Protein AF-A0A2G2V6N4-F1 (afdb_monomer)

Structure (mmCIF, N/CA/C/O backbone):
data_AF-A0A2G2V6N4-F1
#
_entry.id   AF-A0A2G2V6N4-F1
#
loop_
_atom_site.group_PDB
_atom_site.id
_atom_site.type_symbol
_atom_site.label_atom_id
_atom_site.label_alt_id
_atom_site.label_comp_id
_atom_site.label_asym_id
_atom_site.label_entity_id
_atom_site.label_seq_id
_atom_site.pdbx_PDB_ins_code
_atom_site.Cartn_x
_atom_site.Cartn_y
_atom_site.Cartn_z
_atom_site.occupancy
_atom_site.B_iso_or_equiv
_atom_site.auth_seq_id
_atom_site.auth_comp_id
_atom_site.auth_asym_id
_atom_site.auth_atom_id
_atom_site.pdbx_PDB_model_num
ATOM 1 N N . MET A 1 1 ? -45.461 -29.615 97.449 1.00 37.78 1 MET A N 1
ATOM 2 C CA . MET A 1 1 ? -44.422 -29.919 98.452 1.00 37.78 1 MET A CA 1
ATOM 3 C C . MET A 1 1 ? -44.683 -29.005 99.642 1.00 37.78 1 MET A C 1
ATOM 5 O O . MET A 1 1 ? -44.481 -27.813 99.499 1.00 37.78 1 MET A O 1
ATOM 9 N N . THR A 1 2 ? -45.598 -29.387 100.534 1.00 36.12 2 THR A N 1
ATOM 10 C CA . THR A 1 2 ? -45.351 -29.985 101.868 1.00 36.12 2 THR A CA 1
ATOM 11 C C . THR A 1 2 ? -44.521 -29.127 102.827 1.00 36.12 2 THR A C 1
ATOM 13 O O . THR A 1 2 ? -43.457 -28.645 102.463 1.00 36.12 2 THR A O 1
ATOM 16 N N . VAL A 1 3 ? -44.995 -29.116 104.085 1.00 33.72 3 VAL A N 1
ATOM 17 C CA . VAL A 1 3 ? -44.409 -28.565 105.325 1.00 33.72 3 VAL A CA 1
ATOM 18 C C . VAL A 1 3 ? -44.679 -27.059 105.498 1.00 33.72 3 VAL A C 1
ATOM 20 O O . VAL A 1 3 ? -44.125 -26.246 104.782 1.00 33.72 3 VAL A O 1
ATOM 23 N N . GLY A 1 4 ? -45.568 -26.573 106.367 1.00 33.25 4 GLY A N 1
ATOM 24 C CA . GLY A 1 4 ? -46.058 -27.091 107.642 1.00 33.25 4 GLY A CA 1
ATOM 25 C C . GLY A 1 4 ? -45.474 -26.244 108.773 1.00 33.25 4 GLY A C 1
ATOM 26 O O . GLY A 1 4 ? -44.288 -26.373 109.042 1.00 33.25 4 GLY A O 1
ATOM 27 N N . GLN A 1 5 ? -46.290 -25.394 109.407 1.00 33.91 5 GLN A N 1
ATOM 28 C CA . GLN A 1 5 ? -46.311 -25.170 110.862 1.00 33.91 5 GLN A CA 1
ATOM 29 C C . GLN A 1 5 ? -47.407 -24.160 111.243 1.00 33.91 5 GLN A C 1
ATOM 31 O O . GLN A 1 5 ? -47.203 -22.950 111.276 1.00 33.91 5 GLN A O 1
ATOM 36 N N . GLU A 1 6 ? -48.578 -24.705 111.573 1.00 32.16 6 GLU A N 1
ATOM 37 C CA . GLU A 1 6 ? -49.482 -24.130 112.567 1.00 32.16 6 GLU A CA 1
ATOM 38 C C . GLU A 1 6 ? -48.800 -24.149 113.943 1.00 32.16 6 GLU A C 1
ATOM 40 O O . GLU A 1 6 ? -48.218 -25.165 114.337 1.00 32.16 6 GLU A O 1
ATOM 45 N N . LYS A 1 7 ? -48.945 -23.071 114.721 1.00 36.78 7 LYS A N 1
ATOM 46 C CA . LYS A 1 7 ? -48.886 -23.140 116.187 1.00 36.78 7 LYS A CA 1
ATOM 47 C C . LYS A 1 7 ? -50.055 -22.381 116.806 1.00 36.78 7 LYS A C 1
ATOM 49 O O . LYS A 1 7 ? -50.025 -21.178 117.028 1.00 36.78 7 LYS A O 1
ATOM 54 N N . ASN A 1 8 ? -51.070 -23.195 117.056 1.00 29.97 8 ASN A N 1
ATOM 55 C CA . ASN A 1 8 ? -52.180 -23.086 117.989 1.00 29.97 8 ASN A CA 1
ATOM 56 C C . ASN A 1 8 ? -51.906 -22.269 119.266 1.00 29.97 8 ASN A C 1
ATOM 58 O O . ASN A 1 8 ? -50.998 -22.589 120.031 1.00 29.97 8 ASN A O 1
ATOM 62 N N . PHE A 1 9 ? -52.809 -21.332 119.567 1.00 30.75 9 PHE A N 1
ATOM 63 C CA . PHE A 1 9 ? -53.159 -20.942 120.934 1.00 30.75 9 PHE A CA 1
ATOM 64 C C . PHE A 1 9 ? -54.627 -21.295 121.175 1.00 30.75 9 PHE A C 1
ATOM 66 O O . PHE A 1 9 ? -55.536 -20.543 120.847 1.00 30.75 9 PHE A O 1
ATOM 73 N N . THR A 1 10 ? -54.855 -22.467 121.754 1.00 32.66 10 THR A N 1
ATOM 74 C CA . THR A 1 10 ? -56.075 -22.802 122.491 1.00 32.66 10 THR A CA 1
ATOM 75 C C . THR A 1 10 ? -55.694 -23.832 123.544 1.00 32.66 10 THR A C 1
ATOM 77 O O . THR A 1 10 ? -55.249 -24.927 123.220 1.00 32.66 10 THR A O 1
ATOM 80 N N . ASN A 1 11 ? -55.843 -23.470 124.817 1.00 26.23 11 ASN A N 1
ATOM 81 C CA . ASN A 1 11 ? -56.209 -24.413 125.870 1.00 26.23 11 ASN A CA 1
ATOM 82 C C . ASN A 1 11 ? -56.697 -23.643 127.103 1.00 26.23 11 ASN A C 1
ATOM 84 O O . ASN A 1 11 ? -55.947 -23.334 128.024 1.00 26.23 11 ASN A O 1
ATOM 88 N N . LEU A 1 12 ? -57.997 -23.354 127.099 1.00 32.69 12 LEU A N 1
ATOM 89 C CA . LEU A 1 12 ? -58.818 -23.263 128.299 1.00 32.69 12 LEU A CA 1
ATOM 90 C C . LEU A 1 12 ? -59.765 -24.469 128.262 1.00 32.69 12 LEU A C 1
ATOM 92 O O . LEU A 1 12 ? -60.708 -24.519 127.481 1.00 32.69 12 LEU A O 1
ATOM 96 N N . SER A 1 13 ? -59.482 -25.457 129.102 1.00 27.11 13 SER A N 1
ATOM 97 C CA . SER A 1 13 ? -60.426 -26.463 129.596 1.00 27.11 13 SER A CA 1
ATOM 98 C C . SER A 1 13 ? -59.896 -26.819 130.999 1.00 27.11 13 SER A C 1
ATOM 100 O O . SER A 1 13 ? -58.691 -26.966 131.158 1.00 27.11 13 SER A O 1
ATOM 102 N N . LYS A 1 14 ? -60.647 -26.871 132.101 1.00 29.41 14 LYS A N 1
ATOM 103 C CA . LYS A 1 14 ? -62.001 -27.374 132.348 1.00 29.41 14 LYS A CA 1
ATOM 104 C C . LYS A 1 14 ? -62.548 -26.776 133.667 1.00 29.41 14 LYS A C 1
ATOM 106 O O . LYS A 1 14 ? -61.804 -26.620 134.628 1.00 29.41 14 LYS A O 1
ATOM 111 N N . PHE A 1 15 ? -63.855 -26.516 133.721 1.00 26.27 15 PHE A N 1
ATOM 112 C CA . PHE A 1 15 ? -64.706 -26.552 134.934 1.00 26.27 15 PHE A CA 1
ATOM 113 C C . PHE A 1 15 ? -65.091 -28.031 135.243 1.00 26.27 15 PHE A C 1
ATOM 115 O O . PHE A 1 15 ? -64.762 -28.901 134.437 1.00 26.27 15 PHE A O 1
ATOM 122 N N . PRO A 1 16 ? -65.993 -28.354 136.194 1.00 44.19 16 PRO A N 1
ATOM 123 C CA . PRO A 1 16 ? -66.073 -28.073 137.636 1.00 44.19 16 PRO A CA 1
ATOM 124 C C . PRO A 1 16 ? -66.187 -29.390 138.445 1.00 44.19 16 PRO A C 1
ATOM 126 O O . PRO A 1 16 ? -66.491 -30.428 137.873 1.00 44.19 16 PRO A O 1
ATOM 129 N N . HIS A 1 17 ? -66.096 -29.359 139.778 1.00 27.69 17 HIS A N 1
ATOM 130 C CA . HIS A 1 17 ? -66.971 -30.182 140.635 1.00 27.69 17 HIS A CA 1
ATOM 131 C C . HIS A 1 17 ? -66.961 -29.636 142.063 1.00 27.69 17 HIS A C 1
ATOM 133 O O . HIS A 1 17 ? -65.932 -29.607 142.733 1.00 27.69 17 HIS A O 1
ATOM 139 N N . GLY A 1 18 ? -68.126 -29.178 142.519 1.00 29.66 18 GLY A N 1
ATOM 140 C CA . GLY A 1 18 ? -68.388 -28.986 143.935 1.00 29.66 18 GLY A CA 1
ATOM 141 C C . GLY A 1 18 ? -68.751 -30.324 144.569 1.00 29.66 18 GLY A C 1
ATOM 142 O O . GLY A 1 18 ? -69.453 -31.122 143.957 1.00 29.66 18 GLY A O 1
ATOM 143 N N . HIS A 1 19 ? -68.343 -30.532 145.817 1.00 30.03 19 HIS A N 1
ATOM 144 C CA . HIS A 1 19 ? -69.002 -31.486 146.696 1.00 30.03 19 HIS A CA 1
ATOM 145 C C . HIS A 1 19 ? -69.160 -30.918 148.108 1.00 30.03 19 HIS A C 1
ATOM 147 O O . HIS A 1 19 ? -68.203 -30.574 148.789 1.00 30.03 19 HIS A O 1
ATOM 153 N N . SER A 1 20 ? -70.434 -30.870 148.498 1.00 29.73 20 SER A N 1
ATOM 154 C CA . SER A 1 20 ? -70.978 -31.313 149.781 1.00 29.73 20 SER A CA 1
ATOM 155 C C . SER A 1 20 ? -70.474 -30.693 151.087 1.00 29.73 20 SER A C 1
ATOM 157 O O . SER A 1 20 ? -69.477 -31.097 151.668 1.00 29.73 20 SER A O 1
ATOM 159 N N . LYS A 1 21 ? -71.349 -29.838 151.636 1.00 34.16 21 LYS A N 1
ATOM 160 C CA . LYS A 1 21 ? -71.975 -29.977 152.970 1.00 34.16 21 LYS A CA 1
ATOM 161 C C . LYS A 1 21 ? -71.275 -30.936 153.955 1.00 34.16 21 LYS A C 1
ATOM 163 O O . LYS A 1 21 ? -71.344 -32.148 153.771 1.00 34.16 21 LYS A O 1
ATOM 168 N N . LYS A 1 22 ? -70.967 -30.428 155.152 1.00 32.59 22 LYS A N 1
ATOM 169 C CA . LYS A 1 22 ? -71.634 -30.899 156.381 1.00 32.59 22 LYS A CA 1
ATOM 170 C C . LYS A 1 22 ? -71.542 -29.858 157.496 1.00 32.59 22 LYS A C 1
ATOM 172 O O . LYS A 1 22 ? -70.480 -29.359 157.837 1.00 32.59 22 LYS A O 1
ATOM 177 N N . VAL A 1 23 ? -72.719 -29.539 158.015 1.00 35.03 23 VAL A N 1
ATOM 178 C CA . VAL A 1 23 ? -72.998 -28.750 159.215 1.00 35.03 23 VAL A CA 1
ATOM 179 C C . VAL A 1 23 ? -73.052 -29.704 160.415 1.00 35.03 23 VAL A C 1
ATOM 181 O O . VAL A 1 23 ? -73.435 -30.858 160.225 1.00 35.03 23 VAL A O 1
ATOM 184 N N . HIS A 1 24 ? -72.747 -29.170 161.610 1.00 31.05 24 HIS A N 1
ATOM 185 C CA . HIS A 1 24 ? -73.253 -29.487 162.971 1.00 31.05 24 HIS A CA 1
ATOM 186 C C . HIS A 1 24 ? -72.120 -29.703 163.997 1.00 31.05 24 HIS A C 1
ATOM 188 O O . HIS A 1 24 ? -71.108 -30.287 163.650 1.00 31.05 24 HIS A O 1
ATOM 194 N N . ALA A 1 25 ? -72.216 -29.336 165.285 1.00 27.95 25 ALA A N 1
ATOM 195 C CA . ALA A 1 25 ? -73.156 -28.517 166.075 1.00 27.95 25 ALA A CA 1
ATOM 196 C C . ALA A 1 25 ? -72.649 -28.407 167.543 1.00 27.95 25 ALA A C 1
ATOM 198 O O . ALA A 1 25 ? -71.790 -29.185 167.939 1.00 27.95 25 ALA A O 1
ATOM 199 N N . LYS A 1 26 ? -73.316 -27.542 168.341 1.00 31.41 26 LYS A N 1
ATOM 200 C CA . LYS A 1 26 ? -73.297 -27.365 169.827 1.00 31.41 26 LYS A CA 1
ATOM 201 C C . LYS A 1 26 ? -72.055 -26.649 170.393 1.00 31.41 26 LYS A C 1
ATOM 203 O O . LYS A 1 26 ? -70.956 -27.127 170.201 1.00 31.41 26 LYS A O 1
ATOM 208 N N . LYS A 1 27 ? -72.085 -25.463 171.033 1.00 34.22 27 LYS A N 1
ATOM 209 C CA . LYS A 1 27 ? -72.975 -24.756 172.006 1.00 34.22 27 LYS A CA 1
ATOM 210 C C . LYS A 1 27 ? -73.190 -25.454 173.362 1.00 34.22 27 LYS A C 1
ATOM 212 O O . LYS A 1 27 ? -74.017 -26.354 173.418 1.00 34.22 27 LYS A O 1
ATOM 217 N N . SER A 1 28 ? -72.572 -24.907 174.424 1.00 27.56 28 SER A N 1
ATOM 218 C CA . SER A 1 28 ? -73.107 -24.562 175.777 1.00 27.56 28 SER A CA 1
ATOM 219 C C . SER A 1 28 ? -71.921 -24.450 176.760 1.00 27.56 28 SER A C 1
ATOM 221 O O . SER A 1 28 ? -71.066 -25.317 176.710 1.00 27.56 28 SER A O 1
ATOM 223 N N . GLY A 1 29 ? -71.733 -23.481 177.659 1.00 30.11 29 GLY A N 1
ATOM 224 C CA . GLY A 1 29 ? -72.638 -22.531 178.301 1.00 30.11 29 GLY A CA 1
ATOM 225 C C . GLY A 1 29 ? -72.811 -22.883 179.786 1.00 30.11 29 GLY A C 1
ATOM 226 O O . GLY A 1 29 ? -73.551 -23.822 180.058 1.00 30.11 29 GLY A O 1
ATOM 227 N N . ARG A 1 30 ? -72.178 -22.136 180.708 1.00 31.34 30 ARG A N 1
ATOM 228 C CA . ARG A 1 30 ? -72.790 -21.497 181.900 1.00 31.34 30 ARG A CA 1
ATOM 229 C C . ARG A 1 30 ? -71.738 -21.021 182.908 1.00 31.34 30 ARG A C 1
ATOM 231 O O . ARG A 1 30 ? -71.116 -21.833 183.580 1.00 31.34 30 ARG A O 1
ATOM 238 N N . ASP A 1 31 ? -71.669 -19.702 183.046 1.00 34.28 31 ASP A N 1
ATOM 239 C CA . ASP A 1 31 ? -71.425 -19.036 184.320 1.00 34.28 31 ASP A CA 1
ATOM 240 C C . ASP A 1 31 ? -72.752 -18.878 185.082 1.00 34.28 31 ASP A C 1
ATOM 242 O O . ASP A 1 31 ? -73.827 -18.806 184.479 1.00 34.28 31 ASP A O 1
ATOM 246 N N . SER A 1 32 ? -72.615 -18.888 186.409 1.00 37.31 32 SER A N 1
ATOM 247 C CA . SER A 1 32 ? -73.431 -18.228 187.439 1.00 37.31 32 SER A CA 1
ATOM 248 C C . SER A 1 32 ? -74.968 -18.171 187.302 1.00 37.31 32 SER A C 1
ATOM 250 O O . SER A 1 32 ? -75.568 -17.445 186.523 1.00 37.31 32 SER A O 1
ATOM 252 N N . ASN A 1 33 ? -75.599 -18.919 188.207 1.00 38.47 33 ASN A N 1
ATOM 253 C CA . ASN A 1 33 ? -76.647 -18.501 189.146 1.00 38.47 33 ASN A CA 1
ATOM 254 C C . ASN A 1 33 ? -77.589 -17.316 188.779 1.00 38.47 33 ASN A C 1
ATOM 256 O O . ASN A 1 33 ? -77.163 -16.167 188.705 1.00 38.47 33 ASN A O 1
ATOM 260 N N . ARG A 1 34 ? -78.894 -17.631 188.859 1.00 43.88 34 ARG A N 1
ATOM 261 C CA . ARG A 1 34 ? -80.089 -16.791 189.128 1.00 43.88 34 ARG A CA 1
ATOM 262 C C . ARG A 1 34 ? -80.906 -16.254 187.933 1.00 43.88 34 ARG A C 1
ATOM 264 O O . ARG A 1 34 ? -80.475 -15.420 187.148 1.00 43.88 34 ARG A O 1
ATOM 271 N N . ASP A 1 35 ? -82.139 -16.763 187.888 1.00 46.97 35 ASP A N 1
ATOM 272 C CA . ASP A 1 35 ? -83.343 -16.431 187.109 1.00 46.97 35 ASP A CA 1
ATOM 273 C C . ASP A 1 35 ? -83.533 -14.973 186.639 1.00 46.97 35 ASP A C 1
ATOM 275 O O . ASP A 1 35 ? -83.750 -14.115 187.488 1.00 46.97 35 ASP A O 1
ATOM 279 N N . ILE A 1 36 ? -83.613 -14.696 185.314 1.00 49.25 36 ILE A N 1
ATOM 280 C CA . ILE A 1 36 ? -84.213 -13.449 184.754 1.00 49.25 36 ILE A CA 1
ATOM 281 C C . ILE A 1 36 ? -84.854 -13.632 183.336 1.00 49.25 36 ILE A C 1
ATOM 283 O O . ILE A 1 36 ? -84.170 -13.779 182.329 1.00 49.25 36 ILE A O 1
ATOM 287 N N . SER A 1 37 ? -86.196 -13.568 183.300 1.00 60.81 37 SER A N 1
ATOM 288 C CA . SER A 1 37 ? -87.216 -13.170 182.282 1.00 60.81 37 SER A CA 1
ATOM 289 C C . SER A 1 37 ? -87.010 -13.223 180.733 1.00 60.81 37 SER A C 1
ATOM 291 O O . SER A 1 37 ? -86.161 -12.564 180.136 1.00 60.81 37 SER A O 1
ATOM 293 N N . VAL A 1 38 ? -87.981 -13.869 180.059 1.00 62.66 38 VAL A N 1
ATOM 294 C CA . VAL A 1 38 ? -88.194 -14.157 178.610 1.00 62.66 38 VAL A CA 1
ATOM 295 C C . VAL A 1 38 ? -88.185 -12.944 177.645 1.00 62.66 38 VAL A C 1
ATOM 297 O O . VAL A 1 38 ? -87.958 -13.098 176.441 1.00 62.66 38 VAL A O 1
ATOM 300 N N . LEU A 1 39 ? -88.396 -11.719 178.131 1.00 64.94 39 LEU A N 1
ATOM 301 C CA . LEU A 1 39 ? -88.594 -10.518 177.293 1.00 64.94 39 LEU A CA 1
ATOM 302 C C . LEU A 1 39 ? -87.339 -10.038 176.538 1.00 64.94 39 LEU A C 1
ATOM 304 O O . LEU A 1 39 ? -87.449 -9.472 175.445 1.00 64.94 39 LEU A O 1
ATOM 308 N N . VAL A 1 40 ? -86.144 -10.255 177.095 1.00 69.25 40 VAL A N 1
ATOM 309 C CA . VAL A 1 40 ? -84.879 -9.765 176.512 1.00 69.25 40 VAL A CA 1
ATOM 310 C C . VAL A 1 40 ? -84.493 -10.563 175.259 1.00 69.25 40 VAL A C 1
ATOM 312 O O . VAL A 1 40 ? -84.078 -9.983 174.256 1.00 69.25 40 VAL A O 1
ATOM 315 N N . LEU A 1 41 ? -84.733 -11.877 175.262 1.00 67.62 41 LEU A N 1
ATOM 316 C CA . LEU A 1 41 ? -84.463 -12.784 174.138 1.00 67.62 41 LEU A CA 1
ATOM 317 C C . LEU A 1 41 ? -85.264 -12.424 172.878 1.00 67.62 41 LEU A C 1
ATOM 319 O O . LEU A 1 41 ? -84.723 -12.414 171.771 1.00 67.62 41 LEU A O 1
ATOM 323 N N . ILE A 1 42 ? -86.536 -12.054 173.045 1.00 72.69 42 ILE A N 1
ATOM 324 C CA . ILE A 1 42 ? -87.430 -11.680 171.938 1.00 72.69 42 ILE A CA 1
ATOM 325 C C . ILE A 1 42 ? -86.932 -10.410 171.227 1.00 72.69 42 ILE A C 1
ATOM 327 O O . ILE A 1 42 ? -86.986 -10.327 169.997 1.00 72.69 42 ILE A O 1
ATOM 331 N N . ARG A 1 43 ? -86.397 -9.426 171.968 1.00 75.56 43 ARG A N 1
ATOM 332 C CA . ARG A 1 43 ? -85.835 -8.194 171.378 1.00 75.56 43 ARG A CA 1
ATOM 333 C C . ARG A 1 43 ? -84.586 -8.466 170.536 1.00 75.56 43 ARG A C 1
ATOM 335 O O . ARG A 1 43 ? -84.461 -7.895 169.453 1.00 75.56 43 ARG A O 1
ATOM 342 N N . THR A 1 44 ? -83.687 -9.336 170.992 1.00 75.19 44 THR A N 1
ATOM 343 C CA . THR A 1 44 ? -82.448 -9.668 170.266 1.00 75.19 44 THR A CA 1
ATOM 344 C C . THR A 1 44 ? -82.733 -10.470 169.000 1.00 75.19 44 THR A C 1
ATOM 346 O O . THR A 1 44 ? -82.171 -10.174 167.948 1.00 75.19 44 THR A O 1
ATOM 349 N N . ILE A 1 45 ? -83.669 -11.426 169.068 1.00 78.38 45 ILE A N 1
ATOM 350 C CA . ILE A 1 45 ? -84.125 -12.190 167.897 1.00 78.38 45 ILE A CA 1
ATOM 351 C C . ILE A 1 45 ? -84.733 -11.250 166.851 1.00 78.38 45 ILE A C 1
ATOM 353 O O . ILE A 1 45 ? -84.388 -11.350 165.675 1.00 78.38 45 ILE A O 1
ATOM 357 N N . ARG A 1 46 ? -85.573 -10.288 167.257 1.00 79.81 46 ARG A N 1
ATOM 358 C CA . ARG A 1 46 ? -86.129 -9.284 166.332 1.00 79.81 46 ARG A CA 1
ATOM 359 C C . ARG A 1 46 ? -85.045 -8.431 165.670 1.00 79.81 46 ARG A C 1
ATOM 361 O O . ARG A 1 46 ? -85.124 -8.214 164.465 1.00 79.81 46 ARG A O 1
ATOM 368 N N . ARG A 1 47 ? -84.032 -7.988 166.426 1.00 82.94 47 ARG A N 1
ATOM 369 C CA . ARG A 1 47 ? -82.905 -7.201 165.892 1.00 82.94 47 ARG A CA 1
ATOM 370 C C . ARG A 1 47 ? -82.103 -7.994 164.861 1.00 82.94 47 ARG A C 1
ATOM 372 O O . ARG A 1 47 ? -82.006 -7.562 163.724 1.00 82.94 47 ARG A O 1
ATOM 379 N N . LEU A 1 48 ? -81.653 -9.197 165.220 1.00 83.06 48 LEU A N 1
ATOM 380 C CA . LEU A 1 48 ? -80.906 -10.076 164.312 1.00 83.06 48 LEU A CA 1
ATOM 381 C C . LEU A 1 48 ? -81.723 -10.472 163.076 1.00 83.06 48 LEU A C 1
ATOM 383 O O . LEU A 1 48 ? -81.166 -10.642 161.998 1.00 83.06 48 LEU A O 1
ATOM 387 N N . THR A 1 49 ? -83.045 -10.605 163.208 1.00 82.44 49 THR A N 1
ATOM 388 C CA . THR A 1 49 ? -83.929 -10.862 162.062 1.00 82.44 49 THR A CA 1
ATOM 389 C C . THR A 1 49 ? -84.002 -9.644 161.144 1.00 82.44 49 THR A C 1
ATOM 391 O O . THR A 1 49 ? -83.948 -9.806 159.929 1.00 82.44 49 THR A O 1
ATOM 394 N N . LYS A 1 50 ? -84.067 -8.431 161.705 1.00 85.69 50 LYS A N 1
ATOM 395 C CA . LYS A 1 50 ? -84.042 -7.180 160.938 1.00 85.69 50 LYS A CA 1
ATOM 396 C C . LYS A 1 50 ? -82.708 -7.000 160.209 1.00 85.69 50 LYS A C 1
ATOM 398 O O . LYS A 1 50 ? -82.723 -6.749 159.011 1.00 85.69 50 LYS A O 1
ATOM 403 N N . ASP A 1 51 ? -81.588 -7.231 160.890 1.00 84.44 51 ASP A N 1
ATOM 404 C CA . ASP A 1 51 ? -80.244 -7.151 160.301 1.00 84.44 51 ASP A CA 1
ATOM 405 C C . ASP A 1 51 ? -80.046 -8.222 159.223 1.00 84.44 51 ASP A C 1
ATOM 407 O O . ASP A 1 51 ? -79.480 -7.954 158.170 1.00 84.44 51 ASP A O 1
ATOM 411 N N . LYS A 1 52 ? -80.577 -9.434 159.431 1.00 85.50 52 LYS A N 1
ATOM 412 C CA . LYS A 1 52 ? -80.582 -10.494 158.415 1.00 85.50 52 LYS A CA 1
ATOM 413 C C . LYS A 1 52 ? -81.392 -10.102 157.180 1.00 85.50 52 LYS A C 1
ATOM 415 O O . LYS A 1 52 ? -80.957 -10.384 156.069 1.00 85.50 52 LYS A O 1
ATOM 420 N N . VAL A 1 53 ? -82.561 -9.486 157.359 1.00 86.00 53 VAL A N 1
ATOM 421 C CA . VAL A 1 53 ? -83.391 -9.001 156.245 1.00 86.00 53 VAL A CA 1
ATOM 422 C C . VAL A 1 53 ? -82.701 -7.844 155.517 1.00 86.00 53 VAL A C 1
ATOM 424 O O . VAL A 1 53 ? -82.731 -7.820 154.292 1.00 86.00 53 VAL A O 1
ATOM 427 N N . GLN A 1 54 ? -82.032 -6.944 156.242 1.00 88.19 54 GLN A N 1
ATOM 428 C CA . GLN A 1 54 ? -81.267 -5.837 155.666 1.00 88.19 54 GLN A CA 1
ATOM 429 C C . GLN A 1 54 ? -80.026 -6.325 154.904 1.00 88.19 54 GLN A C 1
ATOM 431 O O . GLN A 1 54 ? -79.830 -5.964 153.753 1.00 88.19 54 GLN A O 1
ATOM 436 N N . MET A 1 55 ? -79.230 -7.229 155.479 1.00 85.75 55 MET A N 1
ATOM 437 C CA . MET A 1 55 ? -78.111 -7.850 154.762 1.00 85.75 55 MET A CA 1
ATOM 438 C C . MET A 1 55 ? -78.600 -8.632 153.541 1.00 85.75 55 MET A C 1
ATOM 440 O O . MET A 1 55 ? -77.975 -8.589 152.487 1.00 85.75 55 MET A O 1
ATOM 444 N N . ALA A 1 56 ? -79.733 -9.332 153.645 1.00 85.25 56 ALA A N 1
ATOM 445 C CA . ALA A 1 56 ? -80.324 -10.013 152.500 1.00 85.25 56 ALA A CA 1
ATOM 446 C C . ALA A 1 56 ? -80.792 -9.024 151.420 1.00 85.25 56 ALA A C 1
ATOM 448 O O . ALA A 1 56 ? -80.632 -9.320 150.237 1.00 85.25 56 ALA A O 1
ATOM 449 N N . SER A 1 57 ? -81.340 -7.862 151.791 1.00 87.56 57 SER A N 1
ATOM 450 C CA . SER A 1 57 ? -81.770 -6.836 150.835 1.00 87.56 57 SER A CA 1
ATOM 451 C C . SER A 1 57 ? -80.585 -6.131 150.169 1.00 87.56 57 SER A C 1
ATOM 453 O O . SER A 1 57 ? -80.637 -5.922 148.958 1.00 87.56 57 SER A O 1
ATOM 455 N N . GLU A 1 58 ? -79.507 -5.857 150.909 1.00 89.88 58 GLU A N 1
ATOM 456 C CA . GLU A 1 58 ? -78.248 -5.281 150.413 1.00 89.88 58 GLU A CA 1
ATOM 457 C C . GLU A 1 58 ? -77.473 -6.254 149.520 1.00 89.88 58 GLU A C 1
ATOM 459 O O . GLU A 1 58 ? -77.038 -5.895 148.431 1.00 89.88 58 GLU A O 1
ATOM 464 N N . VAL A 1 59 ? -77.353 -7.524 149.914 1.00 89.19 59 VAL A N 1
ATOM 465 C CA . VAL A 1 59 ? -76.752 -8.554 149.052 1.00 89.19 59 VAL A CA 1
ATOM 466 C C . VAL A 1 59 ? -77.607 -8.758 147.802 1.00 89.19 59 VAL A C 1
ATOM 468 O O . VAL A 1 59 ? -77.073 -8.920 146.708 1.00 89.19 59 VAL A O 1
ATOM 471 N N . SER A 1 60 ? -78.935 -8.709 147.933 1.00 89.50 60 SER A N 1
ATOM 472 C CA . SER A 1 60 ? -79.847 -8.802 146.794 1.00 89.50 60 SER A CA 1
ATOM 473 C C . SER A 1 60 ? -79.743 -7.585 145.868 1.00 89.50 60 SER A C 1
ATOM 475 O O . SER A 1 60 ? -79.769 -7.763 144.652 1.00 89.50 60 SER A O 1
ATOM 477 N N . SER A 1 61 ? -79.593 -6.364 146.394 1.00 91.12 61 SER A N 1
ATOM 478 C CA . SER A 1 61 ? -79.380 -5.166 145.574 1.00 91.12 61 SER A CA 1
ATOM 479 C C . SER A 1 61 ? -78.008 -5.179 144.905 1.00 91.12 61 SER A C 1
ATOM 481 O O . SER A 1 61 ? -77.930 -4.910 143.711 1.00 91.12 61 SER A O 1
ATOM 483 N N . MET A 1 62 ? -76.956 -5.590 145.614 1.00 91.38 62 MET A N 1
ATOM 484 C CA . MET A 1 62 ? -75.610 -5.732 145.059 1.00 91.38 62 MET A CA 1
ATOM 485 C C . MET A 1 62 ? -75.565 -6.792 143.953 1.00 91.38 62 MET A C 1
ATOM 487 O O . MET A 1 62 ? -75.007 -6.540 142.889 1.00 91.38 62 MET A O 1
ATOM 491 N N . LEU A 1 63 ? -76.207 -7.949 144.153 1.00 91.19 63 LEU A N 1
ATOM 492 C CA . LEU A 1 63 ? -76.335 -8.977 143.116 1.00 91.19 63 LEU A CA 1
ATOM 493 C C . LEU A 1 63 ? -77.145 -8.478 141.917 1.00 91.19 63 LEU A C 1
ATOM 495 O O . LEU A 1 63 ? -76.747 -8.730 140.783 1.00 91.19 63 LEU A O 1
ATOM 499 N N . ARG A 1 64 ? -78.251 -7.752 142.138 1.00 90.94 64 ARG A N 1
ATOM 500 C CA . ARG A 1 64 ? -79.018 -7.135 141.043 1.00 90.94 64 ARG A CA 1
ATOM 501 C C . ARG A 1 64 ? -78.170 -6.138 140.254 1.00 90.94 64 ARG A C 1
ATOM 503 O O . ARG A 1 64 ? -78.186 -6.202 139.030 1.00 90.94 64 ARG A O 1
ATOM 510 N N . ASN A 1 65 ? -77.406 -5.285 140.933 1.00 92.50 65 ASN A N 1
ATOM 511 C CA . ASN A 1 65 ? -76.522 -4.312 140.291 1.00 92.50 65 ASN A CA 1
ATOM 512 C C . ASN A 1 65 ? -75.417 -5.010 139.491 1.00 92.50 65 ASN A C 1
ATOM 514 O O . ASN A 1 65 ? -75.237 -4.698 138.324 1.00 92.50 65 ASN A O 1
ATOM 518 N N . GLN A 1 66 ? -74.762 -6.033 140.050 1.00 92.75 66 GLN A N 1
ATOM 519 C CA . GLN A 1 66 ? -73.757 -6.816 139.321 1.00 92.75 66 GLN A CA 1
ATOM 520 C C . GLN A 1 66 ? -74.336 -7.545 138.101 1.00 92.75 66 GLN A C 1
ATOM 522 O O . GLN A 1 66 ? -73.666 -7.674 137.078 1.00 92.75 66 GLN A O 1
ATOM 527 N N . VAL A 1 67 ? -75.569 -8.055 138.190 1.00 91.62 67 VAL A N 1
ATOM 528 C CA . VAL A 1 67 ? -76.256 -8.667 137.043 1.00 91.62 67 VAL A CA 1
ATOM 529 C C . VAL A 1 67 ? -76.587 -7.611 135.986 1.00 91.62 67 VAL A C 1
ATOM 531 O O . VAL A 1 67 ? -76.387 -7.878 134.803 1.00 91.62 67 VAL A O 1
ATOM 534 N N . ALA A 1 68 ? -77.033 -6.420 136.392 1.00 92.56 68 ALA A N 1
ATOM 535 C CA . ALA A 1 68 ? -77.316 -5.309 135.487 1.00 92.56 68 ALA A CA 1
ATOM 536 C C . ALA A 1 68 ? -76.045 -4.784 134.796 1.00 92.56 68 ALA A C 1
ATOM 538 O O . ALA A 1 68 ? -76.044 -4.625 133.580 1.00 92.56 68 ALA A O 1
ATOM 539 N N . GLU A 1 69 ? -74.945 -4.604 135.529 1.00 92.62 69 GLU A N 1
ATOM 540 C CA . GLU A 1 69 ? -73.640 -4.212 134.977 1.00 92.62 69 GLU A CA 1
ATOM 541 C C . GLU A 1 69 ? -73.111 -5.256 133.990 1.00 92.62 69 GLU A C 1
ATOM 543 O O . GLU A 1 69 ? -72.676 -4.907 132.896 1.00 92.62 69 GLU A O 1
ATOM 548 N N . ARG A 1 70 ? -73.211 -6.553 134.320 1.00 91.88 70 ARG A N 1
ATOM 549 C CA . ARG A 1 70 ? -72.843 -7.633 133.386 1.00 91.88 70 ARG A CA 1
ATOM 550 C C . ARG A 1 70 ? -73.728 -7.657 132.143 1.00 91.88 70 ARG A C 1
ATOM 552 O O . ARG A 1 70 ? -73.225 -7.962 131.067 1.00 91.88 70 ARG A O 1
ATOM 559 N N . ALA A 1 71 ? -75.023 -7.370 132.277 1.00 92.31 71 ALA A N 1
ATOM 560 C CA . ALA A 1 71 ? -75.930 -7.272 131.138 1.00 92.31 71 ALA A CA 1
ATOM 561 C C . ALA A 1 71 ? -75.584 -6.063 130.251 1.00 92.31 71 ALA A C 1
ATOM 563 O O . ALA A 1 71 ? -75.502 -6.226 129.038 1.00 92.31 71 ALA A O 1
ATOM 564 N N . SER A 1 72 ? -75.295 -4.900 130.850 1.00 93.31 72 SER A N 1
ATOM 565 C CA . SER A 1 72 ? -74.857 -3.687 130.142 1.00 93.31 72 SER A CA 1
ATOM 566 C C . SER A 1 72 ? -73.533 -3.904 129.411 1.00 93.31 72 SER A C 1
ATOM 568 O O . SER A 1 72 ? -73.447 -3.654 128.217 1.00 93.31 72 SER A O 1
ATOM 570 N N . ALA A 1 73 ? -72.523 -4.460 130.087 1.00 92.38 73 ALA A N 1
ATOM 571 C CA . ALA A 1 73 ? -71.221 -4.751 129.485 1.00 92.38 73 ALA A CA 1
ATOM 572 C C . ALA A 1 73 ? -71.317 -5.795 128.360 1.00 92.38 73 ALA A C 1
ATOM 574 O O . ALA A 1 73 ? -70.600 -5.714 127.363 1.00 92.38 73 ALA A O 1
ATOM 575 N N . LYS A 1 74 ? -72.215 -6.781 128.495 1.00 94.06 74 LYS A N 1
ATOM 576 C CA . LYS A 1 74 ? -72.488 -7.747 127.425 1.00 94.06 74 LYS A CA 1
ATOM 577 C C . LYS A 1 74 ? -73.130 -7.068 126.217 1.00 94.06 74 LYS A C 1
ATOM 579 O O . LYS A 1 74 ? -72.754 -7.383 125.094 1.00 94.06 74 LYS A O 1
ATOM 584 N N . GLU A 1 75 ? -74.066 -6.152 126.437 1.00 93.44 75 GLU A N 1
ATOM 585 C CA . GLU A 1 75 ? -74.706 -5.414 125.351 1.00 93.44 75 GLU A CA 1
ATOM 586 C C . GLU A 1 75 ? -73.731 -4.460 124.654 1.00 93.44 75 GLU A C 1
ATOM 588 O O . GLU A 1 75 ? -73.645 -4.467 123.430 1.00 93.44 75 GLU A O 1
ATOM 593 N N . GLU A 1 76 ? -72.902 -3.738 125.409 1.00 93.75 76 GLU A N 1
ATOM 594 C CA . GLU A 1 76 ? -71.807 -2.932 124.855 1.00 93.75 76 GLU A CA 1
ATOM 595 C C . GLU A 1 76 ? -70.830 -3.787 124.037 1.00 93.75 76 GLU A C 1
ATOM 597 O O . GLU A 1 76 ? -70.450 -3.405 122.930 1.00 93.75 76 GLU A O 1
ATOM 602 N N . SER A 1 77 ? -70.471 -4.979 124.526 1.00 91.06 77 SER A N 1
ATOM 603 C CA . SER A 1 77 ? -69.641 -5.924 123.773 1.00 91.06 77 SER A CA 1
ATOM 604 C C . SER A 1 77 ? -70.321 -6.403 122.488 1.00 91.06 77 SER A C 1
ATOM 606 O O . SER A 1 77 ? -69.636 -6.563 121.480 1.00 91.06 77 SER A O 1
ATOM 608 N N . ASN A 1 78 ? -71.636 -6.637 122.499 1.00 94.44 78 ASN A N 1
ATOM 609 C CA . ASN A 1 78 ? -72.385 -7.034 121.304 1.00 94.44 78 ASN A CA 1
ATOM 610 C C . ASN A 1 78 ? -72.430 -5.896 120.275 1.00 94.44 78 ASN A C 1
ATOM 612 O O . ASN A 1 78 ? -72.232 -6.145 119.087 1.00 94.44 78 ASN A O 1
ATOM 616 N N . ILE A 1 79 ? -72.653 -4.655 120.722 1.00 95.56 79 ILE A N 1
ATOM 617 C CA . ILE A 1 79 ? -72.667 -3.465 119.861 1.00 95.56 79 ILE A CA 1
ATOM 618 C C . ILE A 1 79 ? -71.286 -3.248 119.239 1.00 95.56 79 ILE A C 1
ATOM 620 O O . ILE A 1 79 ? -71.186 -3.077 118.027 1.00 95.56 79 ILE A O 1
ATOM 624 N N . LEU A 1 80 ? -70.215 -3.308 120.038 1.00 95.25 80 LEU A N 1
ATOM 625 C CA . LEU A 1 80 ? -68.846 -3.180 119.532 1.00 95.25 80 LEU A CA 1
ATOM 626 C C . LEU A 1 80 ? -68.485 -4.306 118.557 1.00 95.25 80 LEU A C 1
ATOM 628 O O . LEU A 1 80 ? -67.819 -4.045 117.557 1.00 95.25 80 LEU A O 1
ATOM 632 N N . GLN A 1 81 ? -68.943 -5.536 118.809 1.00 95.31 81 GLN A N 1
ATOM 633 C CA . GLN A 1 81 ? -68.748 -6.647 117.879 1.00 95.31 81 GLN A CA 1
ATOM 634 C C . GLN A 1 81 ? -69.497 -6.414 116.562 1.00 95.31 81 GLN A C 1
ATOM 636 O O . GLN A 1 81 ? -68.917 -6.599 115.495 1.00 95.31 81 GLN A O 1
ATOM 641 N N . ALA A 1 82 ? -70.752 -5.962 116.617 1.00 95.69 82 ALA A N 1
ATOM 642 C CA . ALA A 1 82 ? -71.532 -5.645 115.425 1.00 95.69 82 ALA A CA 1
ATOM 643 C C . ALA A 1 82 ? -70.912 -4.487 114.623 1.00 95.69 82 ALA A C 1
ATOM 645 O O . ALA A 1 82 ? -70.846 -4.560 113.396 1.00 95.69 82 ALA A O 1
ATOM 646 N N . GLU A 1 83 ? -70.410 -3.452 115.302 1.00 96.12 83 GLU A N 1
ATOM 647 C CA . GLU A 1 83 ? -69.707 -2.330 114.672 1.00 96.12 83 GLU A CA 1
ATOM 648 C C . GLU A 1 83 ? -68.396 -2.791 114.020 1.00 96.12 83 GLU A C 1
ATOM 650 O O . GLU A 1 83 ? -68.094 -2.404 112.890 1.00 96.12 83 GLU A O 1
ATOM 655 N N . LEU A 1 84 ? -67.636 -3.672 114.680 1.00 95.62 84 LEU A N 1
ATOM 656 C CA . LEU A 1 84 ? -66.429 -4.265 114.107 1.00 95.62 84 LEU A CA 1
ATOM 657 C C . LEU A 1 84 ? -66.752 -5.114 112.873 1.00 95.62 84 LEU A C 1
ATOM 659 O O . LEU A 1 84 ? -66.089 -4.967 111.849 1.00 95.62 84 LEU A O 1
ATOM 663 N N . ASP A 1 85 ? -67.786 -5.953 112.934 1.00 96.38 85 ASP A N 1
ATOM 664 C CA . ASP A 1 85 ? -68.220 -6.789 111.811 1.00 96.38 85 ASP A CA 1
ATOM 665 C C . ASP A 1 85 ? -68.698 -5.935 110.625 1.00 96.38 85 ASP A C 1
ATOM 667 O O . ASP A 1 85 ? -68.364 -6.225 109.472 1.00 96.38 85 ASP A O 1
ATOM 671 N N . LEU A 1 86 ? -69.437 -4.852 110.889 1.00 97.31 86 LEU A N 1
ATOM 672 C CA . LEU A 1 86 ? -69.834 -3.871 109.875 1.00 97.31 86 LEU A CA 1
ATOM 673 C C . LEU A 1 86 ? -68.614 -3.195 109.243 1.00 97.31 86 LEU A C 1
ATOM 675 O O . LEU A 1 86 ? -68.546 -3.065 108.017 1.00 97.31 86 LEU A O 1
ATOM 679 N N . ARG A 1 87 ? -67.635 -2.799 110.061 1.00 96.38 87 ARG A N 1
ATOM 680 C CA . ARG A 1 87 ? -66.402 -2.157 109.596 1.00 96.38 87 ARG A CA 1
ATOM 681 C C . ARG A 1 87 ? -65.547 -3.110 108.762 1.00 96.38 87 ARG A C 1
ATOM 683 O O . ARG A 1 87 ? -65.065 -2.707 107.707 1.00 96.38 87 ARG A O 1
ATOM 690 N N . THR A 1 88 ? -65.427 -4.373 109.168 1.00 94.81 88 THR A N 1
ATOM 691 C CA . THR A 1 88 ? -64.729 -5.414 108.401 1.00 94.81 88 THR A CA 1
ATOM 692 C C . THR A 1 88 ? -65.424 -5.678 107.067 1.00 94.81 88 THR A C 1
ATOM 694 O O . THR A 1 88 ? -64.753 -5.732 106.040 1.00 94.81 88 THR A O 1
ATOM 697 N N . ARG A 1 89 ? -66.763 -5.772 107.035 1.00 96.12 89 ARG A N 1
ATOM 698 C CA . ARG A 1 89 ? -67.510 -5.932 105.773 1.00 96.12 89 ARG A CA 1
ATOM 699 C C . ARG A 1 89 ? -67.302 -4.752 104.829 1.00 96.12 89 ARG A C 1
ATOM 701 O O . ARG A 1 89 ? -67.086 -4.979 103.645 1.00 96.12 89 ARG A O 1
ATOM 708 N N . ARG A 1 90 ? -67.331 -3.517 105.346 1.00 96.19 90 ARG A N 1
ATOM 709 C CA . ARG A 1 90 ? -67.087 -2.309 104.543 1.00 96.19 90 ARG A CA 1
ATOM 710 C C . ARG A 1 90 ? -65.678 -2.298 103.951 1.00 96.19 90 ARG A C 1
ATOM 712 O O . ARG A 1 90 ? -65.519 -2.057 102.760 1.00 96.19 90 ARG A O 1
ATOM 719 N N . LEU A 1 91 ? -64.668 -2.598 104.765 1.00 95.69 91 LEU A N 1
ATOM 720 C CA . LEU A 1 91 ? -63.288 -2.677 104.288 1.00 95.69 91 LEU A CA 1
ATOM 721 C C . LEU A 1 91 ? -63.108 -3.789 103.248 1.00 95.69 91 LEU A C 1
ATOM 723 O O . LEU A 1 91 ? -62.385 -3.593 102.278 1.00 95.69 91 LEU A O 1
ATOM 727 N N . GLU A 1 92 ? -63.788 -4.928 103.400 1.00 95.50 92 GLU A N 1
ATOM 728 C CA . GLU A 1 92 ? -63.737 -6.004 102.406 1.00 95.50 92 GLU A CA 1
ATOM 729 C C . GLU A 1 92 ? -64.418 -5.595 101.090 1.00 95.50 92 GLU A C 1
ATOM 731 O O . GLU A 1 92 ? -63.892 -5.884 100.016 1.00 95.50 92 GLU A O 1
ATOM 736 N N . THR A 1 93 ? -65.543 -4.871 101.139 1.00 96.81 93 THR A N 1
ATOM 737 C CA . THR A 1 93 ? -66.165 -4.320 99.922 1.00 96.81 93 THR A CA 1
ATOM 738 C C . THR A 1 93 ? -65.272 -3.282 99.247 1.00 96.81 93 THR A C 1
ATOM 740 O O . THR A 1 93 ? -65.052 -3.384 98.045 1.00 96.81 93 THR A O 1
ATOM 743 N N . GLU A 1 94 ? -64.684 -2.353 100.009 1.00 96.38 94 GLU A N 1
ATOM 744 C CA . GLU A 1 94 ? -63.759 -1.339 99.480 1.00 96.38 94 GLU A CA 1
ATOM 745 C C . GLU A 1 94 ? -62.512 -1.990 98.863 1.00 96.38 94 GLU A C 1
ATOM 747 O O . GLU A 1 94 ? -62.091 -1.626 97.765 1.00 96.38 94 GLU A O 1
ATOM 752 N N . LYS A 1 95 ? -61.946 -3.009 99.520 1.00 97.00 95 LYS A N 1
ATOM 753 C CA . LYS A 1 95 ? -60.833 -3.808 98.992 1.00 97.00 95 LYS A CA 1
ATOM 754 C C . LYS A 1 95 ? -61.199 -4.471 97.663 1.00 97.00 95 LYS A C 1
ATOM 756 O O . LYS A 1 95 ? -60.421 -4.377 96.716 1.00 97.00 95 LYS A O 1
ATOM 761 N N . ASN A 1 96 ? -62.361 -5.118 97.580 1.00 96.75 96 ASN A N 1
ATOM 762 C CA . ASN A 1 96 ? -62.803 -5.801 96.362 1.00 96.75 96 ASN A CA 1
ATOM 763 C C . ASN A 1 96 ? -63.099 -4.813 95.220 1.00 96.75 96 ASN A C 1
ATOM 765 O O . ASN A 1 96 ? -62.762 -5.085 94.067 1.00 96.75 96 ASN A O 1
ATOM 769 N N . GLU A 1 97 ? -63.674 -3.646 95.522 1.00 96.81 97 GLU A N 1
ATOM 770 C CA . GLU A 1 97 ? -63.892 -2.575 94.542 1.00 96.81 97 GLU A CA 1
ATOM 771 C C . GLU A 1 97 ? -62.569 -2.024 94.003 1.00 96.81 97 GLU A C 1
ATOM 773 O O . GLU A 1 97 ? -62.387 -1.952 92.783 1.00 96.81 97 GLU A O 1
ATOM 778 N N . LEU A 1 98 ? -61.623 -1.695 94.890 1.00 97.12 98 LEU A N 1
ATOM 779 C CA . LEU A 1 98 ? -60.289 -1.233 94.505 1.00 97.12 98 LEU A CA 1
ATOM 780 C C . LEU A 1 98 ? -59.541 -2.288 93.687 1.00 97.12 98 LEU A C 1
ATOM 782 O O . LEU A 1 98 ? -58.908 -1.940 92.689 1.00 97.12 98 LEU A O 1
ATOM 786 N N . GLN A 1 99 ? -59.648 -3.565 94.062 1.00 96.38 99 GLN A N 1
ATOM 787 C CA . GLN A 1 99 ? -59.067 -4.667 93.301 1.00 96.38 99 GLN A CA 1
ATOM 788 C C . GLN A 1 99 ? -59.665 -4.743 91.888 1.00 96.38 99 GLN A C 1
ATOM 790 O O . GLN A 1 99 ? -58.912 -4.747 90.917 1.00 96.38 99 GLN A O 1
ATOM 795 N N . SER A 1 100 ? -60.994 -4.702 91.752 1.00 96.44 100 SER A N 1
ATOM 796 C CA . SER A 1 100 ? -61.666 -4.701 90.442 1.00 96.44 100 SER A CA 1
ATOM 797 C C . SER A 1 100 ? -61.274 -3.486 89.587 1.00 96.44 100 SER A C 1
ATOM 799 O O . SER A 1 100 ? -61.080 -3.612 88.376 1.00 96.44 100 SER A O 1
ATOM 801 N N . VAL A 1 101 ? -61.163 -2.291 90.180 1.00 97.06 101 VAL A N 1
ATOM 802 C CA . VAL A 1 101 ? -60.727 -1.081 89.457 1.00 97.06 101 VAL A CA 1
ATOM 803 C C . VAL A 1 101 ? -59.284 -1.222 88.979 1.00 97.06 101 VAL A C 1
ATOM 805 O O . VAL A 1 101 ? -58.990 -0.887 87.829 1.00 97.06 101 VAL A O 1
ATOM 808 N N . LEU A 1 102 ? -58.395 -1.737 89.832 1.00 96.56 102 LEU A N 1
ATOM 809 C CA . LEU A 1 102 ? -56.998 -1.959 89.481 1.00 96.56 102 LEU A CA 1
ATOM 810 C C . LEU A 1 102 ? -56.862 -2.985 88.353 1.00 96.56 102 LEU A C 1
ATOM 812 O O . LEU A 1 102 ? -56.160 -2.700 87.387 1.00 96.56 102 LEU A O 1
ATOM 816 N N . GLU A 1 103 ? -57.551 -4.126 88.444 1.00 96.12 103 GLU A N 1
ATOM 817 C CA . GLU A 1 103 ? -57.564 -5.168 87.407 1.00 96.12 103 GLU A CA 1
ATOM 818 C C . GLU A 1 103 ? -58.035 -4.599 86.062 1.00 96.12 103 GLU A C 1
ATOM 820 O O . GLU A 1 103 ? -57.318 -4.700 85.066 1.00 96.12 103 GLU A O 1
ATOM 825 N N . LYS A 1 104 ? -59.161 -3.871 86.042 1.00 97.06 104 LYS A N 1
ATOM 826 C CA . LYS A 1 104 ? -59.673 -3.224 84.821 1.00 97.06 104 LYS A CA 1
ATOM 827 C C . LYS A 1 104 ? -58.697 -2.207 84.228 1.00 97.06 104 LYS A C 1
ATOM 829 O O . LYS A 1 104 ? -58.562 -2.127 83.007 1.00 97.06 104 LYS A O 1
ATOM 834 N N . GLU A 1 105 ? -58.025 -1.407 85.056 1.00 96.62 105 GLU A N 1
ATOM 835 C CA . GLU A 1 105 ? -57.038 -0.433 84.577 1.00 96.62 105 GLU A CA 1
ATOM 836 C C . GLU A 1 105 ? -55.770 -1.122 84.048 1.00 96.62 105 GLU A C 1
ATOM 838 O O . GLU A 1 105 ? -55.200 -0.674 83.046 1.00 96.62 105 GLU A O 1
ATOM 843 N N . LEU A 1 106 ? -55.353 -2.227 84.671 1.00 96.69 106 LEU A N 1
ATOM 844 C CA . LEU A 1 106 ? -54.244 -3.055 84.199 1.00 96.69 106 LEU A CA 1
ATOM 845 C C . LEU A 1 106 ? -54.578 -3.689 82.846 1.00 96.69 106 LEU A C 1
ATOM 847 O O . LEU A 1 106 ? -53.781 -3.565 81.916 1.00 96.69 106 LEU A O 1
ATOM 851 N N . ASP A 1 107 ? -55.774 -4.256 82.697 1.00 96.19 107 ASP A N 1
ATOM 852 C CA . ASP A 1 107 ? -56.261 -4.846 81.447 1.00 96.19 107 ASP A CA 1
ATOM 853 C C . ASP A 1 107 ? -56.387 -3.803 80.336 1.00 96.19 107 ASP A C 1
ATOM 855 O O . ASP A 1 107 ? -55.934 -4.021 79.206 1.00 96.19 107 ASP A O 1
ATOM 859 N N . ARG A 1 108 ? -56.928 -2.620 80.651 1.00 97.12 108 ARG A N 1
ATOM 860 C CA . ARG A 1 108 ? -57.025 -1.501 79.705 1.00 97.12 108 ARG A CA 1
ATOM 861 C C . ARG A 1 108 ? -55.642 -1.038 79.244 1.00 97.12 108 ARG A C 1
ATOM 863 O O . ARG A 1 108 ? -55.441 -0.789 78.052 1.00 97.12 108 ARG A O 1
ATOM 870 N N . ARG A 1 109 ? -54.670 -0.908 80.159 1.00 97.50 109 ARG A N 1
ATOM 871 C CA . ARG A 1 109 ? -53.282 -0.542 79.814 1.00 97.50 109 ARG A CA 1
ATOM 872 C C . ARG A 1 109 ? -52.584 -1.641 79.027 1.00 97.50 109 ARG A C 1
ATOM 874 O O . ARG A 1 109 ? -51.930 -1.318 78.040 1.00 97.50 109 ARG A O 1
ATOM 881 N N . SER A 1 110 ? -52.742 -2.897 79.430 1.00 96.88 110 SER A N 1
ATOM 882 C CA . SER A 1 110 ? -52.203 -4.069 78.736 1.00 96.88 110 SER A CA 1
ATOM 883 C C . SER A 1 110 ? -52.718 -4.130 77.297 1.00 96.88 110 SER A C 1
ATOM 885 O O . SER A 1 110 ? -51.929 -4.217 76.355 1.00 96.88 110 SER A O 1
ATOM 887 N N . SER A 1 111 ? -54.024 -3.930 77.107 1.00 97.44 111 SER A N 1
ATOM 888 C CA . SER A 1 111 ? -54.660 -3.861 75.787 1.00 97.44 111 SER A CA 1
ATOM 889 C C . SER A 1 111 ? -54.129 -2.687 74.958 1.00 97.44 111 SER A C 1
ATOM 891 O O . SER A 1 111 ? -53.750 -2.861 73.803 1.00 97.44 111 SER A O 1
ATOM 893 N N . ASN A 1 112 ? -54.013 -1.491 75.549 1.00 97.88 112 ASN A N 1
ATOM 894 C CA . ASN A 1 112 ? -53.458 -0.320 74.861 1.00 97.88 112 ASN A CA 1
ATOM 895 C C . ASN A 1 112 ? -51.995 -0.508 74.437 1.00 97.88 112 ASN A C 1
ATOM 897 O O . ASN A 1 112 ? -51.613 -0.090 73.342 1.00 97.88 112 ASN A O 1
ATOM 901 N N . TRP A 1 113 ? -51.166 -1.106 75.293 1.00 96.62 113 TRP A N 1
ATOM 902 C CA . TRP A 1 113 ? -49.775 -1.409 74.963 1.00 96.62 113 TRP A CA 1
ATOM 903 C C . TRP A 1 113 ? -49.666 -2.507 73.907 1.00 96.62 113 TRP A C 1
ATOM 905 O O . TRP A 1 113 ? -48.846 -2.370 73.003 1.00 96.62 113 TRP A O 1
ATOM 915 N N . SER A 1 114 ? -50.533 -3.518 73.954 1.00 96.25 114 SER A N 1
ATOM 916 C CA . SER A 1 114 ? -50.612 -4.571 72.935 1.00 96.25 114 SER A CA 1
ATOM 917 C C . SER A 1 114 ? -50.978 -3.995 71.564 1.00 96.25 114 SER A C 1
ATOM 919 O O . SER A 1 114 ? -50.274 -4.246 70.591 1.00 96.25 114 SER A O 1
ATOM 921 N N . LEU A 1 115 ? -51.982 -3.112 71.497 1.00 96.62 115 LEU A N 1
ATOM 922 C CA . LEU A 1 115 ? -52.357 -2.418 70.258 1.00 96.62 115 LEU A CA 1
ATOM 923 C C . LEU A 1 115 ? -51.239 -1.511 69.727 1.00 96.62 115 LEU A C 1
ATOM 925 O O . LEU A 1 115 ? -51.037 -1.409 68.517 1.00 96.62 115 LEU A O 1
ATOM 929 N N . LYS A 1 116 ? -50.500 -0.822 70.608 1.00 97.88 116 LYS A N 1
ATOM 930 C CA . LYS A 1 116 ? -49.327 -0.035 70.190 1.00 97.88 116 LYS A CA 1
ATOM 931 C C . LYS A 1 116 ? -48.227 -0.936 69.639 1.00 97.88 116 LYS A C 1
ATOM 933 O O . LYS A 1 116 ? -47.658 -0.606 68.604 1.00 97.88 116 LYS A O 1
ATOM 938 N N . LEU A 1 117 ? -47.936 -2.046 70.314 1.00 94.75 117 LEU A N 1
ATOM 939 C CA . LEU A 1 117 ? -46.929 -3.009 69.880 1.00 94.75 117 LEU A CA 1
ATOM 940 C C . LEU A 1 117 ? -47.275 -3.580 68.502 1.00 94.75 117 LEU A C 1
ATOM 942 O O . LEU A 1 117 ? -46.419 -3.578 67.623 1.00 94.75 117 LEU A O 1
ATOM 946 N N . GLU A 1 118 ? -48.529 -3.974 68.292 1.00 96.38 118 GLU A N 1
ATOM 947 C CA . GLU A 1 118 ? -49.022 -4.466 67.004 1.00 96.38 118 GLU A CA 1
ATOM 948 C C . GLU A 1 118 ? -48.881 -3.402 65.903 1.00 96.38 118 GLU A C 1
ATOM 950 O O . GLU A 1 118 ? -48.321 -3.679 64.843 1.00 96.38 118 GLU A O 1
ATOM 955 N N . LYS A 1 119 ? -49.265 -2.143 66.170 1.00 97.19 119 LYS A N 1
ATOM 956 C CA . LYS A 1 119 ? -49.052 -1.030 65.224 1.00 97.19 119 LYS A CA 1
ATOM 957 C C . LYS A 1 119 ? -47.577 -0.836 64.867 1.00 97.19 119 LYS A C 1
ATOM 959 O O . LYS A 1 119 ? -47.257 -0.654 63.694 1.00 97.19 119 LYS A O 1
ATOM 964 N N . TYR A 1 120 ? -46.677 -0.884 65.850 1.00 95.81 120 TYR A N 1
ATOM 965 C CA . TYR A 1 120 ? -45.239 -0.777 65.592 1.00 95.81 120 TYR A CA 1
ATOM 966 C C . TYR A 1 120 ? -44.701 -1.971 64.800 1.00 95.81 120 TYR A C 1
ATOM 968 O O . TYR A 1 120 ? -43.840 -1.779 63.945 1.00 95.81 120 TYR A O 1
ATOM 976 N N . GLN A 1 121 ? -45.199 -3.183 65.048 1.00 95.88 121 GLN A N 1
ATOM 977 C CA . GLN A 1 121 ? -44.813 -4.378 64.295 1.00 95.88 121 GLN A CA 1
ATOM 978 C C . GLN A 1 121 ? -45.275 -4.306 62.838 1.00 95.88 121 GLN A C 1
ATOM 980 O O . GLN A 1 121 ? -44.485 -4.605 61.942 1.00 95.88 121 GLN A O 1
ATOM 985 N N . ILE A 1 122 ? -46.507 -3.852 62.594 1.00 96.31 122 ILE A N 1
ATOM 986 C CA . ILE A 1 122 ? -47.034 -3.638 61.241 1.00 96.31 122 ILE A CA 1
ATOM 987 C C . ILE A 1 122 ? -46.197 -2.586 60.505 1.00 96.31 122 ILE A C 1
ATOM 989 O O . ILE A 1 122 ? -45.776 -2.821 59.375 1.00 96.31 122 ILE A O 1
ATOM 993 N N . GLU A 1 123 ? -45.888 -1.453 61.141 1.00 95.06 123 GLU A N 1
ATOM 994 C CA . GLU A 1 123 ? -45.085 -0.408 60.494 1.00 95.06 123 GLU A CA 1
ATOM 995 C C . GLU A 1 123 ? -43.636 -0.864 60.253 1.00 95.06 123 GLU A C 1
ATOM 997 O O . GLU A 1 123 ? -43.073 -0.613 59.190 1.00 95.06 123 GLU A O 1
ATOM 1002 N N . GLN A 1 124 ? -43.040 -1.616 61.184 1.00 93.19 124 GLN A N 1
ATOM 1003 C CA . GLN A 1 124 ? -41.744 -2.273 60.978 1.00 93.19 124 GLN A CA 1
ATOM 1004 C C . GLN A 1 124 ? -41.776 -3.229 59.783 1.00 93.19 124 GLN A C 1
ATOM 1006 O O . GLN A 1 124 ? -40.846 -3.231 58.975 1.00 93.19 124 GLN A O 1
ATOM 1011 N N . HIS A 1 125 ? -42.835 -4.030 59.649 1.00 95.12 125 HIS A N 1
ATOM 1012 C CA . HIS A 1 125 ? -43.002 -4.927 58.510 1.00 95.12 125 HIS A CA 1
ATOM 1013 C C . HIS A 1 125 ? -43.095 -4.147 57.197 1.00 95.12 125 HIS A C 1
ATOM 1015 O O . HIS A 1 125 ? -42.336 -4.423 56.269 1.00 95.12 125 HIS A O 1
ATOM 1021 N N . ARG A 1 126 ? -43.939 -3.111 57.160 1.00 96.94 126 ARG A N 1
ATOM 1022 C CA . ARG A 1 126 ? -44.131 -2.238 55.997 1.00 96.94 126 ARG A CA 1
ATOM 1023 C C . ARG A 1 126 ? -42.836 -1.549 55.567 1.00 96.94 126 ARG A C 1
ATOM 1025 O O . ARG A 1 126 ? -42.521 -1.501 54.380 1.00 96.94 126 ARG A O 1
ATOM 1032 N N . LEU A 1 127 ? -42.061 -1.028 56.520 1.00 95.81 127 LEU A N 1
ATOM 1033 C CA . LEU A 1 127 ? -40.767 -0.405 56.236 1.00 95.81 127 LEU A CA 1
ATOM 1034 C C . LEU A 1 127 ? -39.746 -1.426 55.718 1.00 95.81 127 LEU A C 1
ATOM 1036 O O . LEU A 1 127 ? -39.004 -1.121 54.786 1.00 95.81 127 LEU A O 1
ATOM 1040 N N . ARG A 1 128 ? -39.727 -2.644 56.274 1.00 95.94 128 ARG A N 1
ATOM 1041 C CA . ARG A 1 128 ? -38.870 -3.734 55.777 1.00 95.94 128 ARG A CA 1
ATOM 1042 C C . ARG A 1 128 ? -39.254 -4.174 54.367 1.00 95.94 128 ARG A C 1
ATOM 1044 O O . ARG A 1 128 ? -38.361 -4.444 53.573 1.00 95.94 128 ARG A O 1
ATOM 1051 N N . GLU A 1 129 ? -40.543 -4.238 54.049 1.00 95.94 129 GLU A N 1
ATOM 1052 C CA . GLU A 1 129 ? -41.024 -4.519 52.691 1.00 95.94 129 GLU A CA 1
ATOM 1053 C C . GLU A 1 129 ? -40.591 -3.439 51.710 1.00 95.94 129 GLU A C 1
ATOM 1055 O O . GLU A 1 129 ? -39.938 -3.755 50.721 1.00 95.94 129 GLU A O 1
ATOM 1060 N N . ARG A 1 130 ? -40.824 -2.166 52.038 1.00 96.69 130 ARG A N 1
ATOM 1061 C CA . ARG A 1 130 ? -40.396 -1.047 51.191 1.00 96.69 130 ARG A CA 1
ATOM 1062 C C . ARG A 1 130 ? -38.880 -1.026 50.974 1.00 96.69 130 ARG A C 1
ATOM 1064 O O . ARG A 1 130 ? -38.416 -0.728 49.879 1.00 96.69 130 ARG A O 1
ATOM 1071 N N . ALA A 1 131 ? -38.094 -1.355 52.001 1.00 95.00 131 ALA A N 1
ATOM 1072 C CA . ALA A 1 131 ? -36.645 -1.476 51.865 1.00 95.00 131 ALA A CA 1
ATOM 1073 C C . ALA A 1 131 ? -36.251 -2.615 50.908 1.00 95.00 131 ALA A C 1
ATOM 1075 O O . ALA A 1 131 ? -35.343 -2.432 50.101 1.00 95.00 131 ALA A O 1
ATOM 1076 N N . ARG A 1 132 ? -36.942 -3.764 50.958 1.00 95.94 132 ARG A N 1
ATOM 1077 C CA . ARG A 1 132 ? -36.728 -4.864 50.003 1.00 95.94 132 ARG A CA 1
ATOM 1078 C C . ARG A 1 132 ? -37.085 -4.458 48.575 1.00 95.94 132 ARG A C 1
ATOM 1080 O O . ARG A 1 132 ? -36.272 -4.681 47.688 1.00 95.94 132 ARG A O 1
ATOM 1087 N N . GLU A 1 133 ? -38.233 -3.814 48.371 1.00 96.50 133 GLU A N 1
ATOM 1088 C CA . GLU A 1 133 ? -38.665 -3.325 47.052 1.00 96.50 133 GLU A CA 1
ATOM 1089 C C . GLU A 1 133 ? -37.647 -2.352 46.446 1.00 96.50 133 GLU A C 1
ATOM 1091 O O . GLU A 1 133 ? -37.271 -2.492 45.285 1.00 96.50 133 GLU A O 1
ATOM 1096 N N . LEU A 1 134 ? -37.146 -1.396 47.237 1.00 95.62 134 LEU A N 1
ATOM 1097 C CA . LEU A 1 134 ? -36.124 -0.450 46.780 1.00 95.62 134 LEU A CA 1
ATOM 1098 C C . LEU A 1 134 ? -34.799 -1.143 46.443 1.00 95.62 134 LEU A C 1
ATOM 1100 O O . LEU A 1 134 ? -34.146 -0.774 45.469 1.00 95.62 134 LEU A O 1
ATOM 1104 N N . VAL A 1 135 ? -34.390 -2.147 47.225 1.00 95.12 135 VAL A N 1
ATOM 1105 C CA . VAL A 1 135 ? -33.199 -2.953 46.913 1.00 95.12 135 VAL A CA 1
ATOM 1106 C C . VAL A 1 135 ? -33.393 -3.711 45.601 1.00 95.12 135 VAL A C 1
ATOM 1108 O O . VAL A 1 135 ? -32.496 -3.708 44.763 1.00 95.12 135 VAL A O 1
ATOM 1111 N N . GLU A 1 136 ? -34.558 -4.317 45.391 1.00 95.56 136 GLU A N 1
ATOM 1112 C CA . GLU A 1 136 ? -34.858 -5.063 44.169 1.00 95.56 136 GLU A CA 1
ATOM 1113 C C . GLU A 1 136 ? -34.915 -4.152 42.934 1.00 95.56 136 GLU A C 1
ATOM 1115 O O . GLU A 1 136 ? -34.309 -4.472 41.909 1.00 95.56 136 GLU A O 1
ATOM 1120 N N . GLN A 1 137 ? -35.528 -2.970 43.053 1.00 95.81 137 GLN A N 1
ATOM 1121 C CA . GLN A 1 137 ? -35.505 -1.939 42.011 1.00 95.81 137 GLN A CA 1
ATOM 1122 C C . GLN A 1 137 ? -34.081 -1.467 41.704 1.00 95.81 137 GLN A C 1
ATOM 1124 O O . GLN A 1 137 ? -33.710 -1.401 40.535 1.00 95.81 137 GLN A O 1
ATOM 1129 N N . ASN A 1 138 ? -33.258 -1.201 42.723 1.00 95.50 138 ASN A N 1
ATOM 1130 C CA . ASN A 1 138 ? -31.862 -0.803 42.524 1.00 95.50 138 ASN A CA 1
ATOM 1131 C C . ASN A 1 138 ? -31.049 -1.893 41.819 1.00 95.50 138 ASN A C 1
ATOM 1133 O O . ASN A 1 138 ? -30.275 -1.587 40.918 1.00 95.50 138 ASN A O 1
ATOM 1137 N N . VAL A 1 139 ? -31.240 -3.163 42.182 1.00 95.75 139 VAL A N 1
ATOM 1138 C CA . VAL A 1 139 ? -30.583 -4.286 41.497 1.00 95.75 139 VAL A CA 1
ATOM 1139 C C . VAL A 1 139 ? -31.063 -4.399 40.046 1.00 95.75 139 VAL A C 1
ATOM 1141 O O . VAL A 1 139 ? -30.253 -4.675 39.162 1.00 95.75 139 VAL A O 1
ATOM 1144 N N . SER A 1 140 ? -32.351 -4.170 39.772 1.00 94.62 140 SER A N 1
ATOM 1145 C CA . SER A 1 140 ? -32.884 -4.139 38.402 1.00 94.62 140 SER A CA 1
ATOM 1146 C C . SER A 1 140 ? -32.273 -3.005 37.579 1.00 94.62 140 SER A C 1
ATOM 1148 O O . SER A 1 140 ? -31.769 -3.25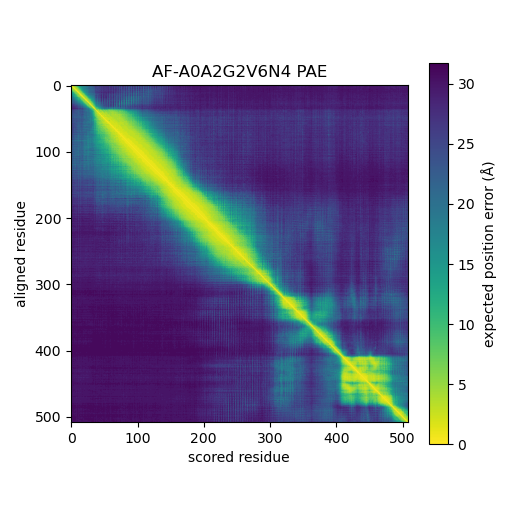1 36.486 1.00 94.62 140 SER A O 1
ATOM 1150 N N . LEU A 1 141 ? -32.242 -1.788 38.128 1.00 94.56 141 LEU A N 1
ATOM 1151 C CA . LEU A 1 141 ? -31.637 -0.623 37.481 1.00 94.56 141 LEU A CA 1
ATOM 1152 C C . LEU A 1 141 ? -30.144 -0.837 37.221 1.00 94.56 141 LEU A C 1
ATOM 1154 O O . LEU A 1 141 ? -29.681 -0.582 36.118 1.00 94.56 141 LEU A O 1
ATOM 1158 N N . GLN A 1 142 ? -29.401 -1.399 38.178 1.00 92.00 142 GLN A N 1
ATOM 1159 C CA . GLN A 1 142 ? -27.988 -1.740 37.980 1.00 92.00 142 GLN A CA 1
ATOM 1160 C C . GLN A 1 142 ? -27.781 -2.760 36.854 1.00 92.00 142 GLN A C 1
ATOM 1162 O O . GLN A 1 142 ? -26.801 -2.673 36.114 1.00 92.00 142 GLN A O 1
ATOM 1167 N N . ARG A 1 143 ? -28.685 -3.737 36.700 1.00 93.44 143 ARG A N 1
ATOM 1168 C CA . ARG A 1 143 ? -28.632 -4.687 35.576 1.00 93.44 143 ARG A CA 1
ATOM 1169 C C . ARG A 1 143 ? -28.900 -3.989 34.244 1.00 93.44 143 ARG A C 1
ATOM 1171 O O . ARG A 1 143 ? -28.194 -4.275 33.281 1.00 93.44 143 ARG A O 1
ATOM 1178 N N . GLU A 1 144 ? -29.879 -3.090 34.188 1.00 93.19 144 GLU A N 1
ATOM 1179 C CA . GLU A 1 144 ? -30.187 -2.302 32.987 1.00 93.19 144 GLU A CA 1
ATOM 1180 C C . GLU A 1 144 ? -29.049 -1.346 32.612 1.00 93.19 144 GLU A C 1
ATOM 1182 O O . GLU A 1 144 ? -28.660 -1.296 31.446 1.00 93.19 144 GLU A O 1
ATOM 1187 N N . GLU A 1 145 ? -28.464 -0.641 33.585 1.00 92.88 145 GLU A N 1
ATOM 1188 C CA . GLU A 1 145 ? -27.297 0.223 33.382 1.00 92.88 145 GLU A CA 1
ATOM 1189 C C . GLU A 1 145 ? -26.102 -0.573 32.859 1.00 92.88 145 GLU A C 1
ATOM 1191 O O . GLU A 1 145 ? -25.510 -0.191 31.853 1.00 92.88 145 GLU A O 1
ATOM 1196 N N . ASN A 1 146 ? -25.790 -1.718 33.475 1.00 94.69 146 ASN A N 1
ATOM 1197 C CA . ASN A 1 146 ? -24.707 -2.588 33.017 1.00 94.69 146 ASN A CA 1
ATOM 1198 C C . ASN A 1 146 ? -24.974 -3.125 31.598 1.00 94.69 146 ASN A C 1
ATOM 1200 O O . ASN A 1 146 ? -24.081 -3.142 30.753 1.00 94.69 146 ASN A O 1
ATOM 1204 N N . TYR A 1 147 ? -26.218 -3.502 31.288 1.00 92.75 147 TYR A N 1
ATOM 1205 C CA . TYR A 1 147 ? -26.595 -3.916 29.936 1.00 92.75 147 TYR A CA 1
ATOM 1206 C C . TYR A 1 147 ? -26.415 -2.781 28.919 1.00 92.75 147 TYR A C 1
ATOM 1208 O O . TYR A 1 147 ? -25.844 -2.994 27.850 1.00 92.75 147 TYR A O 1
ATOM 1216 N N . LEU A 1 148 ? -26.854 -1.563 29.247 1.00 92.62 148 LEU A N 1
ATOM 1217 C CA . LEU A 1 148 ? -26.675 -0.382 28.399 1.00 92.62 148 LEU A CA 1
ATOM 1218 C C . LEU A 1 148 ? -25.196 -0.036 28.195 1.00 92.62 148 LEU A C 1
ATOM 1220 O O . LEU A 1 148 ? -24.805 0.286 27.071 1.00 92.62 148 LEU A O 1
ATOM 1224 N N . GLU A 1 149 ? -24.380 -0.123 29.245 1.00 93.06 149 GLU A N 1
ATOM 1225 C CA . GLU A 1 149 ? -22.925 0.052 29.182 1.00 93.06 149 GLU A CA 1
ATOM 1226 C C . GLU A 1 149 ? -22.310 -0.973 28.217 1.00 93.06 149 GLU A C 1
ATOM 1228 O O . GLU A 1 149 ? -21.621 -0.600 27.264 1.00 93.06 149 GLU A O 1
ATOM 1233 N N . LYS A 1 150 ? -22.669 -2.256 28.372 1.00 93.56 150 LYS A N 1
ATOM 1234 C CA . LYS A 1 150 ? -22.215 -3.347 27.499 1.00 93.56 150 LYS A CA 1
ATOM 1235 C C . LYS A 1 150 ? -22.637 -3.140 26.045 1.00 93.56 150 LYS A C 1
ATOM 1237 O O . LYS A 1 150 ? -21.852 -3.379 25.133 1.00 93.56 150 LYS A O 1
ATOM 1242 N N . VAL A 1 151 ? -23.863 -2.672 25.806 1.00 93.44 151 VAL A N 1
ATOM 1243 C CA . VAL A 1 151 ? -24.363 -2.370 24.456 1.00 93.44 151 VAL A CA 1
ATOM 1244 C C . VAL A 1 151 ? -23.595 -1.206 23.826 1.00 93.44 151 VAL A C 1
ATOM 1246 O O . VAL A 1 151 ? -23.275 -1.270 22.637 1.00 93.44 151 VAL A O 1
ATOM 1249 N N . LYS A 1 152 ? -23.276 -0.150 24.585 1.00 92.00 152 LYS A N 1
ATOM 1250 C CA . LYS A 1 152 ? -22.442 0.961 24.092 1.00 92.00 152 LYS A CA 1
ATOM 1251 C C . LYS A 1 152 ? -21.032 0.482 23.742 1.00 92.00 152 LYS A C 1
ATOM 1253 O O . LYS A 1 152 ? -20.547 0.814 22.660 1.00 92.00 152 LYS A O 1
ATOM 1258 N N . GLU A 1 153 ? -20.424 -0.320 24.615 1.00 92.75 153 GLU A N 1
ATOM 1259 C CA . GLU A 1 153 ? -19.103 -0.932 24.421 1.00 92.75 153 GLU A CA 1
ATOM 1260 C C . GLU A 1 153 ? -19.095 -1.779 23.137 1.00 92.75 153 GLU A C 1
ATOM 1262 O O . GLU A 1 153 ? -18.362 -1.460 22.200 1.00 92.75 153 GLU A O 1
ATOM 1267 N N . LEU A 1 154 ? -20.028 -2.730 23.006 1.00 93.31 154 LEU A N 1
ATOM 1268 C CA . LEU A 1 154 ? -20.193 -3.569 21.811 1.00 93.31 154 LEU A CA 1
ATOM 1269 C C . LEU A 1 154 ? -20.442 -2.750 20.538 1.00 93.31 154 LEU A C 1
ATOM 1271 O O . LEU A 1 154 ? -19.951 -3.093 19.463 1.00 93.31 154 LEU A O 1
ATOM 1275 N N . LYS A 1 155 ? -21.213 -1.659 20.621 1.00 95.00 155 LYS A N 1
ATOM 1276 C CA . LYS A 1 155 ? -21.454 -0.781 19.469 1.00 95.00 155 LYS A CA 1
ATOM 1277 C C . LYS A 1 155 ? -20.168 -0.081 19.036 1.00 95.00 155 LYS A C 1
ATOM 1279 O O . LYS A 1 155 ? -19.917 0.011 17.836 1.00 95.00 155 LYS A O 1
ATOM 1284 N N . SER A 1 156 ? -19.362 0.387 19.989 1.00 90.19 156 SER A N 1
ATOM 1285 C CA . SER A 1 156 ? -18.067 1.007 19.697 1.00 90.19 156 SER A CA 1
ATOM 1286 C C . SER A 1 156 ? -17.054 0.004 19.133 1.00 90.19 156 SER A C 1
ATOM 1288 O O . SER A 1 156 ? -16.394 0.312 18.142 1.00 90.19 156 SER A O 1
ATOM 1290 N N . GLU A 1 157 ? -17.006 -1.219 19.672 1.00 93.50 157 GLU A N 1
ATOM 1291 C CA . GLU A 1 157 ? -16.171 -2.314 19.165 1.00 93.50 157 GLU A CA 1
ATOM 1292 C C . GLU A 1 157 ? -16.579 -2.730 17.749 1.00 93.50 157 GLU A C 1
ATOM 1294 O O . GLU A 1 157 ? -15.720 -2.907 16.885 1.00 93.50 157 GLU A O 1
ATOM 1299 N N . ASN A 1 158 ? -17.882 -2.831 17.472 1.00 94.50 158 ASN A N 1
ATOM 1300 C CA . ASN A 1 158 ? -18.386 -3.127 16.133 1.00 94.50 158 ASN A CA 1
ATOM 1301 C C . ASN A 1 158 ? -18.008 -2.027 15.135 1.00 94.50 158 ASN A C 1
ATOM 1303 O O . ASN A 1 158 ? -17.525 -2.350 14.053 1.00 94.50 158 ASN A O 1
ATOM 1307 N N . LEU A 1 159 ? -18.166 -0.747 15.501 1.00 95.88 159 LEU A N 1
ATOM 1308 C CA . LEU A 1 159 ? -17.746 0.397 14.678 1.00 95.88 159 LEU A CA 1
ATOM 1309 C C . LEU A 1 159 ? -16.240 0.372 14.391 1.00 95.88 159 LEU A C 1
ATOM 1311 O O . LEU A 1 159 ? -15.821 0.546 13.245 1.00 95.88 159 LEU A O 1
ATOM 1315 N N . LEU A 1 160 ? -15.422 0.110 15.413 1.00 95.62 160 LEU A N 1
ATOM 1316 C CA . LEU A 1 160 ? -13.978 -0.036 15.252 1.00 95.62 160 LEU A CA 1
ATOM 1317 C C . LEU A 1 160 ? -13.650 -1.207 14.317 1.00 95.62 160 LEU A C 1
ATOM 1319 O O . LEU A 1 160 ? -12.852 -1.056 13.396 1.00 95.62 160 LEU A O 1
ATOM 1323 N N . THR A 1 161 ? -14.312 -2.347 14.506 1.00 94.81 161 THR A N 1
ATOM 1324 C CA . THR A 1 161 ? -14.127 -3.548 13.682 1.00 94.81 161 THR A CA 1
ATOM 1325 C C . THR A 1 161 ? -14.512 -3.296 12.224 1.00 94.81 161 THR A C 1
ATOM 1327 O O . THR A 1 161 ? -13.797 -3.735 11.323 1.00 94.81 161 THR A O 1
ATOM 1330 N N . THR A 1 162 ? -15.602 -2.567 11.960 1.00 95.94 162 THR A N 1
ATOM 1331 C CA . THR A 1 162 ? -15.997 -2.194 10.593 1.00 95.94 162 THR A CA 1
ATOM 1332 C C . THR A 1 162 ? -14.984 -1.257 9.945 1.00 95.94 162 THR A C 1
ATOM 1334 O O . THR A 1 162 ? -14.549 -1.529 8.830 1.00 95.94 162 THR A O 1
ATOM 1337 N N . VAL A 1 163 ? -14.521 -0.225 10.661 1.00 96.94 163 VAL A N 1
ATOM 1338 C CA . VAL A 1 163 ? -13.530 0.731 10.136 1.00 96.94 163 VAL A CA 1
ATOM 1339 C C . VAL A 1 163 ? -12.190 0.047 9.861 1.00 96.94 163 VAL A C 1
ATOM 1341 O O . VAL A 1 163 ? -11.571 0.288 8.827 1.00 96.94 163 VAL A O 1
ATOM 1344 N N . LEU A 1 164 ? -11.736 -0.832 10.760 1.00 96.19 164 LEU A N 1
ATOM 1345 C CA . LEU A 1 164 ? -10.509 -1.604 10.554 1.00 96.19 164 LEU A CA 1
ATOM 1346 C C . LEU A 1 164 ? -10.630 -2.550 9.358 1.00 96.19 164 LEU A C 1
ATOM 1348 O O . LEU A 1 164 ? -9.676 -2.679 8.598 1.00 96.19 164 LEU A O 1
ATOM 1352 N N . ARG A 1 165 ? -11.796 -3.176 9.156 1.00 96.81 165 ARG A N 1
ATOM 1353 C CA . ARG A 1 165 ? -12.047 -4.044 7.999 1.00 96.81 165 ARG A CA 1
ATOM 1354 C C . ARG A 1 165 ? -12.023 -3.265 6.684 1.00 96.81 165 ARG A C 1
ATOM 1356 O O . ARG A 1 165 ? -11.418 -3.736 5.729 1.00 96.81 165 ARG A O 1
ATOM 1363 N N . GLU A 1 166 ? -12.650 -2.092 6.637 1.00 96.12 166 GLU A N 1
ATOM 1364 C CA . GLU A 1 166 ? -12.632 -1.219 5.455 1.00 96.12 166 GLU A CA 1
ATOM 1365 C C . GLU A 1 166 ? -11.211 -0.748 5.124 1.00 96.12 166 GLU A C 1
ATOM 1367 O O . GLU A 1 166 ? -10.799 -0.843 3.969 1.00 96.12 166 GLU A O 1
ATOM 1372 N N . LYS A 1 167 ? -10.434 -0.327 6.134 1.00 96.62 167 LYS A N 1
ATOM 1373 C CA . LYS A 1 167 ? -9.023 0.057 5.953 1.00 96.62 167 LYS A CA 1
ATOM 1374 C C . LYS A 1 167 ? -8.145 -1.103 5.488 1.00 96.62 167 LYS A C 1
ATOM 1376 O O . LYS A 1 167 ? -7.341 -0.930 4.580 1.00 96.62 167 LYS A O 1
ATOM 1381 N N . LEU A 1 168 ? -8.311 -2.287 6.081 1.00 96.44 168 LEU A N 1
ATOM 1382 C CA . LEU A 1 168 ? -7.604 -3.492 5.638 1.00 96.44 168 LEU A CA 1
ATOM 1383 C C . LEU A 1 168 ? -7.927 -3.815 4.179 1.00 96.44 168 LEU A C 1
ATOM 1385 O O . LEU A 1 168 ? -7.025 -4.134 3.414 1.00 96.44 168 LEU A O 1
ATOM 1389 N N . TYR A 1 169 ? -9.195 -3.692 3.778 1.00 95.75 169 TYR A N 1
ATOM 1390 C CA . TYR A 1 169 ? -9.599 -3.941 2.399 1.00 95.75 169 TYR A CA 1
ATOM 1391 C C . TYR A 1 169 ? -9.015 -2.908 1.427 1.00 95.75 169 TYR A C 1
ATOM 1393 O O . TYR A 1 169 ? -8.549 -3.290 0.355 1.00 95.75 169 TYR A O 1
ATOM 1401 N N . SER A 1 170 ? -8.998 -1.617 1.784 1.00 96.12 170 SER A N 1
ATOM 1402 C CA . SER A 1 170 ? -8.366 -0.593 0.940 1.00 96.12 170 SER A CA 1
ATOM 1403 C C . SER A 1 170 ? -6.863 -0.828 0.791 1.00 96.12 170 SER A C 1
ATOM 1405 O O . SER A 1 170 ? -6.367 -0.822 -0.331 1.00 96.12 170 SER A O 1
ATOM 1407 N N . GLU A 1 171 ? -6.157 -1.124 1.889 1.00 96.25 171 GLU A N 1
ATOM 1408 C CA . GLU A 1 171 ? -4.723 -1.439 1.834 1.00 96.25 171 GLU A CA 1
ATOM 1409 C C . GLU A 1 171 ? -4.450 -2.717 1.025 1.00 96.25 171 GLU A C 1
ATOM 1411 O O . GLU A 1 171 ? -3.486 -2.774 0.264 1.00 96.25 171 GLU A O 1
ATOM 1416 N N . GLU A 1 172 ? -5.312 -3.734 1.117 1.00 97.19 172 GLU A N 1
ATOM 1417 C CA . GLU A 1 172 ? -5.190 -4.944 0.299 1.00 97.19 172 GLU A CA 1
ATOM 1418 C C . GLU A 1 172 ? -5.343 -4.641 -1.203 1.00 97.19 172 GLU A C 1
ATOM 1420 O O . GLU A 1 172 ? -4.631 -5.226 -2.026 1.00 97.19 172 GLU A O 1
ATOM 1425 N N . MET A 1 173 ? -6.244 -3.727 -1.581 1.00 96.06 173 MET A N 1
ATOM 1426 C CA . MET A 1 173 ? -6.381 -3.283 -2.974 1.00 96.06 173 MET A CA 1
ATOM 1427 C C . MET A 1 173 ? -5.151 -2.499 -3.445 1.00 96.06 173 MET A C 1
ATOM 1429 O O . MET A 1 173 ? -4.656 -2.771 -4.541 1.00 96.06 173 MET A O 1
ATOM 1433 N N . ASP A 1 174 ? -4.616 -1.600 -2.616 1.00 97.31 174 ASP A N 1
ATOM 1434 C CA . ASP A 1 174 ? -3.401 -0.836 -2.932 1.00 97.31 174 ASP A CA 1
ATOM 1435 C C . ASP A 1 174 ? -2.189 -1.761 -3.113 1.00 97.31 174 ASP A C 1
ATOM 1437 O O . ASP A 1 174 ? -1.424 -1.616 -4.068 1.00 97.31 174 ASP A O 1
ATOM 1441 N N . ILE A 1 175 ? -2.041 -2.779 -2.255 1.00 96.12 175 ILE A N 1
ATOM 1442 C CA . ILE A 1 175 ? -0.990 -3.798 -2.391 1.00 96.12 175 ILE A CA 1
ATOM 1443 C C . ILE A 1 175 ? -1.140 -4.560 -3.712 1.00 96.12 175 ILE A C 1
ATOM 1445 O O . ILE A 1 175 ? -0.146 -4.764 -4.411 1.00 96.12 175 ILE A O 1
ATOM 1449 N N . LYS A 1 176 ? -2.360 -4.967 -4.086 1.00 96.88 176 LYS A N 1
ATOM 1450 C CA . LYS A 1 176 ? -2.610 -5.652 -5.368 1.00 96.88 176 LYS A CA 1
ATOM 1451 C C . LYS A 1 176 ? -2.276 -4.760 -6.563 1.00 96.88 176 LYS A C 1
ATOM 1453 O O . LYS A 1 176 ? -1.686 -5.246 -7.529 1.00 96.88 176 LYS A O 1
ATOM 1458 N N . GLN A 1 177 ? -2.602 -3.470 -6.492 1.00 97.44 177 GLN A N 1
ATOM 1459 C CA . GLN A 1 177 ? -2.252 -2.504 -7.532 1.00 97.44 177 GLN A CA 1
ATOM 1460 C C . GLN A 1 177 ? -0.730 -2.348 -7.653 1.00 97.44 177 GLN A C 1
ATOM 1462 O O . GLN A 1 177 ? -0.182 -2.506 -8.743 1.00 97.44 177 GLN A O 1
ATOM 1467 N N . LEU A 1 178 ? -0.028 -2.154 -6.532 1.00 97.25 178 LEU A N 1
ATOM 1468 C CA . LEU A 1 178 ? 1.435 -2.066 -6.507 1.00 97.25 178 LEU A CA 1
ATOM 1469 C C . LEU A 1 178 ? 2.107 -3.344 -7.026 1.00 97.25 178 LEU A C 1
ATOM 1471 O O . LEU A 1 178 ? 3.123 -3.270 -7.716 1.00 97.25 178 LEU A O 1
ATOM 1475 N N . GLN A 1 179 ? 1.546 -4.522 -6.739 1.00 96.56 179 GLN A N 1
ATOM 1476 C CA . GLN A 1 179 ? 2.026 -5.789 -7.298 1.00 96.56 179 GLN A CA 1
ATOM 1477 C C . GLN A 1 179 ? 1.870 -5.841 -8.824 1.00 96.56 179 GLN A C 1
ATOM 1479 O O . GLN A 1 179 ? 2.777 -6.317 -9.514 1.00 96.56 179 GLN A O 1
ATOM 1484 N N . ALA A 1 180 ? 0.756 -5.342 -9.367 1.00 96.94 180 ALA A N 1
ATOM 1485 C CA . ALA A 1 180 ? 0.540 -5.265 -10.810 1.00 96.94 180 ALA A CA 1
ATOM 1486 C C . ALA A 1 180 ? 1.516 -4.285 -11.485 1.00 96.94 180 ALA A C 1
ATOM 1488 O O . ALA A 1 180 ? 2.107 -4.626 -12.517 1.00 96.94 180 ALA A O 1
ATOM 1489 N N . ASP A 1 181 ? 1.736 -3.119 -10.874 1.00 97.94 181 ASP A N 1
ATOM 1490 C CA . ASP A 1 181 ? 2.670 -2.098 -11.359 1.00 97.94 181 ASP A CA 1
ATOM 1491 C C . ASP A 1 181 ? 4.119 -2.601 -11.318 1.00 97.94 181 ASP A C 1
ATOM 1493 O O . ASP A 1 181 ? 4.855 -2.471 -12.300 1.00 97.94 181 ASP A O 1
ATOM 1497 N N . LEU A 1 182 ? 4.515 -3.273 -10.231 1.00 97.44 182 LEU A N 1
ATOM 1498 C CA . LEU A 1 182 ? 5.821 -3.923 -10.123 1.00 97.44 182 LEU A CA 1
ATOM 1499 C C . LEU A 1 182 ? 6.000 -4.989 -11.211 1.00 97.44 182 LEU A C 1
ATOM 1501 O O . LEU A 1 182 ? 7.042 -5.032 -11.862 1.00 97.44 182 LEU A O 1
ATOM 1505 N N . ALA A 1 183 ? 4.985 -5.821 -11.460 1.00 96.81 183 ALA A N 1
ATOM 1506 C CA . ALA A 1 183 ? 5.041 -6.820 -12.523 1.00 96.81 183 ALA A CA 1
ATOM 1507 C C . ALA A 1 183 ? 5.162 -6.178 -13.919 1.00 96.81 183 ALA A C 1
ATOM 1509 O O . ALA A 1 183 ? 5.866 -6.709 -14.780 1.00 96.81 183 ALA A O 1
ATOM 1510 N N . ALA A 1 184 ? 4.503 -5.040 -14.162 1.00 96.81 184 ALA A N 1
ATOM 1511 C CA . ALA A 1 184 ? 4.648 -4.283 -15.404 1.00 96.81 184 ALA A CA 1
ATOM 1512 C C . ALA A 1 184 ? 6.058 -3.693 -15.558 1.00 96.81 184 ALA A C 1
ATOM 1514 O O . ALA A 1 184 ? 6.652 -3.820 -16.630 1.00 96.81 184 ALA A O 1
ATOM 1515 N N . ALA A 1 185 ? 6.618 -3.125 -14.488 1.00 97.06 185 ALA A N 1
ATOM 1516 C CA . ALA A 1 185 ? 7.977 -2.594 -14.475 1.00 97.06 185 ALA A CA 1
ATOM 1517 C C . ALA A 1 185 ? 9.032 -3.688 -14.712 1.00 97.06 185 ALA A C 1
ATOM 1519 O O . ALA A 1 185 ? 9.951 -3.490 -15.504 1.00 97.06 185 ALA A O 1
ATOM 1520 N N . VAL A 1 186 ? 8.875 -4.863 -14.089 1.00 97.62 186 VAL A N 1
ATOM 1521 C CA . VAL A 1 186 ? 9.754 -6.024 -14.313 1.00 97.62 186 VAL A CA 1
ATOM 1522 C C . VAL A 1 186 ? 9.704 -6.469 -15.775 1.00 97.62 186 VAL A C 1
ATOM 1524 O O . VAL A 1 186 ? 10.757 -6.594 -16.393 1.00 97.62 186 VAL A O 1
ATOM 1527 N N . ARG A 1 187 ? 8.507 -6.597 -16.369 1.00 96.69 187 ARG A N 1
ATOM 1528 C CA . ARG A 1 187 ? 8.374 -6.906 -17.806 1.00 96.69 187 ARG A CA 1
ATOM 1529 C C . ARG A 1 187 ? 9.049 -5.855 -18.690 1.00 96.69 187 ARG A C 1
ATOM 1531 O O . ARG A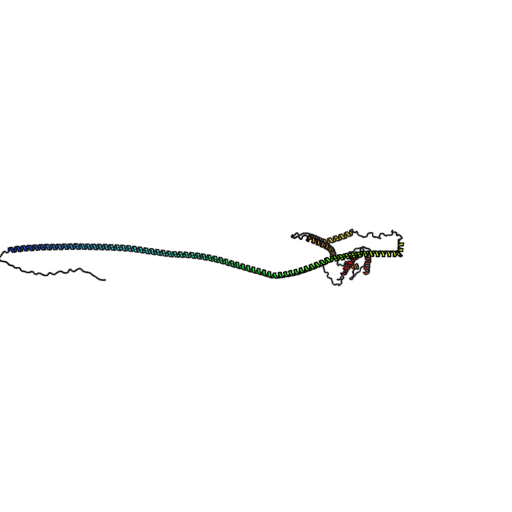 1 187 ? 9.707 -6.211 -19.660 1.00 96.69 187 ARG A O 1
ATOM 1538 N N . GLY A 1 188 ? 8.907 -4.571 -18.355 1.00 96.12 188 GLY A N 1
ATOM 1539 C CA . GLY A 1 188 ? 9.603 -3.488 -19.053 1.00 96.12 188 GLY A CA 1
ATOM 1540 C C . GLY A 1 188 ? 11.126 -3.626 -18.976 1.00 96.12 188 GLY A C 1
ATOM 1541 O O . GLY A 1 188 ? 11.813 -3.457 -19.979 1.00 96.12 188 GLY A O 1
ATOM 1542 N N . ASN A 1 189 ? 11.657 -4.000 -17.812 1.00 95.69 189 ASN A N 1
ATOM 1543 C CA . ASN A 1 189 ? 13.088 -4.226 -17.621 1.00 95.69 189 ASN A CA 1
ATOM 1544 C C . ASN A 1 189 ? 13.593 -5.448 -18.411 1.00 95.69 189 ASN A C 1
ATOM 1546 O O . ASN A 1 189 ? 14.649 -5.381 -19.033 1.00 95.69 189 ASN A O 1
ATOM 1550 N N . ASP A 1 190 ? 12.817 -6.533 -18.468 1.00 97.56 190 ASP A N 1
ATOM 1551 C CA . ASP A 1 190 ? 13.149 -7.702 -19.292 1.00 97.56 190 ASP A CA 1
ATOM 1552 C C . ASP A 1 190 ? 13.205 -7.352 -20.789 1.00 97.56 190 ASP A C 1
ATOM 1554 O O . ASP A 1 190 ? 14.111 -7.806 -21.493 1.00 97.56 190 ASP A O 1
ATOM 1558 N N . ILE A 1 191 ? 12.291 -6.499 -21.271 1.00 97.12 191 ILE A N 1
ATOM 1559 C CA . ILE A 1 191 ? 12.317 -5.979 -22.649 1.00 97.12 191 ILE A CA 1
ATOM 1560 C C . ILE A 1 191 ? 13.587 -5.158 -22.883 1.00 97.12 191 ILE A C 1
ATOM 1562 O O . ILE A 1 191 ? 14.325 -5.442 -23.826 1.00 97.12 191 ILE A O 1
ATOM 1566 N N . LEU A 1 192 ? 13.888 -4.196 -22.005 1.00 96.44 192 LEU A N 1
ATOM 1567 C CA . LEU A 1 192 ? 15.101 -3.377 -22.113 1.00 96.44 192 LEU A CA 1
ATOM 1568 C C . LEU A 1 192 ? 16.370 -4.236 -22.080 1.00 96.44 192 LEU A C 1
ATOM 1570 O O . LEU A 1 192 ? 17.303 -3.997 -22.842 1.00 96.44 192 LEU A O 1
ATOM 1574 N N . LYS A 1 193 ? 16.404 -5.276 -21.245 1.00 97.38 193 LYS A N 1
ATOM 1575 C CA . LYS A 1 193 ? 17.512 -6.234 -21.197 1.00 97.38 193 LYS A CA 1
ATOM 1576 C C . LYS A 1 193 ? 17.676 -6.977 -22.526 1.00 97.38 193 LYS A C 1
ATOM 1578 O O . LYS A 1 193 ? 18.807 -7.151 -22.977 1.00 97.38 193 LYS A O 1
ATOM 1583 N N . CYS A 1 194 ? 16.577 -7.378 -23.170 1.00 96.00 194 CYS A N 1
ATOM 1584 C CA . CYS A 1 194 ? 16.614 -7.979 -24.506 1.00 96.00 194 CYS A CA 1
ATOM 1585 C C . CYS A 1 194 ? 17.107 -6.983 -25.566 1.00 96.00 194 CYS A C 1
ATOM 1587 O O . CYS A 1 194 ? 17.929 -7.344 -26.404 1.00 96.00 194 CYS A O 1
ATOM 1589 N N . GLU A 1 195 ? 16.657 -5.727 -25.524 1.00 96.00 195 GLU A N 1
ATOM 1590 C CA . GLU A 1 195 ? 17.120 -4.678 -26.442 1.00 96.00 195 GLU A CA 1
ATOM 1591 C C . GLU A 1 195 ? 18.618 -4.399 -26.287 1.00 96.00 195 GLU A C 1
ATOM 1593 O O . GLU A 1 195 ? 19.344 -4.357 -27.282 1.00 96.00 195 GLU A O 1
ATOM 1598 N N . VAL A 1 196 ? 19.103 -4.283 -25.048 1.00 96.25 196 VAL A N 1
ATOM 1599 C CA . VAL A 1 196 ? 20.534 -4.134 -24.754 1.00 96.25 196 VAL A CA 1
ATOM 1600 C C . VAL A 1 196 ? 21.318 -5.325 -25.302 1.00 96.25 196 VAL A C 1
ATOM 1602 O O . VAL A 1 196 ? 22.348 -5.121 -25.942 1.00 96.25 196 VAL A O 1
ATOM 1605 N N . GLN A 1 197 ? 20.827 -6.553 -25.114 1.00 95.06 197 GLN A N 1
ATOM 1606 C CA . GLN A 1 197 ? 21.484 -7.742 -25.657 1.00 95.06 197 GLN A CA 1
ATOM 1607 C C . GLN A 1 197 ? 21.529 -7.722 -27.192 1.00 95.06 197 GLN A C 1
ATOM 1609 O O . GLN A 1 197 ? 22.586 -7.961 -27.767 1.00 95.06 197 GLN A O 1
ATOM 1614 N N . ASN A 1 198 ? 20.435 -7.346 -27.859 1.00 95.69 198 ASN A N 1
ATOM 1615 C CA . ASN A 1 198 ? 20.397 -7.223 -29.320 1.00 95.69 198 ASN A CA 1
ATOM 1616 C C . ASN A 1 198 ? 21.419 -6.196 -29.837 1.00 95.69 198 ASN A C 1
ATOM 1618 O O . ASN A 1 198 ? 22.093 -6.431 -30.842 1.00 95.69 198 ASN A O 1
ATOM 1622 N N . VAL A 1 199 ? 21.553 -5.056 -29.149 1.00 95.81 199 VAL A N 1
ATOM 1623 C CA . VAL A 1 199 ? 22.555 -4.031 -29.483 1.00 95.81 199 VAL A CA 1
ATOM 1624 C C . VAL A 1 199 ? 23.972 -4.559 -29.257 1.00 95.81 199 VAL A C 1
ATOM 1626 O O . VAL A 1 199 ? 24.841 -4.342 -30.104 1.00 95.81 199 VAL A O 1
ATOM 1629 N N . LEU A 1 200 ? 24.211 -5.277 -28.156 1.00 96.06 200 LEU A N 1
ATOM 1630 C CA . LEU A 1 200 ? 25.502 -5.912 -27.882 1.00 96.06 200 LEU A CA 1
ATOM 1631 C C . LEU A 1 200 ? 25.868 -6.940 -28.958 1.00 96.06 200 LEU A C 1
ATOM 1633 O O . LEU A 1 200 ? 27.000 -6.929 -29.439 1.00 96.06 200 LEU A O 1
ATOM 1637 N N . ASP A 1 201 ? 24.922 -7.768 -29.394 1.00 95.25 201 ASP A N 1
ATOM 1638 C CA . ASP A 1 201 ? 25.144 -8.770 -30.440 1.00 95.25 201 ASP A CA 1
ATOM 1639 C C . ASP A 1 201 ? 25.421 -8.107 -31.801 1.00 95.25 201 ASP A C 1
ATOM 1641 O O . ASP A 1 201 ? 26.329 -8.518 -32.535 1.00 95.25 201 ASP A O 1
ATOM 1645 N N . ALA A 1 202 ? 24.703 -7.028 -32.130 1.00 94.94 202 ALA A N 1
ATOM 1646 C CA . ALA A 1 202 ? 24.951 -6.235 -33.334 1.00 94.94 202 ALA A CA 1
ATOM 1647 C C . ALA A 1 202 ? 26.343 -5.581 -33.311 1.00 94.94 202 ALA A C 1
ATOM 1649 O O . ALA A 1 202 ? 27.059 -5.603 -34.319 1.00 94.94 202 ALA A O 1
ATOM 1650 N N . LEU A 1 203 ? 26.756 -5.049 -32.159 1.00 94.00 203 LEU A N 1
ATOM 1651 C CA . LEU A 1 203 ? 28.095 -4.498 -31.955 1.00 94.00 203 LEU A CA 1
ATOM 1652 C C . LEU A 1 203 ? 29.167 -5.587 -32.085 1.00 94.00 203 LEU A C 1
ATOM 1654 O O . LEU A 1 203 ? 30.185 -5.380 -32.756 1.00 94.00 203 LEU A O 1
ATOM 1658 N N . PHE A 1 204 ? 28.926 -6.765 -31.509 1.00 93.69 204 PHE A N 1
ATOM 1659 C CA . PHE A 1 204 ? 29.818 -7.913 -31.638 1.00 93.69 204 PHE A CA 1
ATOM 1660 C C . PHE A 1 204 ? 29.978 -8.331 -33.107 1.00 93.69 204 PHE A C 1
ATOM 1662 O O . PHE A 1 204 ? 31.094 -8.597 -33.548 1.00 93.69 204 PHE A O 1
ATOM 1669 N N . CYS A 1 205 ? 28.910 -8.281 -33.909 1.00 91.69 205 CYS A N 1
ATOM 1670 C CA . CYS A 1 205 ? 28.962 -8.544 -35.352 1.00 91.69 205 CYS A CA 1
ATOM 1671 C C . CYS A 1 205 ? 29.633 -7.424 -36.173 1.00 91.69 205 CYS A C 1
ATOM 1673 O O . CYS A 1 205 ? 30.239 -7.693 -37.215 1.00 91.69 205 CYS A O 1
ATOM 1675 N N . ALA A 1 206 ? 29.521 -6.164 -35.745 1.00 90.56 206 ALA A N 1
ATOM 1676 C CA . ALA A 1 206 ? 30.130 -5.020 -36.426 1.00 90.56 206 ALA A CA 1
ATOM 1677 C C . ALA A 1 206 ? 31.644 -4.924 -36.171 1.00 90.56 206 ALA A C 1
ATOM 1679 O O . ALA A 1 206 ? 32.397 -4.521 -37.060 1.00 90.56 206 ALA A O 1
ATOM 1680 N N . THR A 1 207 ? 32.102 -5.344 -34.988 1.00 91.38 207 THR A N 1
ATOM 1681 C CA . THR A 1 207 ? 33.508 -5.230 -34.561 1.00 91.38 207 THR A CA 1
ATOM 1682 C C . THR A 1 207 ? 34.500 -5.901 -35.536 1.00 91.38 207 THR A C 1
ATOM 1684 O O . THR A 1 207 ? 35.482 -5.261 -35.917 1.00 91.38 207 THR A O 1
ATOM 1687 N N . PRO A 1 208 ? 34.276 -7.138 -36.032 1.00 92.38 208 PRO A N 1
ATOM 1688 C CA . PRO A 1 208 ? 35.146 -7.757 -37.035 1.00 92.38 208 PRO A CA 1
ATOM 1689 C C . PRO A 1 208 ? 35.154 -7.029 -38.384 1.00 92.38 208 PRO A C 1
ATOM 1691 O O . PRO A 1 208 ? 36.199 -6.962 -39.029 1.00 92.38 208 PRO A O 1
ATOM 1694 N N . LYS A 1 209 ? 34.012 -6.463 -38.810 1.00 91.62 209 LYS A N 1
ATOM 1695 C CA . LYS A 1 209 ? 33.926 -5.678 -40.056 1.00 91.62 209 LYS A CA 1
ATOM 1696 C C . LYS A 1 209 ? 34.788 -4.422 -39.968 1.00 91.62 209 LYS A C 1
ATOM 1698 O O . LYS A 1 209 ? 35.487 -4.111 -40.926 1.00 91.62 209 LYS A O 1
ATOM 1703 N N . LEU A 1 210 ? 34.772 -3.746 -38.818 1.00 90.62 210 LEU A N 1
ATOM 1704 C CA . LEU A 1 210 ? 35.632 -2.594 -38.557 1.00 90.62 210 LEU A CA 1
ATOM 1705 C C . LEU A 1 210 ? 37.114 -2.987 -38.618 1.00 90.62 210 LEU A C 1
ATOM 1707 O O . LEU A 1 210 ? 37.845 -2.400 -39.406 1.00 90.62 210 LEU A O 1
ATOM 1711 N N . LYS A 1 211 ? 37.529 -4.051 -37.915 1.00 93.06 211 LYS A N 1
ATOM 1712 C CA . LYS A 1 211 ? 38.917 -4.557 -37.978 1.00 93.06 211 LYS A CA 1
ATOM 1713 C C . LYS A 1 211 ? 39.361 -4.929 -39.398 1.00 93.06 211 LYS A C 1
ATOM 1715 O O . LYS A 1 211 ? 40.500 -4.688 -39.781 1.00 93.06 211 LYS A O 1
ATOM 1720 N N . TYR A 1 212 ? 38.472 -5.518 -40.198 1.00 91.38 212 TYR A N 1
ATOM 1721 C CA . TYR A 1 212 ? 38.761 -5.834 -41.599 1.00 91.38 212 TYR A CA 1
ATOM 1722 C C . TYR A 1 212 ? 38.957 -4.573 -42.454 1.00 91.38 212 TYR A C 1
ATOM 1724 O O . TYR A 1 212 ? 39.876 -4.520 -43.273 1.00 91.38 212 TYR A O 1
ATOM 1732 N N . LEU A 1 213 ? 38.112 -3.557 -42.263 1.00 92.00 213 LEU A N 1
ATOM 1733 C CA . LEU A 1 213 ? 38.256 -2.270 -42.942 1.00 92.00 213 LEU A CA 1
ATOM 1734 C C . LEU A 1 213 ? 39.520 -1.528 -42.488 1.00 92.00 213 LEU A C 1
ATOM 1736 O O . LEU A 1 213 ? 40.218 -0.989 -43.339 1.00 92.00 213 LEU A O 1
ATOM 1740 N N . GLU A 1 214 ? 39.867 -1.564 -41.200 1.00 91.88 214 GLU A N 1
ATOM 1741 C CA . GLU A 1 214 ? 41.129 -1.018 -40.677 1.00 91.88 214 GLU A CA 1
ATOM 1742 C C . GLU A 1 214 ? 42.343 -1.662 -41.358 1.00 91.88 214 GLU A C 1
ATOM 1744 O O . GLU A 1 214 ? 43.224 -0.955 -41.843 1.00 91.88 214 GLU A O 1
ATOM 1749 N N . LEU A 1 215 ? 42.365 -2.994 -41.489 1.00 93.50 215 LEU A N 1
ATOM 1750 C CA . LEU A 1 215 ? 43.431 -3.695 -42.216 1.00 93.50 215 LEU A CA 1
ATOM 1751 C C . LEU A 1 215 ? 43.489 -3.300 -43.699 1.00 93.50 215 LEU A C 1
ATOM 1753 O O . LEU A 1 215 ? 44.576 -3.192 -44.270 1.00 93.50 215 LEU A O 1
ATOM 1757 N N . GLN A 1 216 ? 42.339 -3.072 -44.339 1.00 90.00 216 GLN A N 1
ATOM 1758 C CA . GLN A 1 216 ? 42.317 -2.570 -45.714 1.00 90.00 216 GLN A CA 1
ATOM 1759 C C . GLN A 1 216 ? 42.875 -1.152 -45.826 1.00 90.00 216 GLN A C 1
ATOM 1761 O O . GLN A 1 216 ? 43.611 -0.886 -46.776 1.00 90.00 216 GLN A O 1
ATOM 1766 N N . VAL A 1 217 ? 42.543 -0.264 -44.886 1.00 90.19 217 VAL A N 1
ATOM 1767 C CA . VAL A 1 217 ? 43.082 1.102 -44.843 1.00 90.19 217 VAL A CA 1
ATOM 1768 C C . VAL A 1 217 ? 44.598 1.055 -44.681 1.00 90.19 217 VAL A C 1
ATOM 1770 O O . VAL A 1 217 ? 45.292 1.627 -45.514 1.00 90.19 217 VAL A O 1
ATOM 1773 N N . LEU A 1 218 ? 45.117 0.261 -43.737 1.00 91.50 218 LEU A N 1
ATOM 1774 C CA . LEU A 1 218 ? 46.563 0.088 -43.556 1.00 91.50 218 LEU A CA 1
ATOM 1775 C C . LEU A 1 218 ? 47.259 -0.397 -44.837 1.00 91.50 218 LEU A C 1
ATOM 1777 O O . LEU A 1 218 ? 48.275 0.162 -45.245 1.00 91.50 218 LEU A O 1
ATOM 1781 N N . LYS A 1 219 ? 46.679 -1.378 -45.543 1.00 92.69 219 LYS A N 1
ATOM 1782 C CA . LYS A 1 219 ? 47.221 -1.840 -46.832 1.00 92.69 219 LYS A CA 1
ATOM 1783 C C . LYS A 1 219 ? 47.171 -0.751 -47.910 1.00 92.69 219 LYS A C 1
ATOM 1785 O O . LYS A 1 219 ? 48.037 -0.690 -48.782 1.00 92.69 219 LYS A O 1
ATOM 1790 N N . LYS A 1 220 ? 46.128 0.080 -47.932 1.00 91.25 220 LYS A N 1
ATOM 1791 C CA . LYS A 1 220 ? 46.031 1.205 -48.874 1.00 91.25 220 LYS A CA 1
ATOM 1792 C C . LYS A 1 220 ? 47.066 2.280 -48.553 1.0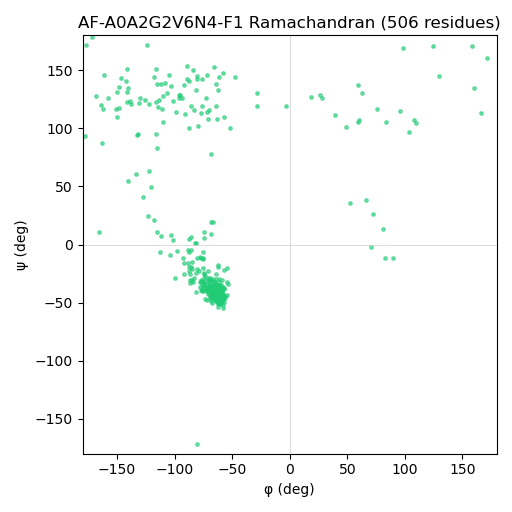0 91.25 220 LYS A C 1
ATOM 1794 O O . LYS A 1 220 ? 47.673 2.771 -49.499 1.00 91.25 220 LYS A O 1
ATOM 1799 N N . ASP A 1 221 ? 47.330 2.554 -47.282 1.00 91.50 221 ASP A N 1
ATOM 1800 C CA . ASP A 1 221 ? 48.378 3.483 -46.851 1.00 91.50 221 ASP A CA 1
ATOM 1801 C C . ASP A 1 221 ? 49.773 2.996 -47.262 1.00 91.50 221 ASP A C 1
ATOM 1803 O O . ASP A 1 221 ? 50.555 3.777 -47.800 1.00 91.50 221 ASP A O 1
ATOM 1807 N N . GLU A 1 222 ? 50.070 1.699 -47.123 1.00 93.94 222 GLU A N 1
ATOM 1808 C CA . GLU A 1 222 ? 51.311 1.107 -47.652 1.00 93.94 222 GLU A CA 1
ATOM 1809 C C . GLU A 1 222 ? 51.458 1.338 -49.165 1.00 93.94 222 GLU A C 1
ATOM 1811 O O . GLU A 1 222 ? 52.512 1.775 -49.628 1.00 93.94 222 GLU A O 1
ATOM 1816 N N . ASN A 1 223 ? 50.387 1.120 -49.939 1.00 93.69 223 ASN A N 1
ATOM 1817 C CA . ASN A 1 223 ? 50.405 1.369 -51.384 1.00 93.69 223 ASN A CA 1
ATOM 1818 C C . ASN A 1 223 ? 50.586 2.860 -51.719 1.00 93.69 223 ASN A C 1
ATOM 1820 O O . ASN A 1 223 ? 51.303 3.188 -52.661 1.00 93.69 223 ASN A O 1
ATOM 1824 N N . ILE A 1 224 ? 49.937 3.763 -50.976 1.00 93.31 224 ILE A N 1
ATOM 1825 C CA . ILE A 1 224 ? 50.082 5.216 -51.160 1.00 93.31 224 ILE A CA 1
ATOM 1826 C C . ILE A 1 224 ? 51.524 5.638 -50.868 1.00 93.31 224 ILE A C 1
ATOM 1828 O O . ILE A 1 224 ? 52.099 6.408 -51.637 1.00 93.31 224 ILE A O 1
ATOM 1832 N N . ASN A 1 225 ? 52.126 5.109 -49.803 1.00 92.50 225 ASN A N 1
ATOM 1833 C CA . ASN A 1 225 ? 53.520 5.376 -49.463 1.00 92.50 225 ASN A CA 1
ATOM 1834 C C . ASN A 1 225 ? 54.466 4.875 -50.561 1.00 92.50 225 ASN A C 1
ATOM 1836 O O . ASN A 1 225 ? 55.367 5.612 -50.960 1.00 92.50 225 ASN A O 1
ATOM 1840 N N . GLN A 1 226 ? 54.227 3.677 -51.107 1.00 93.31 226 GLN A N 1
ATOM 1841 C CA . GLN A 1 226 ? 55.007 3.160 -52.234 1.00 93.31 226 GLN A CA 1
ATOM 1842 C C . GLN A 1 226 ? 54.893 4.068 -53.466 1.00 93.31 226 GLN A C 1
ATOM 1844 O O . GLN A 1 226 ? 55.908 4.520 -53.983 1.00 93.31 226 GLN A O 1
ATOM 1849 N N . LEU A 1 227 ? 53.672 4.421 -53.879 1.00 91.94 227 LEU A N 1
ATOM 1850 C CA . LEU A 1 227 ? 53.443 5.322 -55.016 1.00 91.94 227 LEU A CA 1
ATOM 1851 C C . LEU A 1 227 ? 54.063 6.709 -54.803 1.00 91.94 227 LEU A C 1
ATOM 1853 O O . LEU A 1 227 ? 54.536 7.330 -55.751 1.00 91.94 227 LEU A O 1
ATOM 1857 N N . THR A 1 228 ? 54.061 7.205 -53.565 1.00 93.38 228 THR A N 1
ATOM 1858 C CA . THR A 1 228 ? 54.686 8.487 -53.215 1.00 93.38 228 THR A CA 1
ATOM 1859 C C . THR A 1 228 ? 56.203 8.417 -53.377 1.00 93.38 228 THR A C 1
ATOM 1861 O O . THR A 1 228 ? 56.795 9.343 -53.933 1.00 93.38 228 THR A O 1
ATOM 1864 N N . ASN A 1 229 ? 56.824 7.313 -52.952 1.00 94.06 229 ASN A N 1
ATOM 1865 C CA . ASN A 1 229 ? 58.254 7.078 -53.145 1.00 94.06 229 ASN A CA 1
ATOM 1866 C C . ASN A 1 229 ? 58.608 6.977 -54.635 1.00 94.06 229 ASN A C 1
ATOM 1868 O O . ASN A 1 229 ? 59.524 7.671 -55.077 1.00 94.06 229 ASN A O 1
ATOM 1872 N N . ASP A 1 230 ? 57.847 6.194 -55.406 1.00 94.12 230 ASP A N 1
ATOM 1873 C CA . ASP A 1 230 ? 58.044 6.033 -56.854 1.00 94.12 230 ASP A CA 1
ATOM 1874 C C . ASP A 1 230 ? 57.918 7.388 -57.575 1.00 94.12 230 ASP A C 1
ATOM 1876 O O . ASP A 1 230 ? 58.748 7.759 -58.406 1.00 94.12 230 ASP A O 1
ATOM 1880 N N . LEU A 1 231 ? 56.911 8.190 -57.211 1.00 92.50 231 LEU A N 1
ATOM 1881 C CA . LEU A 1 231 ? 56.726 9.530 -57.766 1.00 92.50 231 LEU A CA 1
ATOM 1882 C C . LEU A 1 231 ? 57.895 10.455 -57.407 1.00 92.50 231 LEU A C 1
ATOM 1884 O O . LEU A 1 231 ? 58.352 11.228 -58.252 1.00 92.50 231 LEU A O 1
ATOM 1888 N N . GLN A 1 232 ? 58.410 10.372 -56.180 1.00 93.25 232 GLN A N 1
ATOM 1889 C CA . GLN A 1 232 ? 59.575 11.145 -55.758 1.00 93.25 232 GLN A CA 1
ATOM 1890 C C . GLN A 1 232 ? 60.846 10.727 -56.519 1.00 93.25 232 GLN A C 1
ATOM 1892 O O . GLN A 1 232 ? 61.682 11.582 -56.825 1.00 93.25 232 GLN A O 1
ATOM 1897 N N . GLU A 1 233 ? 60.994 9.445 -56.854 1.00 93.06 233 GLU A N 1
ATOM 1898 C CA . GLU A 1 233 ? 62.075 8.930 -57.699 1.00 93.06 233 GLU A CA 1
ATOM 1899 C C . GLU A 1 233 ? 61.953 9.435 -59.142 1.00 93.06 233 GLU A C 1
ATOM 1901 O O . GLU A 1 233 ? 62.882 10.083 -59.633 1.00 93.06 233 GLU A O 1
ATOM 1906 N N . CYS A 1 234 ? 60.781 9.302 -59.772 1.00 89.06 234 CYS A N 1
ATOM 1907 C CA . CYS A 1 234 ? 60.521 9.876 -61.097 1.00 89.06 234 CYS A CA 1
ATOM 1908 C C . CYS A 1 234 ? 60.753 11.396 -61.132 1.00 89.06 234 CYS A C 1
ATOM 1910 O O . CYS A 1 234 ? 61.271 11.936 -62.112 1.00 89.06 234 CYS A O 1
ATOM 1912 N N . MET A 1 235 ? 60.405 12.119 -60.063 1.00 91.62 235 MET A N 1
ATOM 1913 C CA . MET A 1 235 ? 60.694 13.552 -59.958 1.00 91.62 235 MET A CA 1
ATOM 1914 C C . MET A 1 235 ? 62.200 13.847 -59.937 1.00 91.62 235 MET A C 1
ATOM 1916 O O . MET A 1 235 ? 62.628 14.833 -60.546 1.00 91.62 235 MET A O 1
ATOM 1920 N N . LYS A 1 236 ? 63.013 13.016 -59.267 1.00 93.06 236 LYS A N 1
ATOM 1921 C CA . LYS A 1 236 ? 64.481 13.148 -59.281 1.00 93.06 236 LYS A CA 1
ATOM 1922 C C . LYS A 1 236 ? 65.037 12.892 -60.679 1.00 93.06 236 LYS A C 1
ATOM 1924 O O . LYS A 1 236 ? 65.828 13.704 -61.158 1.00 93.06 236 LYS A O 1
ATOM 1929 N N . GLU A 1 237 ? 64.590 11.831 -61.349 1.00 91.38 237 GLU A N 1
ATOM 1930 C CA . GLU A 1 237 ? 64.984 11.518 -62.731 1.00 91.38 237 GLU A CA 1
ATOM 1931 C C . GLU A 1 237 ? 64.633 12.657 -63.692 1.00 91.38 237 GLU A C 1
ATOM 1933 O O . GLU A 1 237 ? 65.478 13.113 -64.466 1.00 91.38 237 GLU A O 1
ATOM 1938 N N . LEU A 1 238 ? 63.417 13.202 -63.588 1.00 89.69 238 LEU A N 1
ATOM 1939 C CA . LEU A 1 238 ? 62.998 14.365 -64.367 1.00 89.69 238 LEU A CA 1
ATOM 1940 C C . LEU A 1 238 ? 63.890 15.585 -64.092 1.00 89.69 238 LEU A C 1
ATOM 1942 O O . LEU A 1 238 ? 64.187 16.348 -65.012 1.00 89.69 238 LEU A O 1
ATOM 1946 N N . GLY A 1 239 ? 64.329 15.776 -62.845 1.00 89.69 239 GLY A N 1
ATOM 1947 C CA . GLY A 1 239 ? 65.302 16.804 -62.475 1.00 89.69 239 GLY A CA 1
ATOM 1948 C C . GLY A 1 239 ? 66.647 16.622 -63.184 1.00 89.69 239 GLY A C 1
ATOM 1949 O O . GLY A 1 239 ? 67.183 17.588 -63.732 1.00 89.69 239 GLY A O 1
ATOM 1950 N N . VAL A 1 240 ? 67.154 15.387 -63.249 1.00 91.75 240 VAL A N 1
ATOM 1951 C CA . VAL A 1 240 ? 68.379 15.049 -63.994 1.00 91.75 240 VAL A CA 1
ATOM 1952 C C . VAL A 1 240 ? 68.206 15.346 -65.486 1.00 91.75 240 VAL A C 1
ATOM 1954 O O . VAL A 1 240 ? 69.037 16.043 -66.071 1.00 91.75 240 VAL A O 1
ATOM 1957 N N . VAL A 1 241 ? 67.101 14.904 -66.097 1.00 87.69 241 VAL A N 1
ATOM 1958 C CA . VAL A 1 241 ? 66.806 15.154 -67.520 1.00 87.69 241 VAL A CA 1
ATOM 1959 C C . VAL A 1 241 ? 66.689 16.651 -67.812 1.00 87.69 241 VAL A C 1
ATOM 1961 O O . VAL A 1 241 ? 67.291 17.136 -68.771 1.00 87.69 241 VAL A O 1
ATOM 1964 N N . LYS A 1 242 ? 65.991 17.414 -66.960 1.00 88.31 242 LYS A N 1
ATOM 1965 C CA . LYS A 1 242 ? 65.915 18.881 -67.069 1.00 88.31 242 LYS A CA 1
ATOM 1966 C C . LYS A 1 242 ? 67.290 19.551 -66.986 1.00 88.31 242 LYS A C 1
ATOM 1968 O O . LYS A 1 242 ? 67.467 20.595 -67.602 1.00 88.31 242 LYS A O 1
ATOM 1973 N N . GLY A 1 243 ? 68.252 18.973 -66.262 1.00 87.31 243 GLY A N 1
ATOM 1974 C CA . GLY A 1 243 ? 69.633 19.464 -66.201 1.00 87.31 243 GLY A CA 1
ATOM 1975 C C . GLY A 1 243 ? 70.488 19.104 -67.425 1.00 87.31 243 GLY A C 1
ATOM 1976 O O . GLY A 1 243 ? 71.365 19.879 -67.807 1.00 87.31 243 GLY A O 1
ATOM 1977 N N . ILE A 1 244 ? 70.237 17.954 -68.059 1.00 89.62 244 ILE A N 1
ATOM 1978 C CA . ILE A 1 244 ? 70.935 17.515 -69.283 1.00 89.62 244 ILE A CA 1
ATOM 1979 C C . ILE A 1 244 ? 70.429 18.281 -70.509 1.00 89.62 244 ILE A C 1
ATOM 1981 O O . ILE A 1 244 ? 71.215 18.660 -71.375 1.00 89.62 244 ILE A O 1
ATOM 1985 N N . LEU A 1 245 ? 69.125 18.541 -70.575 1.00 86.56 245 LEU A N 1
ATOM 1986 C CA . LEU A 1 245 ? 68.460 19.101 -71.747 1.00 86.56 245 LEU A CA 1
ATOM 1987 C C . LEU A 1 245 ? 69.080 20.428 -72.259 1.00 86.56 245 LEU A C 1
ATOM 1989 O O . LEU A 1 245 ? 69.308 20.529 -73.463 1.00 86.56 245 LEU A O 1
ATOM 1993 N N . PRO A 1 246 ? 69.446 21.415 -71.412 1.00 88.50 246 PRO A N 1
ATOM 1994 C CA . PRO A 1 246 ? 70.154 22.616 -71.856 1.00 88.50 246 PRO A CA 1
ATOM 1995 C C . PRO A 1 246 ? 71.528 22.332 -72.468 1.00 88.50 246 PRO A C 1
ATOM 1997 O O . PRO A 1 246 ? 71.906 23.012 -73.415 1.00 88.50 246 PRO A O 1
ATOM 2000 N N . LYS A 1 247 ? 72.259 21.326 -71.967 1.00 89.25 247 LYS A N 1
ATOM 2001 C CA . LYS A 1 247 ? 73.569 20.940 -72.518 1.00 89.25 247 LYS A CA 1
ATOM 2002 C C . LYS A 1 247 ? 73.414 20.347 -73.916 1.00 89.25 247 LYS A C 1
ATOM 2004 O O . LYS A 1 247 ? 74.125 20.750 -74.823 1.00 89.25 247 LYS A O 1
ATOM 2009 N N . VAL A 1 248 ? 72.423 19.474 -74.104 1.00 86.25 248 VAL A N 1
ATOM 2010 C CA . VAL A 1 248 ? 72.088 18.911 -75.424 1.00 86.25 248 VAL A CA 1
ATOM 2011 C C . VAL A 1 248 ? 71.639 20.007 -76.393 1.00 86.25 248 VAL A C 1
ATOM 2013 O O . VAL A 1 248 ? 72.037 20.003 -77.554 1.00 86.25 248 VAL A O 1
ATOM 2016 N N . PHE A 1 249 ? 70.835 20.974 -75.935 1.00 85.69 249 PHE A N 1
ATOM 2017 C CA . PHE A 1 249 ? 70.459 22.120 -76.767 1.00 85.69 249 PHE A CA 1
ATOM 2018 C C . PHE A 1 249 ? 71.665 22.987 -77.138 1.00 85.69 249 PHE A C 1
ATOM 2020 O O . PHE A 1 249 ? 71.786 23.376 -78.296 1.00 85.69 249 PHE A O 1
ATOM 2027 N N . GLN A 1 250 ? 72.577 23.224 -76.197 1.00 88.00 250 GLN A N 1
ATOM 2028 C CA . GLN A 1 250 ? 73.812 23.960 -76.448 1.00 88.00 250 GLN A CA 1
ATOM 2029 C C . GLN A 1 250 ? 74.715 23.239 -77.464 1.00 88.00 250 GLN A C 1
ATOM 2031 O O . GLN A 1 250 ? 75.231 23.882 -78.374 1.00 88.00 250 GLN A O 1
ATOM 2036 N N . GLU A 1 251 ? 74.871 21.916 -77.353 1.00 86.12 251 GLU A N 1
ATOM 2037 C CA . GLU A 1 251 ? 75.622 21.098 -78.318 1.00 86.12 251 GLU A CA 1
ATOM 2038 C C . GLU A 1 251 ? 74.975 21.111 -79.707 1.00 86.12 251 GLU A C 1
ATOM 2040 O O . GLU A 1 251 ? 75.666 21.309 -80.706 1.00 86.12 251 GLU A O 1
ATOM 2045 N N . ARG A 1 252 ? 73.644 20.968 -79.785 1.00 85.88 252 ARG A N 1
ATOM 2046 C CA . ARG A 1 252 ? 72.894 21.068 -81.045 1.00 85.88 252 ARG A CA 1
ATOM 2047 C C . ARG A 1 252 ? 73.113 22.422 -81.717 1.00 85.88 252 ARG A C 1
ATOM 2049 O O . ARG A 1 252 ? 73.325 22.467 -82.926 1.00 85.88 252 ARG A O 1
ATOM 2056 N N . ASP A 1 253 ? 73.031 23.508 -80.955 1.00 85.25 253 ASP A N 1
ATOM 2057 C CA . ASP A 1 253 ? 73.171 24.866 -81.488 1.00 85.25 253 ASP A CA 1
ATOM 2058 C C . ASP A 1 253 ? 74.610 25.128 -81.954 1.00 85.25 253 ASP A C 1
ATOM 2060 O O . ASP A 1 253 ? 74.814 25.690 -83.030 1.00 85.25 253 ASP A O 1
ATOM 2064 N N . PHE A 1 254 ? 75.605 24.631 -81.212 1.00 89.00 254 PHE A N 1
ATOM 2065 C CA . PHE A 1 254 ? 77.008 24.664 -81.627 1.00 89.00 254 PHE A CA 1
ATOM 2066 C C . PHE A 1 254 ? 77.238 23.897 -82.939 1.00 89.00 254 PHE A C 1
ATOM 2068 O O . PHE A 1 254 ? 77.799 24.446 -83.888 1.00 89.00 254 PHE A O 1
ATOM 2075 N N . MET A 1 255 ? 76.743 22.658 -83.029 1.00 85.12 255 MET A N 1
ATOM 2076 C CA . MET A 1 255 ? 76.822 21.854 -84.252 1.00 85.12 255 MET A CA 1
ATOM 2077 C C . MET A 1 255 ? 76.138 22.535 -85.439 1.00 85.12 255 MET A C 1
ATOM 2079 O O . MET A 1 255 ? 76.612 22.444 -86.570 1.00 85.12 255 MET A O 1
ATOM 2083 N N . TRP A 1 256 ? 75.003 23.196 -85.208 1.00 85.12 256 TRP A N 1
ATOM 2084 C CA . TRP A 1 256 ? 74.276 23.885 -86.267 1.00 85.12 256 TRP A CA 1
ATOM 2085 C C . TRP A 1 256 ? 75.098 25.043 -86.852 1.00 85.12 256 TRP A C 1
ATOM 2087 O O . TRP A 1 256 ? 75.150 25.188 -88.075 1.00 85.12 256 TRP A O 1
ATOM 2097 N N . GLU A 1 257 ? 75.793 25.818 -86.013 1.00 84.44 257 GLU A N 1
ATOM 2098 C CA . GLU A 1 257 ? 76.702 26.877 -86.476 1.00 84.44 257 GLU A CA 1
ATOM 2099 C C . GLU A 1 257 ? 77.918 26.311 -87.233 1.00 84.44 257 GLU A C 1
ATOM 2101 O O . GLU A 1 257 ? 78.304 26.857 -88.271 1.00 84.44 257 GLU A O 1
ATOM 2106 N N . GLU A 1 258 ? 78.477 25.175 -86.799 1.00 85.94 258 GLU A N 1
ATOM 2107 C CA . GLU A 1 258 ? 79.517 24.463 -87.562 1.00 85.94 258 GLU A CA 1
ATOM 2108 C C . GLU A 1 258 ? 79.016 24.037 -88.949 1.00 85.94 258 GLU A C 1
ATOM 2110 O O . GLU A 1 258 ? 79.655 24.329 -89.964 1.00 85.94 258 GLU A O 1
ATOM 2115 N N . VAL A 1 259 ? 77.850 23.388 -89.021 1.00 84.25 259 VAL A N 1
ATOM 2116 C CA . VAL A 1 259 ? 77.244 22.947 -90.289 1.00 84.25 259 VAL A CA 1
ATOM 2117 C C . VAL A 1 259 ? 76.968 24.134 -91.211 1.00 84.25 259 VAL A C 1
ATOM 2119 O O . VAL A 1 259 ? 77.224 24.050 -92.417 1.00 84.25 259 VAL A O 1
ATOM 2122 N N . LYS A 1 260 ? 76.481 25.252 -90.666 1.00 83.56 260 LYS A N 1
ATOM 2123 C CA . LYS A 1 260 ? 76.264 26.483 -91.431 1.00 83.56 260 LYS A CA 1
ATOM 2124 C C . LYS A 1 260 ? 77.570 27.016 -92.021 1.00 83.56 260 LYS A C 1
ATOM 2126 O O . LYS A 1 260 ? 77.611 27.282 -93.221 1.00 83.56 260 LYS A O 1
ATOM 2131 N N . SER A 1 261 ? 78.632 27.099 -91.221 1.00 83.25 261 SER A N 1
ATOM 2132 C CA . SER A 1 261 ? 79.962 27.526 -91.675 1.00 83.25 261 SER A CA 1
ATOM 2133 C C . SER A 1 261 ? 80.495 26.635 -92.806 1.00 83.25 261 SER A C 1
ATOM 2135 O O . SER A 1 261 ? 80.905 27.131 -93.861 1.00 83.25 261 SER A O 1
ATOM 2137 N N . TYR A 1 262 ? 80.395 25.308 -92.658 1.00 78.62 262 TYR A N 1
ATOM 2138 C CA . TYR A 1 262 ? 80.775 24.369 -93.719 1.00 78.62 262 TYR A CA 1
ATOM 2139 C C . TYR A 1 262 ? 79.932 24.538 -94.987 1.00 78.62 262 TYR A C 1
ATOM 2141 O O . TYR A 1 262 ? 80.466 24.461 -96.095 1.00 78.62 262 TYR A O 1
ATOM 2149 N N . SER A 1 263 ? 78.630 24.797 -94.855 1.00 80.00 263 SER A N 1
ATOM 2150 C CA . SER A 1 263 ? 77.748 25.052 -95.997 1.00 80.00 263 SER A CA 1
ATOM 2151 C C . SER A 1 263 ? 78.131 26.334 -96.749 1.00 80.00 263 SER A C 1
ATOM 2153 O O . SER A 1 263 ? 78.157 26.333 -97.983 1.00 80.00 263 SER A O 1
ATOM 2155 N N . GLU A 1 264 ? 78.445 27.418 -96.037 1.00 84.50 264 GLU A N 1
ATOM 2156 C CA . GLU A 1 264 ? 78.895 28.687 -96.631 1.00 84.50 264 GLU A CA 1
ATOM 2157 C C . GLU A 1 264 ? 80.235 28.519 -97.364 1.00 84.50 264 GLU A C 1
ATOM 2159 O O . GLU A 1 264 ? 80.383 28.945 -98.515 1.00 84.50 264 GLU A O 1
ATOM 2164 N N . MET A 1 265 ? 81.183 27.805 -96.752 1.00 78.62 265 MET A N 1
ATOM 2165 C CA . MET A 1 265 ? 82.470 27.480 -97.370 1.00 78.62 265 MET A CA 1
ATOM 2166 C C . MET A 1 265 ? 82.293 26.623 -98.635 1.00 78.62 265 MET A C 1
ATOM 2168 O O . MET A 1 265 ? 82.920 26.876 -99.665 1.00 78.62 265 MET A O 1
ATOM 2172 N N . ASN A 1 266 ? 81.380 25.649 -98.598 1.00 75.31 266 ASN A N 1
ATOM 2173 C CA . ASN A 1 266 ? 81.079 24.792 -99.743 1.00 75.31 266 ASN A CA 1
ATOM 2174 C C . ASN A 1 266 ? 80.376 25.561 -100.882 1.00 75.31 266 ASN A C 1
ATOM 2176 O O . ASN A 1 266 ? 80.589 25.253 -102.056 1.00 75.31 266 ASN A O 1
ATOM 2180 N N . MET A 1 267 ? 79.573 26.592 -100.580 1.00 74.06 267 MET A N 1
ATOM 2181 C CA . MET A 1 267 ? 79.028 27.499 -101.603 1.00 74.06 267 MET A CA 1
ATOM 2182 C C . MET A 1 267 ? 80.129 28.296 -102.310 1.00 74.06 267 MET A C 1
ATOM 2184 O O . MET A 1 267 ? 80.111 28.388 -103.540 1.00 74.06 267 MET A O 1
ATOM 2188 N N . LEU A 1 268 ? 81.090 28.839 -101.557 1.00 76.31 268 LEU A N 1
ATOM 2189 C CA . LEU A 1 268 ? 82.237 29.569 -102.108 1.00 76.31 268 LEU A CA 1
ATOM 2190 C C . LEU A 1 268 ? 83.082 28.676 -103.023 1.00 76.31 268 LEU A C 1
ATOM 2192 O O . LEU A 1 268 ? 83.340 29.040 -104.172 1.00 76.31 268 LEU A O 1
ATOM 2196 N N . LEU A 1 269 ? 83.412 27.469 -102.563 1.00 75.12 269 LEU A N 1
ATOM 2197 C CA . LEU A 1 269 ? 84.188 26.508 -103.346 1.00 75.12 269 LEU A CA 1
ATOM 2198 C C . LEU A 1 269 ? 83.448 26.085 -104.632 1.00 75.12 269 LEU A C 1
ATOM 2200 O O . LEU A 1 269 ? 84.031 26.046 -105.717 1.00 75.12 269 LEU A O 1
ATOM 2204 N N . ASN A 1 270 ? 82.137 25.829 -104.548 1.00 73.44 270 ASN A N 1
ATOM 2205 C CA . ASN A 1 270 ? 81.318 25.502 -105.722 1.00 73.44 270 ASN A CA 1
ATOM 2206 C C . ASN A 1 270 ? 81.185 26.670 -106.711 1.00 73.44 270 ASN A C 1
ATOM 2208 O O . ASN A 1 270 ? 81.073 26.442 -107.922 1.00 73.44 270 ASN A O 1
ATOM 2212 N N . TYR A 1 271 ? 81.184 27.916 -106.232 1.00 75.00 271 TYR A N 1
ATOM 2213 C CA . TYR A 1 271 ? 81.204 29.094 -107.098 1.00 75.00 271 TYR A CA 1
ATOM 2214 C C . TYR A 1 271 ? 82.518 29.179 -107.882 1.00 75.00 271 TYR A C 1
ATOM 2216 O O . TYR A 1 271 ? 82.496 29.396 -109.099 1.00 75.00 271 TYR A O 1
ATOM 2224 N N . GLU A 1 272 ? 83.642 28.926 -107.214 1.00 72.50 272 GLU A N 1
ATOM 2225 C CA . GLU A 1 272 ? 84.980 28.951 -107.808 1.00 72.50 272 GLU A CA 1
ATOM 2226 C C . GLU A 1 272 ? 85.153 27.861 -108.880 1.00 72.50 272 GLU A C 1
ATOM 2228 O O . GLU A 1 272 ? 85.532 28.157 -110.019 1.00 72.50 272 GLU A O 1
ATOM 2233 N N . ILE A 1 273 ? 84.727 26.627 -108.581 1.00 71.44 273 ILE A N 1
ATOM 2234 C CA . ILE A 1 273 ? 84.718 25.502 -109.535 1.00 71.44 273 ILE A CA 1
ATOM 2235 C C . ILE A 1 273 ? 83.864 25.821 -110.776 1.00 71.44 273 ILE A C 1
ATOM 2237 O O . ILE A 1 273 ? 84.267 25.547 -111.911 1.00 71.44 273 ILE A O 1
ATOM 2241 N N . ASN A 1 274 ? 82.683 26.422 -110.594 1.00 69.00 274 ASN A N 1
ATOM 2242 C CA . ASN A 1 274 ? 81.794 26.768 -111.709 1.00 69.00 274 ASN A CA 1
ATOM 2243 C C . ASN A 1 274 ? 82.288 27.966 -112.536 1.00 69.00 274 ASN A C 1
ATOM 2245 O O . ASN A 1 274 ? 81.950 28.079 -113.718 1.00 69.00 274 ASN A O 1
ATOM 2249 N N . MET A 1 275 ? 83.059 28.882 -111.949 1.00 68.69 275 MET A N 1
ATOM 2250 C CA . MET A 1 275 ? 83.715 29.968 -112.685 1.00 68.69 275 MET A CA 1
ATOM 2251 C C . MET A 1 275 ? 84.826 29.431 -113.593 1.00 68.69 275 MET A C 1
ATOM 2253 O O . MET A 1 275 ? 84.862 29.782 -114.774 1.00 68.69 275 MET A O 1
ATOM 2257 N N . LEU A 1 276 ? 85.671 28.536 -113.075 1.00 67.50 276 LEU A N 1
ATOM 2258 C CA . LEU A 1 276 ? 86.764 27.922 -113.837 1.00 67.50 276 LEU A CA 1
ATOM 2259 C C . LEU A 1 276 ? 86.236 27.076 -115.007 1.00 67.50 276 LEU A C 1
ATOM 2261 O O . LEU A 1 276 ? 86.616 27.322 -116.151 1.00 67.50 276 LEU A O 1
ATOM 2265 N N . LYS A 1 277 ? 85.240 26.206 -114.766 1.00 71.69 277 LYS A N 1
ATOM 2266 C CA . LYS A 1 277 ? 84.592 25.408 -115.830 1.00 71.69 277 LYS A CA 1
ATOM 2267 C C . LYS A 1 277 ? 83.975 26.253 -116.950 1.00 71.69 277 LYS A C 1
ATOM 2269 O O . LYS A 1 277 ? 83.995 25.844 -118.109 1.00 71.69 277 LYS A O 1
ATOM 2274 N N . ARG A 1 278 ? 83.400 27.421 -116.632 1.00 66.38 278 ARG A N 1
ATOM 2275 C CA . ARG A 1 278 ? 82.792 28.309 -117.643 1.00 66.38 278 ARG A CA 1
ATOM 2276 C C . ARG A 1 278 ? 83.829 29.050 -118.480 1.00 66.38 278 ARG A C 1
ATOM 2278 O O . ARG A 1 278 ? 83.572 29.261 -119.662 1.00 66.38 278 ARG A O 1
ATOM 2285 N N . LYS A 1 279 ? 84.970 29.430 -117.899 1.00 67.88 279 LYS A N 1
ATOM 2286 C CA . LYS A 1 279 ? 86.061 30.075 -118.646 1.00 67.88 279 LYS A CA 1
ATOM 2287 C C . LYS A 1 279 ? 86.716 29.104 -119.628 1.00 67.88 279 LYS A C 1
ATOM 2289 O O . LYS A 1 279 ? 86.784 29.425 -120.811 1.00 67.88 279 LYS A O 1
ATOM 2294 N N . GLU A 1 280 ? 87.065 27.901 -119.174 1.00 70.31 280 GLU A N 1
ATOM 2295 C CA . GLU A 1 280 ? 87.661 26.867 -120.035 1.00 70.31 280 GLU A CA 1
ATOM 2296 C C . GLU A 1 280 ? 86.725 26.463 -121.185 1.00 70.31 280 GLU A C 1
ATOM 2298 O O . GLU A 1 280 ? 87.142 26.384 -122.341 1.00 70.31 280 GLU A O 1
ATOM 2303 N N . PHE A 1 281 ? 85.427 26.279 -120.907 1.00 71.56 281 PHE A N 1
ATOM 2304 C CA . PHE A 1 281 ? 84.455 25.929 -121.946 1.00 71.56 281 PHE A CA 1
ATOM 2305 C C . PHE A 1 281 ? 84.223 27.067 -122.957 1.00 71.56 281 PHE A C 1
ATOM 2307 O O . PHE A 1 281 ? 84.042 26.808 -124.146 1.00 71.56 281 PHE A O 1
ATOM 2314 N N . ALA A 1 282 ? 84.237 28.331 -122.517 1.00 68.38 282 ALA A N 1
ATOM 2315 C CA . ALA A 1 282 ? 84.028 29.480 -123.399 1.00 68.38 282 ALA A CA 1
ATOM 2316 C C . ALA A 1 282 ? 85.205 29.716 -124.364 1.00 68.38 282 ALA A C 1
ATOM 2318 O O . ALA A 1 282 ? 84.975 30.087 -125.518 1.00 68.38 282 ALA A O 1
ATOM 2319 N N . GLU A 1 283 ? 86.446 29.481 -123.930 1.00 69.62 283 GLU A N 1
ATOM 2320 C CA . GLU A 1 283 ? 87.630 29.544 -124.802 1.00 69.62 283 GLU A CA 1
ATOM 2321 C C . GLU A 1 283 ? 87.683 28.363 -125.783 1.00 69.62 283 GLU A C 1
ATOM 2323 O O . GLU A 1 283 ? 87.952 28.553 -126.974 1.00 69.62 283 GLU A O 1
ATOM 2328 N N . ALA A 1 284 ? 87.316 27.161 -125.328 1.00 69.62 284 ALA A N 1
ATOM 2329 C CA . ALA A 1 284 ? 87.218 25.984 -126.189 1.00 69.62 284 ALA A CA 1
ATOM 2330 C C . ALA A 1 284 ? 86.096 26.108 -127.243 1.00 69.62 284 ALA A C 1
ATOM 2332 O O . ALA A 1 284 ? 86.274 25.703 -128.388 1.00 69.62 284 ALA A O 1
ATOM 2333 N N . TYR A 1 285 ? 84.944 26.703 -126.902 1.00 72.44 285 TYR A N 1
ATOM 2334 C CA . TYR A 1 285 ? 83.832 26.870 -127.849 1.00 72.44 285 TYR A CA 1
ATOM 2335 C C . TYR A 1 285 ? 84.102 27.953 -128.907 1.00 72.44 285 TYR A C 1
ATOM 2337 O O . TYR A 1 285 ? 83.691 27.799 -130.056 1.00 72.44 285 TYR A O 1
ATOM 2345 N N . LYS A 1 286 ? 84.820 29.033 -128.557 1.00 68.12 286 LYS A N 1
ATOM 2346 C CA . LYS A 1 286 ? 85.205 30.091 -129.513 1.00 68.12 286 LYS A CA 1
ATOM 2347 C C . LYS A 1 286 ? 86.243 29.639 -130.543 1.00 68.12 286 LYS A C 1
ATOM 2349 O O . LYS A 1 286 ? 86.252 30.176 -131.642 1.00 68.12 286 LYS A O 1
ATOM 2354 N N . SER A 1 287 ? 87.093 28.673 -130.200 1.00 70.62 287 SER A N 1
ATOM 2355 C CA . SER A 1 287 ? 88.109 28.106 -131.102 1.00 70.62 287 SER A CA 1
ATOM 2356 C C . SER A 1 287 ? 87.596 26.924 -131.940 1.00 70.62 287 SER A C 1
ATOM 2358 O O . SER A 1 287 ? 88.309 26.420 -132.805 1.00 70.62 287 SER A O 1
ATOM 2360 N N . PHE A 1 288 ? 86.356 26.477 -131.715 1.00 72.94 288 PHE A N 1
ATOM 2361 C CA . PHE A 1 288 ? 85.753 25.354 -132.426 1.00 72.94 288 PHE A CA 1
ATOM 2362 C C . PHE A 1 288 ? 84.976 25.824 -133.664 1.00 72.94 288 PHE A C 1
ATOM 2364 O O . PHE A 1 288 ? 84.189 26.769 -133.597 1.00 72.94 288 PHE A O 1
ATOM 2371 N N . HIS A 1 289 ? 85.121 25.111 -134.787 1.00 62.72 289 HIS A N 1
ATOM 2372 C CA . HIS A 1 289 ? 84.623 25.541 -136.104 1.00 62.72 289 HIS A CA 1
ATOM 2373 C C . HIS A 1 289 ? 83.104 25.833 -136.158 1.00 62.72 289 HIS A C 1
ATOM 2375 O O . HIS A 1 289 ? 82.630 26.518 -137.062 1.00 62.72 289 HIS A O 1
ATOM 2381 N N . VAL A 1 290 ? 82.306 25.275 -135.235 1.00 73.19 290 VAL A N 1
ATOM 2382 C CA . VAL A 1 290 ? 80.853 25.525 -135.141 1.00 73.19 290 VAL A CA 1
ATOM 2383 C C . VAL A 1 290 ? 80.561 26.882 -134.496 1.00 73.19 290 VAL A C 1
ATOM 2385 O O . VAL A 1 290 ? 79.667 27.588 -134.958 1.00 73.19 290 VAL A O 1
ATOM 2388 N N . GLY A 1 291 ? 81.321 27.269 -133.466 1.00 70.06 291 GLY A N 1
ATOM 2389 C CA . GLY A 1 291 ? 81.183 28.568 -132.802 1.00 70.06 291 GLY A CA 1
ATOM 2390 C C . GLY A 1 291 ? 81.577 29.724 -133.722 1.00 70.06 291 GLY A C 1
ATOM 2391 O O . GLY A 1 291 ? 80.877 30.734 -133.775 1.00 70.06 291 GLY A O 1
ATOM 2392 N N . GLU A 1 292 ? 82.629 29.532 -134.519 1.00 69.88 292 GLU A N 1
ATOM 2393 C CA . GLU A 1 292 ? 83.079 30.485 -135.541 1.00 69.88 292 GLU A CA 1
ATOM 2394 C C . GLU A 1 292 ? 82.045 30.657 -136.672 1.00 69.88 292 GLU A C 1
ATOM 2396 O O . GLU A 1 292 ? 81.751 31.772 -137.102 1.00 69.88 292 GLU A O 1
ATOM 2401 N N . LYS A 1 293 ? 81.403 29.562 -137.101 1.00 66.50 293 LYS A N 1
ATOM 2402 C CA . LYS A 1 293 ? 80.369 29.581 -138.148 1.00 66.50 293 LYS A CA 1
ATOM 2403 C C . LYS A 1 293 ? 79.061 30.243 -137.688 1.00 66.50 293 LYS A C 1
ATOM 2405 O O . LYS A 1 293 ? 78.470 31.007 -138.445 1.00 66.50 293 LYS A O 1
ATOM 2410 N N . LEU A 1 294 ? 78.650 30.017 -136.437 1.00 64.81 294 LEU A N 1
ATOM 2411 C CA . LEU A 1 294 ? 77.446 30.622 -135.851 1.00 64.81 294 LEU A CA 1
ATOM 2412 C C . LEU A 1 294 ? 77.608 32.136 -135.611 1.00 64.81 294 LEU A C 1
ATOM 2414 O O . LEU A 1 294 ? 76.655 32.891 -135.792 1.00 64.81 294 LEU A O 1
ATOM 2418 N N . ALA A 1 29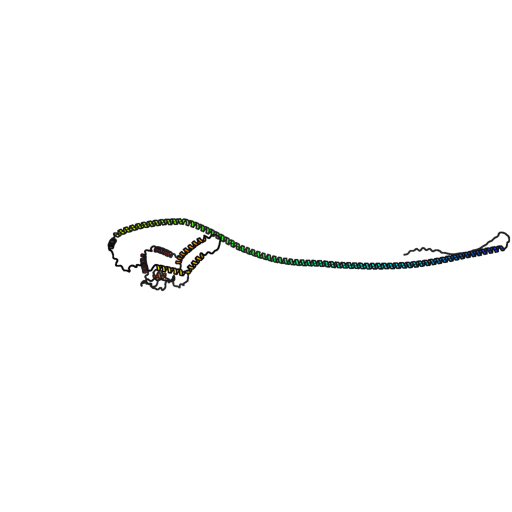5 ? 78.813 32.592 -135.245 1.00 65.44 295 ALA A N 1
ATOM 2419 C CA . ALA A 1 295 ? 79.121 34.020 -135.116 1.00 65.44 295 ALA A CA 1
ATOM 2420 C C . ALA A 1 295 ? 79.007 34.762 -136.462 1.00 65.44 295 ALA A C 1
ATOM 2422 O O . ALA A 1 295 ? 78.534 35.897 -136.495 1.00 65.44 295 ALA A O 1
ATOM 2423 N N . ASN A 1 296 ? 79.363 34.098 -137.566 1.00 58.84 296 ASN A N 1
ATOM 2424 C CA . ASN A 1 296 ? 79.236 34.646 -138.917 1.00 58.84 296 ASN A CA 1
ATOM 2425 C C . ASN A 1 296 ? 77.785 34.612 -139.452 1.00 58.84 296 ASN A C 1
ATOM 2427 O O . ASN A 1 296 ? 77.396 35.509 -140.196 1.00 58.84 296 ASN A O 1
ATOM 2431 N N . GLU A 1 297 ? 76.956 33.639 -139.049 1.00 56.84 297 GLU A N 1
ATOM 2432 C CA . GLU A 1 297 ? 75.533 33.550 -139.441 1.00 56.84 297 GLU A CA 1
ATOM 2433 C C . GLU A 1 297 ? 74.625 34.542 -138.679 1.00 56.84 297 GLU A C 1
ATOM 2435 O O . GLU A 1 297 ? 73.665 35.064 -139.247 1.00 56.84 297 GLU A O 1
ATOM 2440 N N . LEU A 1 298 ? 74.953 34.878 -137.424 1.00 56.88 298 LEU A N 1
ATOM 2441 C CA . LEU A 1 298 ? 74.217 35.861 -136.607 1.00 56.88 298 LEU A CA 1
ATOM 2442 C C . LEU A 1 298 ? 74.466 37.331 -137.006 1.00 56.88 298 LEU A C 1
ATOM 2444 O O . LEU A 1 298 ? 73.802 38.224 -136.481 1.00 56.88 298 LEU A O 1
ATOM 2448 N N . ALA A 1 299 ? 75.389 37.602 -137.934 1.00 57.31 299 ALA A N 1
ATOM 2449 C CA . ALA A 1 299 ? 75.724 38.953 -138.391 1.00 57.31 299 ALA A CA 1
ATOM 2450 C C . ALA A 1 299 ? 74.754 39.527 -139.454 1.00 57.31 299 ALA A C 1
ATOM 2452 O O . ALA A 1 299 ? 74.950 40.656 -139.905 1.00 57.31 299 ALA A O 1
ATOM 2453 N N . THR A 1 300 ? 73.698 38.797 -139.849 1.00 45.78 300 THR A N 1
ATOM 2454 C CA . THR A 1 300 ? 72.692 39.267 -140.827 1.00 45.78 300 THR A CA 1
ATOM 2455 C C . THR A 1 300 ? 71.299 39.461 -140.186 1.00 45.78 300 THR A C 1
ATOM 2457 O O . THR A 1 300 ? 70.784 38.530 -139.567 1.00 45.78 300 THR A O 1
ATOM 2460 N N . PRO A 1 301 ? 70.673 40.656 -140.275 1.00 44.06 301 PRO A N 1
ATOM 2461 C CA . PRO A 1 301 ? 69.410 40.964 -139.585 1.00 44.06 301 PRO A CA 1
ATOM 2462 C C . PRO A 1 301 ? 68.152 40.429 -140.311 1.00 44.06 301 PRO A C 1
ATOM 2464 O O . PRO A 1 301 ? 68.066 40.473 -141.536 1.00 44.06 301 PRO A O 1
ATOM 2467 N N . TYR A 1 302 ? 67.163 39.949 -139.540 1.00 44.06 302 TYR A N 1
ATOM 2468 C CA . TYR A 1 302 ? 65.907 39.315 -139.995 1.00 44.06 302 TYR A CA 1
ATOM 2469 C C . TYR A 1 302 ? 64.676 40.225 -139.772 1.00 44.06 302 TYR A C 1
ATOM 2471 O O . TYR A 1 302 ? 64.563 40.855 -138.725 1.00 44.06 302 TYR A O 1
ATOM 2479 N N . ASP A 1 303 ? 63.756 40.274 -140.747 1.00 39.47 303 ASP A N 1
ATOM 2480 C CA . ASP A 1 303 ? 62.588 41.178 -140.831 1.00 39.47 303 ASP A CA 1
ATOM 2481 C C . ASP A 1 303 ? 61.286 40.533 -140.282 1.00 39.47 303 ASP A C 1
ATOM 2483 O O . ASP A 1 303 ? 60.906 39.420 -140.660 1.00 39.47 303 ASP A O 1
ATOM 2487 N N . GLU A 1 304 ? 60.597 41.238 -139.374 1.00 51.53 304 GLU A N 1
ATOM 2488 C CA . GLU A 1 304 ? 59.513 40.760 -138.490 1.00 51.53 304 GLU A CA 1
ATOM 2489 C C . GLU A 1 304 ? 58.102 40.711 -139.122 1.00 51.53 304 GLU A C 1
ATOM 2491 O O . GLU A 1 304 ? 57.135 40.296 -138.477 1.00 51.53 304 GLU A O 1
ATOM 2496 N N . SER A 1 305 ? 57.943 41.061 -140.397 1.00 47.59 305 SER A N 1
ATOM 2497 C CA . SER A 1 305 ? 56.629 41.222 -141.053 1.00 47.59 305 SER A CA 1
ATOM 2498 C C . SER A 1 305 ? 55.861 39.924 -141.411 1.00 47.59 305 SER A C 1
ATOM 2500 O O . SER A 1 305 ? 54.839 39.981 -142.096 1.00 47.59 305 SER A O 1
ATOM 2502 N N . LYS A 1 306 ? 56.290 38.737 -140.942 1.00 47.62 306 LYS A N 1
ATOM 2503 C CA . LYS A 1 306 ? 55.759 37.412 -141.369 1.00 47.62 306 LYS A CA 1
ATOM 2504 C C . LYS A 1 306 ? 55.078 36.548 -140.287 1.00 47.62 306 LYS A C 1
ATOM 2506 O O . LYS A 1 306 ? 54.967 35.335 -140.468 1.00 47.62 306 LYS A O 1
ATOM 2511 N N . SER A 1 307 ? 54.600 37.105 -139.171 1.00 45.41 307 SER A N 1
ATOM 2512 C CA . SER A 1 307 ? 53.981 36.304 -138.088 1.00 45.41 307 SER A CA 1
ATOM 2513 C C . SER A 1 307 ? 52.434 36.355 -138.048 1.00 45.41 307 SER A C 1
ATOM 2515 O O . SER A 1 307 ? 51.818 37.401 -138.224 1.00 45.41 307 SER A O 1
ATOM 2517 N N . HIS A 1 308 ? 51.792 35.189 -137.849 1.00 41.72 308 HIS A N 1
ATOM 2518 C CA . HIS A 1 308 ? 50.337 34.947 -137.967 1.00 41.72 308 HIS A CA 1
ATOM 2519 C C . HIS A 1 308 ? 49.573 35.187 -136.632 1.00 41.72 308 HIS A C 1
ATOM 2521 O O . HIS A 1 308 ? 50.061 34.754 -135.583 1.00 41.72 308 HIS A O 1
ATOM 2527 N N . PRO A 1 309 ? 48.335 35.744 -136.613 1.00 46.84 309 PRO A N 1
ATOM 2528 C CA . PRO A 1 309 ? 47.678 36.280 -135.397 1.00 46.84 309 PRO A CA 1
ATOM 2529 C C . PRO A 1 309 ? 47.137 35.255 -134.380 1.00 46.84 309 PRO A C 1
ATOM 2531 O O . PRO A 1 309 ? 46.480 35.626 -133.413 1.00 46.84 309 PRO A O 1
ATOM 2534 N N . ALA A 1 310 ? 47.387 33.962 -134.583 1.00 48.25 310 ALA A N 1
ATOM 2535 C CA . ALA A 1 310 ? 46.945 32.881 -133.693 1.00 48.25 310 ALA A CA 1
ATOM 2536 C C . ALA A 1 310 ? 48.118 32.191 -132.969 1.00 48.25 310 ALA A C 1
ATOM 2538 O O . ALA A 1 310 ? 47.925 31.176 -132.302 1.00 48.25 310 ALA A O 1
ATOM 2539 N N . ALA A 1 311 ? 49.338 32.726 -133.101 1.00 44.47 311 ALA A N 1
ATOM 2540 C CA . ALA A 1 311 ? 50.555 32.087 -132.607 1.00 44.47 311 ALA A CA 1
ATOM 2541 C C . ALA A 1 311 ? 50.909 32.405 -131.141 1.00 44.47 311 ALA A C 1
ATOM 2543 O O . ALA A 1 311 ? 51.803 31.763 -130.601 1.00 44.47 311 ALA A O 1
ATOM 2544 N N . LEU A 1 312 ? 50.197 33.309 -130.456 1.00 43.31 312 LEU A N 1
ATOM 2545 C CA . LEU A 1 312 ? 50.305 33.468 -129.001 1.00 43.31 312 LEU A CA 1
ATOM 2546 C C . LEU A 1 312 ? 48.972 33.913 -128.381 1.00 43.31 312 LEU A C 1
ATOM 2548 O O . LEU A 1 312 ? 48.477 35.006 -128.638 1.00 43.31 312 LEU A O 1
ATOM 2552 N N . SER A 1 313 ? 48.411 33.070 -127.507 1.00 38.53 313 SER A N 1
ATOM 2553 C CA . SER A 1 313 ? 47.362 33.477 -126.565 1.00 38.53 313 SER A CA 1
ATOM 2554 C C . SER A 1 313 ? 47.932 34.514 -125.595 1.00 38.53 313 SER A C 1
ATOM 2556 O O . SER A 1 313 ? 48.856 34.223 -124.837 1.00 38.53 313 SER A O 1
ATOM 2558 N N . THR A 1 314 ? 47.357 35.714 -125.587 1.00 44.16 314 THR A N 1
ATOM 2559 C CA . THR A 1 314 ? 47.793 36.852 -124.760 1.00 44.16 314 THR A CA 1
ATOM 2560 C C . THR A 1 314 ? 47.188 36.863 -123.349 1.00 44.16 314 THR A C 1
ATOM 2562 O O . THR A 1 314 ? 47.404 37.811 -122.595 1.00 44.16 314 THR A O 1
ATOM 2565 N N . LYS A 1 315 ? 46.448 35.818 -122.936 1.00 44.81 315 LYS A N 1
ATOM 2566 C CA . LYS A 1 315 ? 45.866 35.712 -121.581 1.00 44.81 315 LYS A CA 1
ATOM 2567 C C . LYS A 1 315 ? 46.184 34.365 -120.923 1.00 44.81 315 LYS A C 1
ATOM 2569 O O . LYS A 1 315 ? 45.905 33.303 -121.470 1.00 44.81 315 LYS A O 1
ATOM 2574 N N . LYS A 1 316 ? 46.758 34.429 -119.713 1.00 47.50 316 LYS A N 1
ATOM 2575 C CA . LYS A 1 316 ? 47.325 33.293 -118.957 1.00 47.50 316 LYS A CA 1
ATOM 2576 C C . LYS A 1 316 ? 46.283 32.441 -118.199 1.00 47.50 316 LYS A C 1
ATOM 2578 O O . LYS A 1 316 ? 46.622 31.347 -117.771 1.00 47.50 316 LYS A O 1
ATOM 2583 N N . TYR A 1 317 ? 45.026 32.890 -118.069 1.00 47.84 317 TYR A N 1
ATOM 2584 C CA . TYR A 1 317 ? 43.929 32.153 -117.411 1.00 47.84 317 TYR A CA 1
ATOM 2585 C C . TYR A 1 317 ? 42.571 32.477 -118.068 1.00 47.84 317 TYR A C 1
ATOM 2587 O O . TYR A 1 317 ? 42.290 33.641 -118.346 1.00 47.84 317 TYR A O 1
ATOM 2595 N N . CYS A 1 318 ? 41.727 31.466 -118.319 1.00 39.53 318 CYS A N 1
ATOM 2596 C CA . CYS A 1 318 ? 40.453 31.604 -119.053 1.00 39.53 318 CYS A CA 1
ATOM 2597 C C . CYS A 1 318 ? 39.223 31.971 -118.191 1.00 39.53 318 CYS A C 1
ATOM 2599 O O . CYS A 1 318 ? 38.121 32.023 -118.724 1.00 39.53 318 CYS A O 1
ATOM 2601 N N . ILE A 1 319 ? 39.370 32.242 -116.886 1.00 54.19 319 ILE A N 1
ATOM 2602 C CA . ILE A 1 319 ? 38.279 32.671 -115.982 1.00 54.19 319 ILE A CA 1
ATOM 2603 C C . ILE A 1 319 ? 38.854 33.645 -114.931 1.00 54.19 319 ILE A C 1
ATOM 2605 O O . ILE A 1 319 ? 39.994 33.485 -114.498 1.00 54.19 319 ILE A O 1
ATOM 2609 N N . GLY A 1 320 ? 38.098 34.677 -114.535 1.00 55.12 320 GLY A N 1
ATOM 2610 C CA . GLY A 1 320 ? 38.559 35.731 -113.618 1.00 55.12 320 GLY A CA 1
ATOM 2611 C C . GLY A 1 320 ? 38.622 35.310 -112.141 1.00 55.12 320 GLY A C 1
ATOM 2612 O O . GLY A 1 320 ? 37.722 34.640 -111.639 1.00 55.12 320 GLY A O 1
ATOM 2613 N N . MET A 1 321 ? 39.646 35.777 -111.413 1.00 45.44 321 MET A N 1
ATOM 2614 C CA . MET A 1 321 ? 39.911 35.424 -110.003 1.00 45.44 321 MET A CA 1
ATOM 2615 C C . MET A 1 321 ? 38.719 35.648 -109.054 1.00 45.44 321 MET A C 1
ATOM 2617 O O . MET A 1 321 ? 38.498 34.861 -108.138 1.00 45.44 321 MET A O 1
ATOM 2621 N N . LYS A 1 322 ? 37.896 36.676 -109.304 1.00 50.44 322 LYS A N 1
ATOM 2622 C CA . LYS A 1 322 ? 36.681 36.952 -108.515 1.00 50.44 322 LYS A CA 1
ATOM 2623 C C . LYS A 1 322 ? 35.618 35.853 -108.635 1.00 50.44 322 LYS A C 1
ATOM 2625 O O . LYS A 1 322 ? 34.905 35.602 -107.671 1.00 50.44 322 LYS A O 1
ATOM 2630 N N . GLN A 1 323 ? 35.521 35.182 -109.784 1.00 54.69 323 GLN A N 1
ATOM 2631 C CA . GLN A 1 323 ? 34.583 34.069 -109.966 1.00 54.69 323 GLN A CA 1
ATOM 2632 C C . GLN A 1 323 ? 35.088 32.785 -109.293 1.00 54.69 323 GLN A C 1
ATOM 2634 O O . GLN A 1 323 ? 34.280 32.051 -108.732 1.00 54.69 323 GLN A O 1
ATOM 2639 N N . MET A 1 324 ? 36.409 32.564 -109.239 1.00 49.06 324 MET A N 1
ATOM 2640 C CA . MET A 1 324 ? 36.985 31.491 -108.413 1.00 49.06 324 MET A CA 1
ATOM 2641 C C . MET A 1 324 ? 36.731 31.717 -106.918 1.00 49.06 324 MET A C 1
ATOM 2643 O O . MET A 1 324 ? 36.325 30.792 -106.222 1.00 49.06 324 MET A O 1
ATOM 2647 N N . PHE A 1 325 ? 36.917 32.945 -106.425 1.00 48.50 325 PHE A N 1
ATOM 2648 C CA . PHE A 1 325 ? 36.707 33.246 -105.005 1.00 48.50 325 PHE A CA 1
ATOM 2649 C C . PHE A 1 325 ? 35.232 33.113 -104.598 1.00 48.50 325 PHE A C 1
ATOM 2651 O O . PHE A 1 325 ? 34.926 32.585 -103.531 1.00 48.50 325 PHE A O 1
ATOM 2658 N N . LYS A 1 326 ? 34.310 33.520 -105.482 1.00 52.75 326 LYS A N 1
ATOM 2659 C CA . LYS A 1 326 ? 32.865 33.369 -105.276 1.00 52.75 326 LYS A CA 1
ATOM 2660 C C . LYS A 1 326 ? 32.437 31.897 -105.212 1.00 52.75 326 LYS A C 1
ATOM 2662 O O . LYS A 1 326 ? 31.683 31.536 -104.316 1.00 52.75 326 LYS A O 1
ATOM 2667 N N . ALA A 1 327 ? 32.987 31.042 -106.077 1.00 53.94 327 ALA A N 1
ATOM 2668 C CA . ALA A 1 327 ? 32.710 29.603 -106.055 1.00 53.94 327 ALA A CA 1
ATOM 2669 C C . ALA A 1 327 ? 33.235 28.910 -104.779 1.00 53.94 327 ALA A C 1
ATOM 2671 O O . ALA A 1 327 ? 32.580 28.010 -104.253 1.00 53.94 327 ALA A O 1
ATOM 2672 N N . CYS A 1 328 ? 34.384 29.343 -104.243 1.00 52.06 328 CYS A N 1
ATOM 2673 C CA . CYS A 1 328 ? 34.907 28.825 -102.973 1.00 52.06 328 CYS A CA 1
ATOM 2674 C C . CYS A 1 328 ? 34.087 29.300 -101.762 1.00 52.06 328 CYS A C 1
ATOM 2676 O O . CYS A 1 328 ? 33.797 28.500 -100.876 1.00 52.06 328 CYS A O 1
ATOM 2678 N N . ALA A 1 329 ? 33.661 30.566 -101.736 1.00 51.41 329 ALA A N 1
ATOM 2679 C CA . ALA A 1 329 ? 32.854 31.108 -100.640 1.00 51.41 329 ALA A CA 1
ATOM 2680 C C . ALA A 1 329 ? 31.438 30.502 -100.589 1.00 51.41 329 ALA A C 1
ATOM 2682 O O . ALA A 1 329 ? 30.942 30.175 -99.511 1.00 51.41 329 ALA A O 1
ATOM 2683 N N . GLU A 1 330 ? 30.801 30.295 -101.746 1.00 60.25 330 GLU A N 1
ATOM 2684 C CA . GLU A 1 330 ? 29.481 29.654 -101.825 1.00 60.25 330 GLU A CA 1
ATOM 2685 C C . GLU A 1 330 ? 29.529 28.187 -101.368 1.00 60.25 330 GLU A C 1
ATOM 2687 O O . GLU A 1 330 ? 28.589 27.725 -100.722 1.00 60.25 330 GLU A O 1
ATOM 2692 N N . ARG A 1 331 ? 30.642 27.478 -101.613 1.00 58.78 331 ARG A N 1
ATOM 2693 C CA . ARG A 1 331 ? 30.870 26.108 -101.125 1.00 58.78 331 ARG A CA 1
ATOM 2694 C C . ARG A 1 331 ? 30.969 26.038 -99.596 1.00 58.78 331 ARG A C 1
ATOM 2696 O O . ARG A 1 331 ? 30.329 25.173 -99.001 1.00 58.78 331 ARG A O 1
ATOM 2703 N N . GLU A 1 332 ? 31.725 26.934 -98.963 1.00 55.41 332 GLU A N 1
ATOM 2704 C CA . GLU A 1 332 ? 31.888 26.954 -97.497 1.00 55.41 332 GLU A CA 1
ATOM 2705 C C . GLU A 1 332 ? 30.599 27.381 -96.772 1.00 55.41 332 GLU A C 1
ATOM 2707 O O . GLU A 1 332 ? 30.207 26.778 -95.771 1.00 55.41 332 GLU A O 1
ATOM 2712 N N . PHE A 1 333 ? 29.856 28.345 -97.328 1.00 58.25 333 PHE A N 1
ATOM 2713 C CA . PHE A 1 333 ? 28.559 28.761 -96.782 1.00 58.25 333 PHE A CA 1
ATOM 2714 C C . PHE A 1 333 ? 27.508 27.634 -96.831 1.00 58.25 333 PHE A C 1
ATOM 2716 O O . PHE A 1 333 ? 26.707 27.471 -95.906 1.00 58.25 333 PHE A O 1
ATOM 2723 N N . LEU A 1 334 ? 27.525 26.811 -97.886 1.00 53.03 334 LEU A N 1
ATOM 2724 C CA . LEU A 1 334 ? 26.637 25.651 -98.020 1.00 53.03 334 LEU A CA 1
ATOM 2725 C C . LEU A 1 334 ? 26.986 24.521 -97.039 1.00 53.03 334 LEU A C 1
ATOM 2727 O O . LEU A 1 334 ? 26.081 23.827 -96.567 1.00 53.03 334 LEU A O 1
ATOM 2731 N N . LEU A 1 335 ? 28.272 24.357 -96.704 1.00 52.97 335 LEU A N 1
ATOM 2732 C CA . LEU A 1 335 ? 28.739 23.392 -95.704 1.00 52.97 335 LEU A CA 1
ATOM 2733 C C . LEU A 1 335 ? 28.342 23.815 -94.281 1.00 52.97 335 LEU A C 1
ATOM 2735 O O . LEU A 1 335 ? 27.804 22.988 -93.545 1.00 52.97 335 LEU A O 1
ATOM 2739 N N . MET A 1 336 ? 28.465 25.103 -93.933 1.00 52.84 336 MET A N 1
ATOM 2740 C CA . MET A 1 336 ? 27.987 25.640 -92.645 1.00 52.84 336 MET A CA 1
ATOM 2741 C C . MET A 1 336 ? 26.473 25.460 -92.438 1.00 52.84 336 MET A C 1
ATOM 2743 O O . MET A 1 336 ? 26.017 25.211 -91.321 1.00 52.84 336 MET A O 1
ATOM 2747 N N . LYS A 1 337 ? 25.671 25.547 -93.507 1.00 50.81 337 LYS A N 1
ATOM 2748 C CA . LYS A 1 337 ? 24.203 25.447 -93.426 1.00 50.81 337 LYS A CA 1
ATOM 2749 C C . LYS A 1 337 ? 23.695 24.010 -93.217 1.00 50.81 337 LYS A C 1
ATOM 2751 O O . LYS A 1 337 ? 22.576 23.828 -92.744 1.00 50.81 337 LYS A O 1
ATOM 2756 N N . ARG A 1 338 ? 24.503 22.988 -93.535 1.00 53.38 338 ARG A N 1
ATOM 2757 C CA . ARG A 1 338 ? 24.132 21.561 -93.428 1.00 53.38 338 ARG A CA 1
ATOM 2758 C C . ARG A 1 338 ? 24.362 20.951 -92.039 1.00 53.38 338 ARG A C 1
ATOM 2760 O O . ARG A 1 338 ? 23.732 19.948 -91.723 1.00 53.38 338 ARG A O 1
ATOM 2767 N N . SER A 1 339 ? 25.200 21.564 -91.204 1.00 53.00 339 SER A N 1
ATOM 2768 C CA . SER A 1 339 ? 25.516 21.124 -89.832 1.00 53.00 339 SER A CA 1
ATOM 2769 C C . SER A 1 339 ? 25.223 22.204 -88.776 1.00 53.00 339 SER A C 1
ATOM 2771 O O . SER A 1 339 ? 25.782 22.187 -87.680 1.00 53.00 339 SER A O 1
ATOM 2773 N N . ALA A 1 340 ? 24.301 23.128 -89.079 1.00 57.03 340 ALA A N 1
ATOM 2774 C CA . ALA A 1 340 ? 23.970 24.289 -88.244 1.00 57.03 340 ALA A CA 1
ATOM 2775 C C . ALA A 1 340 ? 23.590 23.933 -86.790 1.00 57.03 340 ALA A C 1
ATOM 2777 O O . ALA A 1 340 ? 23.910 24.676 -85.865 1.00 57.03 340 ALA A O 1
ATOM 2778 N N . PHE A 1 341 ? 22.974 22.766 -86.572 1.00 51.88 341 PHE A N 1
ATOM 2779 C CA . PHE A 1 341 ? 22.599 22.265 -85.246 1.00 51.88 341 PHE A CA 1
ATOM 2780 C C . PHE A 1 341 ? 23.806 22.071 -84.308 1.00 51.88 341 PHE A C 1
ATOM 2782 O O . PHE A 1 341 ? 23.742 22.435 -83.135 1.00 51.88 341 PHE A O 1
ATOM 2789 N N . VAL A 1 342 ? 24.939 21.580 -84.827 1.00 56.84 342 VAL A N 1
ATOM 2790 C CA . VAL A 1 342 ? 26.160 21.344 -84.034 1.00 56.84 342 VAL A CA 1
ATOM 2791 C C . VAL A 1 342 ? 26.817 22.665 -83.625 1.00 56.84 342 VAL A C 1
ATOM 2793 O O . VAL A 1 342 ? 27.288 22.792 -82.495 1.00 56.84 342 VAL A O 1
ATOM 2796 N N . TYR A 1 343 ? 26.805 23.670 -84.508 1.00 54.53 343 TYR A N 1
ATOM 2797 C CA . TYR A 1 343 ? 27.357 24.997 -84.210 1.00 54.53 343 TYR A CA 1
ATOM 2798 C C . TYR A 1 343 ? 26.522 25.757 -83.173 1.00 54.53 343 TYR A C 1
ATOM 2800 O O . TYR A 1 343 ? 27.088 26.379 -82.276 1.00 54.53 343 TYR A O 1
ATOM 2808 N N . ILE A 1 344 ? 25.189 25.665 -83.241 1.00 61.12 344 ILE A N 1
ATOM 2809 C CA . ILE A 1 344 ? 24.290 26.311 -82.271 1.00 61.12 344 ILE A CA 1
ATOM 2810 C C . ILE A 1 344 ? 24.450 25.682 -80.876 1.00 61.12 344 ILE A C 1
ATOM 2812 O O . ILE A 1 344 ? 24.546 26.408 -79.886 1.00 61.12 344 ILE A O 1
ATOM 2816 N N . LEU A 1 345 ? 24.572 24.352 -80.789 1.00 58.78 345 LEU A N 1
ATOM 2817 C CA . LEU A 1 345 ? 24.818 23.655 -79.520 1.00 58.78 345 LEU A CA 1
ATOM 2818 C C . LEU A 1 345 ? 26.180 24.005 -78.903 1.00 58.78 345 LEU A C 1
ATOM 2820 O O . LEU A 1 345 ? 26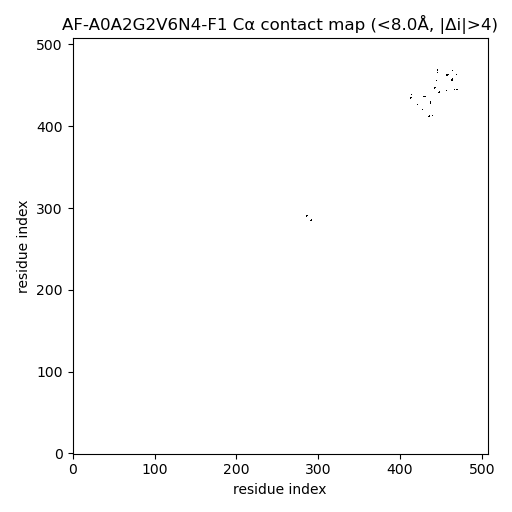.260 24.221 -77.694 1.00 58.78 345 LEU A O 1
ATOM 2824 N N . LYS A 1 346 ? 27.238 24.133 -79.717 1.00 55.00 346 LYS A N 1
ATOM 2825 C CA . LYS A 1 346 ? 28.575 24.529 -79.234 1.00 55.00 346 LYS A CA 1
ATOM 2826 C C . LYS A 1 346 ? 28.586 25.959 -78.676 1.00 55.00 346 LYS A C 1
ATOM 2828 O O . LYS A 1 346 ? 29.220 26.210 -77.655 1.00 55.00 346 LYS A O 1
ATOM 2833 N N . MET A 1 347 ? 27.844 26.879 -79.303 1.00 62.09 347 MET A N 1
ATOM 2834 C CA . MET A 1 347 ? 27.675 28.248 -78.796 1.00 62.09 347 MET A CA 1
ATOM 2835 C C . MET A 1 347 ? 26.923 28.271 -77.459 1.00 62.09 347 MET A C 1
ATOM 2837 O O . MET A 1 347 ? 27.294 29.022 -76.560 1.00 62.09 347 MET A O 1
ATOM 2841 N N . PHE A 1 348 ? 25.921 27.406 -77.283 1.00 63.31 348 PHE A N 1
ATOM 2842 C CA . PHE A 1 348 ? 25.184 27.283 -76.021 1.00 63.31 348 PHE A CA 1
ATOM 2843 C C . PHE A 1 348 ? 26.059 26.720 -74.884 1.00 63.31 348 PHE A C 1
ATOM 2845 O O . PHE A 1 348 ? 25.970 27.171 -73.742 1.00 63.31 348 PHE A O 1
ATOM 2852 N N . GLN A 1 349 ? 26.971 25.797 -75.208 1.00 51.22 349 GLN A N 1
ATOM 2853 C CA . GLN A 1 349 ? 27.917 25.187 -74.267 1.00 51.22 349 GLN A CA 1
ATOM 2854 C C . GLN A 1 349 ? 28.958 26.193 -73.734 1.00 51.22 349 GLN A C 1
ATOM 2856 O O . GLN A 1 349 ? 29.305 26.157 -72.552 1.00 51.22 349 GLN A O 1
ATOM 2861 N N . ILE A 1 350 ? 29.398 27.136 -74.580 1.00 60.31 350 ILE A N 1
ATOM 2862 C CA . ILE A 1 350 ? 30.286 28.251 -74.198 1.00 60.31 350 ILE A CA 1
ATOM 2863 C C . ILE A 1 350 ? 29.547 29.265 -73.306 1.00 60.31 350 ILE A C 1
ATOM 2865 O O . ILE A 1 350 ? 30.114 29.786 -72.349 1.00 60.31 350 ILE A O 1
ATOM 2869 N N . VAL A 1 351 ? 28.259 29.518 -73.562 1.00 60.22 351 VAL A N 1
ATOM 2870 C CA . VAL A 1 351 ? 27.448 30.436 -72.740 1.00 60.22 351 VAL A CA 1
ATOM 2871 C C . VAL A 1 351 ? 27.165 29.852 -71.347 1.00 60.22 351 VAL A C 1
ATOM 2873 O O . VAL A 1 351 ? 27.222 30.582 -70.357 1.00 60.22 351 VAL A O 1
ATOM 2876 N N . GLN A 1 352 ? 26.945 28.537 -71.231 1.00 55.12 352 GLN A N 1
ATOM 2877 C CA . GLN A 1 352 ? 26.758 27.863 -69.936 1.00 55.12 352 GLN A CA 1
ATOM 2878 C C . GLN A 1 352 ? 28.030 27.825 -69.073 1.00 55.12 352 GLN A C 1
ATOM 2880 O O . GLN A 1 352 ? 27.932 27.880 -67.850 1.00 55.12 352 GLN A O 1
ATOM 2885 N N . THR A 1 353 ? 29.221 27.782 -69.676 1.00 56.72 353 THR A N 1
ATOM 2886 C CA . THR A 1 353 ? 30.503 27.790 -68.940 1.00 56.72 353 THR A CA 1
ATOM 2887 C C . THR A 1 353 ? 30.902 29.175 -68.413 1.00 56.72 353 THR A C 1
ATOM 2889 O O . THR A 1 353 ? 31.806 29.284 -67.582 1.00 56.72 353 THR A O 1
ATOM 2892 N N . VAL A 1 354 ? 30.215 30.237 -68.848 1.00 52.53 354 VAL A N 1
ATOM 2893 C CA . VAL A 1 354 ? 30.485 31.631 -68.454 1.00 52.53 354 VAL A CA 1
ATOM 2894 C C . VAL A 1 354 ? 29.458 32.174 -67.439 1.00 52.53 354 VAL A C 1
ATOM 2896 O O . VAL A 1 354 ? 29.697 33.222 -66.841 1.00 52.53 354 VAL A O 1
ATOM 2899 N N . LEU A 1 355 ? 28.361 31.458 -67.151 1.00 47.59 355 LEU A N 1
ATOM 2900 C CA . LEU A 1 355 ? 27.338 31.893 -66.187 1.00 47.59 355 LEU A CA 1
ATOM 2901 C C . LEU A 1 355 ? 27.711 31.493 -64.735 1.00 47.59 355 LEU A C 1
ATOM 2903 O O . LEU A 1 355 ? 27.839 30.302 -64.454 1.00 47.59 355 LEU A O 1
ATOM 2907 N N . PRO A 1 356 ? 27.887 32.432 -63.782 1.00 51.16 356 PRO A N 1
ATOM 2908 C CA . PRO A 1 356 ? 28.276 32.085 -62.416 1.00 51.16 356 PRO A CA 1
ATOM 2909 C C . PRO A 1 356 ? 27.065 31.681 -61.558 1.00 51.16 356 PRO A C 1
ATOM 2911 O O . PRO A 1 356 ? 26.220 32.513 -61.226 1.00 51.16 356 PRO A O 1
ATOM 2914 N N . SER A 1 357 ? 27.022 30.424 -61.113 1.00 39.00 357 SER A N 1
ATOM 2915 C CA . SER A 1 357 ? 26.197 30.008 -59.973 1.00 39.00 357 SER A CA 1
ATOM 2916 C C . SER A 1 357 ? 26.809 30.575 -58.690 1.00 39.00 357 SER A C 1
ATOM 2918 O O . SER A 1 357 ? 27.874 30.148 -58.248 1.00 39.00 357 SER A O 1
ATOM 2920 N N . ARG A 1 358 ? 26.150 31.574 -58.099 1.00 42.66 358 ARG A N 1
ATOM 2921 C CA . ARG A 1 358 ? 26.448 32.087 -56.756 1.00 42.66 358 ARG A CA 1
ATOM 2922 C C . ARG A 1 358 ? 26.193 30.982 -55.723 1.00 42.66 358 ARG A C 1
ATOM 2924 O O . ARG A 1 358 ? 25.040 30.720 -55.405 1.00 42.66 358 ARG A O 1
ATOM 2931 N N . THR A 1 359 ? 27.246 30.413 -55.143 1.00 37.56 359 THR A N 1
ATOM 2932 C CA . THR A 1 359 ? 27.188 29.795 -53.810 1.00 37.56 359 THR A CA 1
ATOM 2933 C C . THR A 1 359 ? 28.443 30.156 -53.026 1.00 37.56 359 THR A C 1
ATOM 2935 O O . THR A 1 359 ? 29.567 29.963 -53.480 1.00 37.56 359 THR A O 1
ATOM 2938 N N . SER A 1 360 ? 28.206 30.750 -51.866 1.00 46.81 360 SER A N 1
ATOM 2939 C CA . SER A 1 360 ? 29.147 31.265 -50.881 1.00 46.81 360 SER A CA 1
ATOM 2940 C C . SER A 1 360 ? 29.860 30.158 -50.104 1.00 46.81 360 SER A C 1
ATOM 2942 O O . SER A 1 360 ? 29.191 29.380 -49.427 1.00 46.81 360 SER A O 1
ATOM 2944 N N . THR A 1 361 ? 31.193 30.180 -50.085 1.00 40.38 361 THR A N 1
ATOM 2945 C CA . THR A 1 361 ? 32.011 29.639 -48.987 1.00 40.38 361 THR A CA 1
ATOM 2946 C C . THR A 1 361 ? 33.205 30.569 -48.741 1.00 40.38 361 THR A C 1
ATOM 2948 O O . THR A 1 361 ? 33.823 31.016 -49.712 1.00 40.38 361 THR A O 1
ATOM 2951 N N . PRO A 1 362 ? 33.518 30.909 -47.480 1.00 49.06 362 PRO A N 1
ATOM 2952 C CA . PRO A 1 362 ? 34.614 31.797 -47.141 1.00 49.06 362 PRO A CA 1
ATOM 2953 C C . PRO A 1 362 ? 35.882 30.962 -47.010 1.00 49.06 362 PRO A C 1
ATOM 2955 O O . PRO A 1 362 ? 36.036 30.292 -46.009 1.00 49.06 362 PRO A O 1
ATOM 2958 N N . ASP A 1 363 ? 36.729 30.956 -48.036 1.00 40.06 363 ASP A N 1
ATOM 2959 C CA . ASP A 1 363 ? 38.181 30.801 -47.896 1.00 40.06 363 ASP A CA 1
ATOM 2960 C C . ASP A 1 363 ? 38.842 31.136 -49.240 1.00 40.06 363 ASP A C 1
ATOM 2962 O O . ASP A 1 363 ? 38.421 30.692 -50.310 1.00 40.06 363 ASP A O 1
ATOM 2966 N N . GLY A 1 364 ? 39.827 32.032 -49.191 1.00 54.12 364 GLY A N 1
ATOM 2967 C CA . GLY A 1 364 ? 40.388 32.751 -50.333 1.00 54.12 364 GLY A CA 1
ATOM 2968 C C . GLY A 1 364 ? 41.181 31.896 -51.323 1.00 54.12 364 GLY A C 1
ATOM 2969 O O . GLY A 1 364 ? 42.401 31.999 -51.383 1.00 54.12 364 GLY A O 1
ATOM 2970 N N . ILE A 1 365 ? 40.487 31.147 -52.182 1.00 51.06 365 ILE A N 1
ATOM 2971 C CA . ILE A 1 365 ? 41.054 30.466 -53.363 1.00 51.06 365 ILE A CA 1
ATOM 2972 C C . ILE A 1 365 ? 40.342 30.974 -54.632 1.00 51.06 365 ILE A C 1
ATOM 2974 O O . ILE A 1 365 ? 39.841 30.223 -55.459 1.00 51.06 365 ILE A O 1
ATOM 2978 N N . GLY A 1 366 ? 40.247 32.299 -54.780 1.00 47.06 366 GLY A N 1
ATOM 2979 C CA . GLY A 1 366 ? 39.556 32.942 -55.910 1.00 47.06 366 GLY A CA 1
ATOM 2980 C C . GLY A 1 366 ? 40.439 33.266 -57.121 1.00 47.06 366 GLY A C 1
ATOM 2981 O O . GLY A 1 366 ? 39.920 33.518 -58.204 1.00 47.06 366 GLY A O 1
ATOM 2982 N N . ILE A 1 367 ? 41.770 33.266 -56.970 1.00 45.56 367 ILE A N 1
ATOM 2983 C CA . ILE A 1 367 ? 42.692 33.760 -58.015 1.00 45.56 367 ILE A CA 1
ATOM 2984 C C . ILE A 1 367 ? 43.303 32.614 -58.840 1.00 45.56 367 ILE A C 1
ATOM 2986 O O . ILE A 1 367 ? 43.535 32.767 -60.038 1.00 45.56 367 ILE A O 1
ATOM 2990 N N . VAL A 1 368 ? 43.469 31.421 -58.262 1.00 43.12 368 VAL A N 1
ATOM 2991 C CA . VAL A 1 368 ? 44.094 30.280 -58.962 1.00 43.12 368 VAL A CA 1
ATOM 2992 C C . VAL A 1 368 ? 43.125 29.584 -59.932 1.00 43.12 368 VAL A C 1
ATOM 2994 O O . VAL A 1 368 ? 43.549 29.004 -60.928 1.00 43.12 368 VAL A O 1
ATOM 2997 N N . GLN A 1 369 ? 41.811 29.720 -59.734 1.00 39.09 369 GLN A N 1
ATOM 2998 C CA . GLN A 1 369 ? 40.814 29.020 -60.553 1.00 39.09 369 GLN A CA 1
ATOM 2999 C C . GLN A 1 369 ? 40.459 29.736 -61.870 1.00 39.09 369 GLN A C 1
ATOM 3001 O O . GLN A 1 369 ? 39.893 29.116 -62.768 1.00 39.09 369 GLN A O 1
ATOM 3006 N N . ILE A 1 370 ? 40.815 31.018 -62.027 1.00 46.94 370 ILE A N 1
ATOM 3007 C CA . ILE A 1 370 ? 40.620 31.761 -63.286 1.00 46.94 370 ILE A CA 1
ATOM 3008 C C . ILE A 1 370 ? 41.817 31.557 -64.228 1.00 46.94 370 ILE A C 1
ATOM 3010 O O . ILE A 1 370 ? 41.619 31.456 -65.437 1.00 46.94 370 ILE A O 1
ATOM 3014 N N . HIS A 1 371 ? 43.036 31.396 -63.700 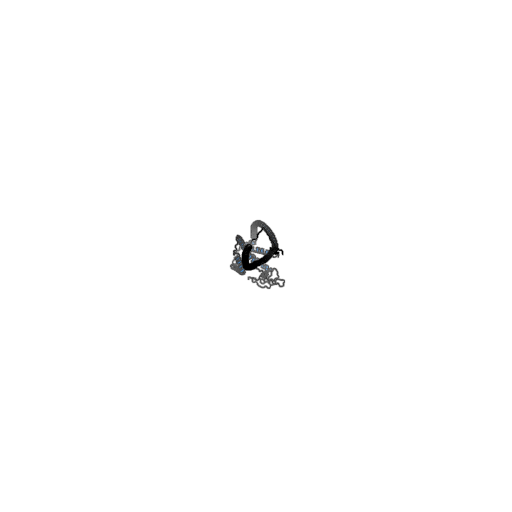1.00 43.38 371 HIS A N 1
ATOM 3015 C CA . HIS A 1 371 ? 44.232 31.136 -64.513 1.00 43.38 371 HIS A CA 1
ATOM 3016 C C . HIS A 1 371 ? 44.194 29.746 -65.175 1.00 43.38 371 HIS A C 1
ATOM 3018 O O . HIS A 1 371 ? 44.334 29.642 -66.392 1.00 43.38 371 HIS A O 1
ATOM 3024 N N . TRP A 1 372 ? 43.826 28.706 -64.416 1.00 34.12 372 TRP A N 1
ATOM 3025 C CA . TRP A 1 372 ? 43.594 27.356 -64.956 1.00 34.12 372 TRP A CA 1
ATOM 3026 C C . TRP A 1 372 ? 42.442 27.290 -65.976 1.00 34.12 372 TRP A C 1
ATOM 3028 O O . TRP A 1 372 ? 42.379 26.370 -66.791 1.00 34.12 372 TRP A O 1
ATOM 3038 N N . ARG A 1 373 ? 41.537 28.280 -65.985 1.00 44.91 373 ARG A N 1
ATOM 3039 C CA . ARG A 1 373 ? 40.416 28.348 -66.935 1.00 44.91 373 ARG A CA 1
ATOM 3040 C C . ARG A 1 373 ? 40.808 28.949 -68.284 1.00 44.91 373 ARG A C 1
ATOM 3042 O O . ARG A 1 373 ? 40.227 28.552 -69.288 1.00 44.91 373 ARG A O 1
ATOM 3049 N N . TRP A 1 374 ? 41.803 29.838 -68.330 1.00 41.84 374 TRP A N 1
ATOM 3050 C CA . TRP A 1 374 ? 42.324 30.405 -69.582 1.00 41.84 374 TRP A CA 1
ATOM 3051 C C . TRP A 1 374 ? 43.257 29.440 -70.322 1.00 41.84 374 TRP A C 1
ATOM 3053 O O . TRP A 1 374 ? 43.157 29.337 -71.544 1.00 41.84 374 TRP A O 1
ATOM 3063 N N . GLU A 1 375 ? 44.072 28.659 -69.607 1.00 41.72 375 GLU A N 1
ATOM 3064 C CA . GLU A 1 375 ? 44.876 27.595 -70.227 1.00 41.72 375 GLU A CA 1
ATOM 3065 C C . GLU A 1 375 ? 44.000 26.450 -70.750 1.00 41.72 375 GLU A C 1
ATOM 3067 O O . GLU A 1 375 ? 44.233 25.956 -71.849 1.00 41.72 375 GLU A O 1
ATOM 3072 N N . SER A 1 376 ? 42.918 26.098 -70.045 1.00 45.34 376 SER A N 1
ATOM 3073 C CA . SER A 1 376 ? 41.950 25.106 -70.532 1.00 45.34 376 SER A CA 1
ATOM 3074 C C . SER A 1 376 ? 41.114 25.624 -71.720 1.00 45.34 376 SER A C 1
ATOM 3076 O O . SER A 1 376 ? 40.770 24.850 -72.613 1.00 45.34 376 SER A O 1
ATOM 3078 N N . LEU A 1 377 ? 40.834 26.934 -71.808 1.00 44.50 377 LEU A N 1
ATOM 3079 C CA . LEU A 1 377 ? 40.174 27.539 -72.977 1.00 44.50 377 LEU A CA 1
ATOM 3080 C C . LEU A 1 377 ? 41.109 27.594 -74.200 1.00 44.50 377 LEU A C 1
ATOM 3082 O O . LEU A 1 377 ? 40.659 27.337 -75.314 1.00 44.50 377 LEU A O 1
ATOM 3086 N N . ALA A 1 378 ? 42.404 27.863 -73.996 1.00 48.47 378 ALA A N 1
ATOM 3087 C CA . ALA A 1 378 ? 43.428 27.808 -75.042 1.00 48.47 378 ALA A CA 1
ATOM 3088 C C . ALA A 1 378 ? 43.692 26.367 -75.513 1.00 48.47 378 ALA A C 1
ATOM 3090 O O . ALA A 1 378 ? 43.809 26.134 -76.716 1.00 48.47 378 ALA A O 1
ATOM 3091 N N . TYR A 1 379 ? 43.671 25.390 -74.597 1.00 47.56 379 TYR A N 1
ATOM 3092 C CA . TYR A 1 379 ? 43.744 23.966 -74.933 1.00 47.56 379 TYR A CA 1
ATOM 3093 C C . TYR A 1 379 ? 42.520 23.525 -75.743 1.00 47.56 379 TYR A C 1
ATOM 3095 O O . TYR A 1 379 ? 42.661 22.820 -76.734 1.00 47.56 379 TYR A O 1
ATOM 3103 N N . ASN A 1 380 ? 41.320 24.009 -75.402 1.00 44.69 380 ASN A N 1
ATOM 3104 C CA . ASN A 1 380 ? 40.111 23.742 -76.184 1.00 44.69 380 ASN A CA 1
ATOM 3105 C C . ASN A 1 380 ? 40.092 24.468 -77.544 1.00 44.69 380 ASN A C 1
ATOM 3107 O O . ASN A 1 380 ? 39.513 23.934 -78.487 1.00 44.69 380 ASN A O 1
ATOM 3111 N N . LEU A 1 381 ? 40.738 25.634 -77.688 1.00 43.72 381 LEU A N 1
ATOM 3112 C CA . LEU A 1 381 ? 40.860 26.350 -78.969 1.00 43.72 381 LEU A CA 1
ATOM 3113 C C . LEU A 1 381 ? 41.900 25.708 -79.907 1.00 43.72 381 LEU A C 1
ATOM 3115 O O . LEU A 1 381 ? 41.625 25.571 -81.101 1.00 43.72 381 LEU A O 1
ATOM 3119 N N . ASP A 1 382 ? 43.043 25.249 -79.383 1.00 42.44 382 ASP A N 1
ATOM 3120 C CA . ASP A 1 382 ? 44.049 24.509 -80.168 1.00 42.44 382 ASP A CA 1
ATOM 3121 C C . ASP A 1 382 ? 43.532 23.113 -80.546 1.00 42.44 382 ASP A C 1
ATOM 3123 O O . ASP A 1 382 ? 43.696 22.658 -81.681 1.00 42.44 382 ASP A O 1
ATOM 3127 N N . HIS A 1 383 ? 42.778 22.471 -79.645 1.00 44.91 383 HIS A N 1
ATOM 3128 C CA . HIS A 1 383 ? 42.088 21.223 -79.950 1.00 44.91 383 HIS A CA 1
ATOM 3129 C C . HIS A 1 383 ? 40.907 21.428 -80.905 1.00 44.91 383 HIS A C 1
ATOM 3131 O O . HIS A 1 383 ? 40.581 20.479 -81.603 1.00 44.91 383 HIS A O 1
ATOM 3137 N N . LEU A 1 384 ? 40.307 22.627 -81.018 1.00 45.16 384 LEU A N 1
ATOM 3138 C CA . LEU A 1 384 ? 39.309 22.957 -82.052 1.00 45.16 384 LEU A CA 1
ATOM 3139 C C . LEU A 1 384 ? 39.950 23.163 -83.431 1.00 45.16 384 LEU A C 1
ATOM 3141 O O . LEU A 1 384 ? 39.352 22.762 -84.428 1.00 45.16 384 LEU A O 1
ATOM 3145 N N . HIS A 1 385 ? 41.155 23.738 -83.500 1.00 46.16 385 HIS A N 1
ATOM 3146 C CA . HIS A 1 385 ? 41.915 23.874 -84.748 1.00 46.16 385 HIS A CA 1
ATOM 3147 C C . HIS A 1 385 ? 42.472 22.513 -85.213 1.00 46.16 385 HIS A C 1
ATOM 3149 O O . HIS A 1 385 ? 42.382 22.183 -86.397 1.00 46.16 385 HIS A O 1
ATOM 3155 N N . ARG A 1 386 ? 42.927 21.661 -84.277 1.00 43.44 386 ARG A N 1
ATOM 3156 C CA . ARG A 1 386 ? 43.285 20.257 -84.559 1.00 43.44 386 ARG A CA 1
ATOM 3157 C C . ARG A 1 386 ? 42.073 19.369 -84.824 1.00 43.44 386 ARG A C 1
ATOM 3159 O O . ARG A 1 386 ? 42.165 18.541 -85.720 1.00 43.44 386 ARG A O 1
ATOM 3166 N N . PHE A 1 387 ? 40.929 19.556 -84.153 1.00 40.88 387 PHE A N 1
ATOM 3167 C CA . PHE A 1 387 ? 39.686 18.857 -84.515 1.00 40.88 387 PHE A CA 1
ATOM 3168 C C . PHE A 1 387 ? 39.237 19.274 -85.909 1.00 40.88 387 PHE A C 1
ATOM 3170 O O . PHE A 1 387 ? 38.839 18.412 -86.666 1.00 40.88 387 PHE A O 1
ATOM 3177 N N . TYR A 1 388 ? 39.341 20.542 -86.313 1.00 40.53 388 TYR A N 1
ATOM 3178 C CA . TYR A 1 388 ? 38.989 20.937 -87.683 1.00 40.53 388 TYR A CA 1
ATOM 3179 C C . TYR A 1 388 ? 39.889 20.292 -88.750 1.00 40.53 388 TYR A C 1
ATOM 3181 O O . TYR A 1 388 ? 39.414 20.017 -89.850 1.00 40.53 388 TYR A O 1
ATOM 3189 N N . TYR A 1 389 ? 41.152 19.999 -88.420 1.00 40.75 389 TYR A N 1
ATOM 3190 C CA . TYR A 1 389 ? 42.073 19.276 -89.303 1.00 40.75 389 TYR A CA 1
ATOM 3191 C C . TYR A 1 389 ? 41.931 17.740 -89.231 1.00 40.75 389 TYR A C 1
ATOM 3193 O O . TYR A 1 389 ? 42.081 17.082 -90.258 1.00 40.75 389 TYR A O 1
ATOM 3201 N N . LEU A 1 390 ? 41.579 17.158 -88.076 1.00 43.31 390 LEU A N 1
ATOM 3202 C CA . LEU A 1 390 ? 41.360 15.709 -87.905 1.00 43.31 390 LEU A CA 1
ATOM 3203 C C . LEU A 1 390 ? 39.935 15.251 -88.278 1.00 43.31 390 LEU A C 1
ATOM 3205 O O . LEU A 1 390 ? 39.770 14.164 -88.820 1.00 43.31 390 LEU A O 1
ATOM 3209 N N . TYR A 1 391 ? 38.906 16.088 -88.121 1.00 37.16 391 TYR A N 1
ATOM 3210 C CA . TYR A 1 391 ? 37.536 15.814 -88.594 1.00 37.16 391 TYR A CA 1
ATOM 3211 C C . TYR A 1 391 ? 37.398 15.982 -90.122 1.00 37.16 391 TYR A C 1
ATOM 3213 O O . TYR A 1 391 ? 36.412 15.537 -90.704 1.00 37.16 391 TYR A O 1
ATOM 3221 N N . PHE A 1 392 ? 38.403 16.566 -90.796 1.00 34.25 392 PHE A N 1
ATOM 3222 C CA . PHE A 1 392 ? 38.526 16.540 -92.261 1.00 34.25 392 PHE A CA 1
ATOM 3223 C C . PHE A 1 392 ? 39.068 15.193 -92.787 1.00 34.25 392 PHE A C 1
ATOM 3225 O O . PHE A 1 392 ? 39.000 14.936 -93.989 1.00 34.25 392 PHE A O 1
ATOM 3232 N N . LEU A 1 393 ? 39.556 14.310 -91.904 1.00 36.44 393 LEU A N 1
ATOM 3233 C CA . LEU A 1 393 ? 40.079 12.982 -92.249 1.00 36.44 393 LEU A CA 1
ATOM 3234 C C . LEU A 1 393 ? 39.242 11.804 -91.725 1.00 36.44 393 LEU A C 1
ATOM 3236 O O . LEU A 1 393 ? 39.480 10.683 -92.161 1.00 36.44 393 LEU A O 1
ATOM 3240 N N . GLU A 1 394 ? 38.209 12.028 -90.906 1.00 32.06 394 GLU A N 1
ATOM 3241 C CA . GLU A 1 394 ? 37.387 10.929 -90.372 1.00 32.06 394 GLU A CA 1
ATOM 3242 C C . GLU A 1 394 ? 35.884 11.257 -90.312 1.00 32.06 394 GLU A C 1
ATOM 3244 O O . GLU A 1 394 ? 35.206 11.134 -89.297 1.00 32.06 394 GLU A O 1
ATOM 3249 N N . LEU A 1 395 ? 35.340 11.662 -91.465 1.00 28.75 395 LEU A N 1
ATOM 3250 C CA . LEU A 1 395 ? 33.899 11.669 -91.744 1.00 28.75 395 LEU A CA 1
ATOM 3251 C C . LEU A 1 395 ? 33.613 10.808 -92.983 1.00 28.75 395 LEU A C 1
ATOM 3253 O O . LEU A 1 395 ? 33.144 11.270 -94.022 1.00 28.75 395 LEU A O 1
ATOM 3257 N N . TYR A 1 396 ? 33.919 9.517 -92.846 1.00 27.44 396 TYR A N 1
ATOM 3258 C CA . TYR A 1 396 ? 33.234 8.434 -93.545 1.00 27.44 396 TYR A CA 1
ATOM 3259 C C . TYR A 1 396 ? 32.871 7.343 -92.529 1.00 27.44 396 TYR A C 1
ATOM 3261 O O . TYR A 1 396 ? 33.668 6.470 -92.227 1.00 27.44 396 TYR A O 1
ATOM 3269 N N . SER A 1 397 ? 31.632 7.451 -92.043 1.00 27.69 397 SER A N 1
ATOM 3270 C CA . SER A 1 397 ? 30.718 6.383 -91.617 1.00 27.69 397 SER A CA 1
ATOM 3271 C C . SER A 1 397 ? 31.252 5.292 -90.675 1.00 27.69 397 SER A C 1
ATOM 3273 O O . SER A 1 397 ? 31.798 4.286 -91.122 1.00 27.69 397 SER A O 1
ATOM 3275 N N . LEU A 1 398 ? 30.921 5.422 -89.386 1.00 21.47 398 LEU A N 1
ATOM 3276 C CA . LEU A 1 398 ? 30.556 4.263 -88.567 1.00 21.47 398 LEU A CA 1
ATOM 3277 C C . LEU A 1 398 ? 29.168 3.758 -88.991 1.00 21.47 398 LEU A C 1
ATOM 3279 O O . LEU A 1 398 ? 28.311 4.578 -89.316 1.00 21.47 398 LEU A O 1
ATOM 3283 N N . GLU A 1 399 ? 29.009 2.432 -88.908 1.00 27.06 399 GLU A N 1
ATOM 3284 C CA . GLU A 1 399 ? 27.759 1.667 -88.741 1.00 27.06 399 GLU A CA 1
ATOM 3285 C C . GLU A 1 399 ? 26.721 1.784 -89.879 1.00 27.06 399 GLU A C 1
ATOM 3287 O O . GLU A 1 399 ? 26.361 2.852 -90.345 1.00 27.06 399 GLU A O 1
ATOM 3292 N N . GLU A 1 400 ? 26.155 0.723 -90.441 1.00 27.47 400 GLU A N 1
ATOM 3293 C CA . GLU A 1 400 ? 26.011 -0.669 -90.037 1.00 27.47 400 GLU A CA 1
ATOM 3294 C C . GLU A 1 400 ? 25.416 -1.416 -91.264 1.00 27.47 400 GLU A C 1
ATOM 3296 O O . GLU A 1 400 ? 25.054 -0.793 -92.262 1.00 27.47 400 GLU A O 1
ATOM 3301 N N . ILE A 1 401 ? 25.216 -2.732 -91.141 1.00 24.81 401 ILE A N 1
ATOM 3302 C CA . ILE A 1 401 ? 24.319 -3.591 -91.951 1.00 24.81 401 ILE A CA 1
ATOM 3303 C C . ILE A 1 401 ? 24.989 -4.482 -93.018 1.00 24.81 401 ILE A C 1
ATOM 3305 O O . ILE A 1 401 ? 25.225 -4.129 -94.172 1.00 24.81 401 ILE A O 1
ATOM 3309 N N . LYS A 1 402 ? 25.188 -5.727 -92.566 1.00 32.94 402 LYS A N 1
ATOM 3310 C CA . LYS A 1 402 ? 25.035 -7.020 -93.255 1.00 32.94 402 LYS A CA 1
ATOM 3311 C C . LYS A 1 402 ? 24.502 -6.943 -94.695 1.00 32.94 402 LYS A C 1
ATOM 3313 O O . LYS A 1 402 ? 23.330 -6.648 -94.903 1.00 32.94 402 LYS A O 1
ATOM 3318 N N . TYR A 1 403 ? 25.301 -7.419 -95.650 1.00 26.50 403 TYR A N 1
ATOM 3319 C CA . TYR A 1 403 ? 24.766 -8.107 -96.823 1.00 26.50 403 TYR A CA 1
ATOM 3320 C C . TYR A 1 403 ? 25.410 -9.481 -96.970 1.00 26.50 403 TYR A C 1
ATOM 3322 O O . TYR A 1 403 ? 26.624 -9.658 -96.991 1.00 26.50 403 TYR A O 1
ATOM 3330 N N . GLN A 1 404 ? 24.511 -10.446 -97.012 1.00 32.97 404 GLN A N 1
ATOM 3331 C CA . GLN A 1 404 ? 24.678 -11.869 -97.201 1.00 32.97 404 GLN A CA 1
ATOM 3332 C C .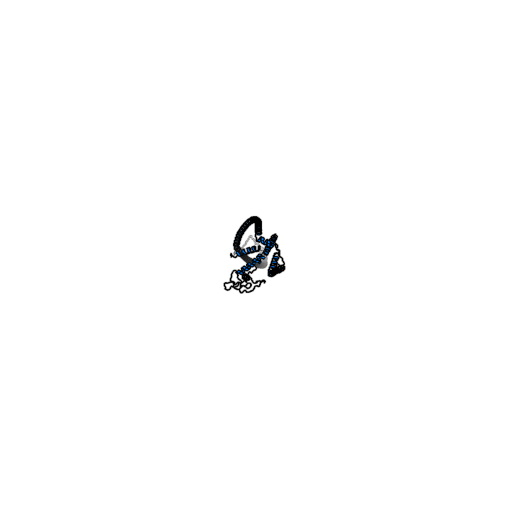 GLN A 1 404 ? 25.408 -12.121 -98.528 1.00 32.97 404 GLN A C 1
ATOM 3334 O O . GLN A 1 404 ? 24.851 -11.882 -99.598 1.00 32.97 404 GLN A O 1
ATOM 3339 N N . ALA A 1 405 ? 26.662 -12.573 -98.466 1.00 26.28 405 ALA A N 1
ATOM 3340 C CA . ALA A 1 405 ? 27.354 -13.076 -99.642 1.00 26.28 405 ALA A CA 1
ATOM 3341 C C . ALA A 1 405 ? 26.888 -14.509 -99.893 1.00 26.28 405 ALA A C 1
ATOM 3343 O O . ALA A 1 405 ? 27.270 -15.459 -99.210 1.00 26.28 405 ALA A O 1
ATOM 3344 N N . SER A 1 406 ? 26.005 -14.605 -100.878 1.00 33.44 406 SER A N 1
ATOM 3345 C CA . SER A 1 406 ? 25.798 -15.781 -101.700 1.00 33.44 406 SER A CA 1
ATOM 3346 C C . SER A 1 406 ? 27.129 -16.341 -102.208 1.00 33.44 406 SER A C 1
ATOM 3348 O O . SER A 1 406 ? 28.048 -15.600 -102.551 1.00 33.44 406 SER A O 1
ATOM 3350 N N . THR A 1 407 ? 27.166 -17.662 -102.286 1.00 36.59 407 THR A N 1
ATOM 3351 C CA . THR A 1 407 ? 28.211 -18.537 -102.815 1.00 36.59 407 THR A CA 1
ATOM 3352 C C . THR A 1 407 ? 28.649 -18.161 -104.236 1.00 36.59 407 THR A C 1
ATOM 3354 O O . THR A 1 407 ? 27.970 -18.522 -105.189 1.00 36.59 407 THR A O 1
ATOM 3357 N N . GLU A 1 408 ? 29.778 -17.468 -104.385 1.00 45.84 408 GLU A N 1
ATOM 3358 C CA . GLU A 1 408 ? 30.606 -17.449 -105.604 1.00 45.84 408 GLU A CA 1
ATOM 3359 C C . GLU A 1 408 ? 31.992 -16.871 -105.240 1.00 45.84 408 GLU A C 1
ATOM 3361 O O . GLU A 1 408 ? 32.095 -15.743 -104.763 1.00 45.84 408 GLU A O 1
ATOM 3366 N N . ASP A 1 409 ? 33.068 -17.641 -105.444 1.00 51.28 409 ASP A N 1
ATOM 3367 C CA . ASP A 1 409 ? 34.439 -17.409 -104.929 1.00 51.28 409 ASP A CA 1
ATOM 3368 C C . ASP A 1 409 ? 35.187 -16.168 -105.487 1.00 51.28 409 ASP A C 1
ATOM 3370 O O . ASP A 1 409 ? 36.418 -16.085 -105.424 1.00 51.28 409 ASP A O 1
ATOM 3374 N N . ARG A 1 410 ? 34.499 -15.173 -106.069 1.00 62.59 410 ARG A N 1
ATOM 3375 C CA . ARG A 1 410 ? 35.137 -13.958 -106.616 1.00 62.59 410 ARG A CA 1
ATOM 3376 C C . ARG A 1 410 ? 34.318 -12.692 -106.361 1.00 62.59 410 ARG A C 1
ATOM 3378 O O . ARG A 1 410 ? 33.199 -12.547 -106.841 1.00 62.59 410 ARG A O 1
ATOM 3385 N N . LEU A 1 411 ? 34.933 -11.716 -105.690 1.00 72.25 411 LEU A N 1
ATOM 3386 C CA . LEU A 1 411 ? 34.348 -10.396 -105.442 1.00 72.25 411 LEU A CA 1
ATOM 3387 C C . LEU A 1 411 ? 34.266 -9.568 -106.740 1.00 72.25 411 LEU A C 1
ATOM 3389 O O . LEU A 1 411 ? 35.288 -9.191 -107.320 1.00 72.25 411 LEU A O 1
ATOM 3393 N N . VAL A 1 412 ? 33.050 -9.239 -107.181 1.00 76.88 412 VAL A N 1
ATOM 3394 C CA . VAL A 1 412 ? 32.803 -8.398 -108.365 1.00 76.88 412 VAL A CA 1
ATOM 3395 C C . VAL A 1 412 ? 32.711 -6.925 -107.956 1.00 76.88 412 VAL A C 1
ATOM 3397 O O . VAL A 1 412 ? 31.761 -6.520 -107.296 1.00 76.88 412 VAL A O 1
ATOM 3400 N N . LEU A 1 413 ? 33.687 -6.109 -108.372 1.00 78.00 413 LEU A N 1
ATOM 3401 C CA . LEU A 1 413 ? 33.764 -4.683 -108.004 1.00 78.00 413 LEU A CA 1
ATOM 3402 C C . LEU A 1 413 ? 32.973 -3.746 -108.932 1.00 78.00 413 LEU A C 1
ATOM 3404 O O . LEU A 1 413 ? 32.526 -2.686 -108.506 1.00 78.00 413 LEU A O 1
ATOM 3408 N N . LEU A 1 414 ? 32.838 -4.105 -110.209 1.00 78.81 414 LEU A N 1
ATOM 3409 C CA . LEU A 1 414 ? 32.095 -3.355 -111.225 1.00 78.81 414 LEU A CA 1
ATOM 3410 C C . LEU A 1 414 ? 31.367 -4.364 -112.112 1.00 78.81 414 LEU A C 1
ATOM 3412 O O . LEU A 1 414 ? 31.986 -5.312 -112.593 1.00 78.81 414 LEU A O 1
ATOM 3416 N N . LYS A 1 415 ? 30.069 -4.163 -112.350 1.00 81.06 415 LYS A N 1
ATOM 3417 C CA . LYS A 1 415 ? 29.242 -5.068 -113.158 1.00 81.06 415 LYS A CA 1
ATOM 3418 C C . LYS A 1 415 ? 28.451 -4.261 -114.187 1.00 81.06 415 LYS A C 1
ATOM 3420 O O . LYS A 1 415 ? 27.709 -3.364 -113.810 1.00 81.06 415 LYS A O 1
ATOM 3425 N N . GLY A 1 416 ? 28.627 -4.568 -115.476 1.00 74.62 416 GLY A N 1
ATOM 3426 C CA . GLY A 1 416 ? 27.806 -4.013 -116.564 1.00 74.62 416 GLY A CA 1
ATOM 3427 C C . GLY A 1 416 ? 27.949 -2.505 -116.817 1.00 74.62 416 GLY A C 1
ATOM 3428 O O . GLY A 1 416 ? 26.956 -1.843 -117.097 1.00 74.62 416 GLY A O 1
ATOM 3429 N N . VAL A 1 417 ? 29.157 -1.939 -116.711 1.00 80.62 417 VAL A N 1
ATOM 3430 C CA . VAL A 1 417 ? 29.391 -0.500 -116.944 1.00 80.62 417 VAL A CA 1
ATOM 3431 C C . VAL A 1 417 ? 29.507 -0.201 -118.443 1.00 80.62 417 VAL A C 1
ATOM 3433 O O . VAL A 1 417 ? 30.241 -0.880 -119.156 1.00 80.62 417 VAL A O 1
ATOM 3436 N N . SER A 1 418 ? 28.815 0.831 -118.928 1.00 76.50 418 SER A N 1
ATOM 3437 C CA . SER A 1 418 ? 28.896 1.329 -120.311 1.00 76.50 418 SER A CA 1
ATOM 3438 C C . SER A 1 418 ? 28.808 2.858 -120.332 1.00 76.50 418 SER A C 1
ATOM 3440 O O . SER A 1 418 ? 28.050 3.435 -119.557 1.00 76.50 418 SER A O 1
ATOM 3442 N N . GLY A 1 419 ? 29.585 3.521 -121.195 1.00 78.62 419 GLY A N 1
ATOM 3443 C CA . GLY A 1 419 ? 29.557 4.980 -121.357 1.00 78.62 419 GLY A CA 1
ATOM 3444 C C . GLY A 1 419 ? 30.685 5.521 -122.243 1.00 78.62 419 GLY A C 1
ATOM 3445 O O . GLY A 1 419 ? 31.696 4.847 -122.449 1.00 78.62 419 GLY A O 1
ATOM 3446 N N . ASP A 1 420 ? 30.518 6.740 -122.757 1.00 79.31 420 ASP A N 1
ATOM 3447 C CA . ASP A 1 420 ? 31.495 7.465 -123.573 1.00 79.31 420 ASP A CA 1
ATOM 3448 C C . ASP A 1 420 ? 31.953 8.771 -122.896 1.00 79.31 420 ASP A C 1
ATOM 3450 O O . ASP A 1 420 ? 31.184 9.462 -122.229 1.00 79.31 420 ASP A O 1
ATOM 3454 N N . PHE A 1 421 ? 33.231 9.125 -123.065 1.00 76.31 421 PHE A N 1
ATOM 3455 C CA . PHE A 1 421 ? 33.813 10.362 -122.532 1.00 76.31 421 PHE A CA 1
ATOM 3456 C C . PHE A 1 421 ? 34.214 11.279 -123.693 1.00 76.31 421 PHE A C 1
ATOM 3458 O O . PHE A 1 421 ? 35.080 10.926 -124.498 1.00 76.31 421 PHE A O 1
ATOM 3465 N N . ARG A 1 422 ? 33.612 12.473 -123.774 1.00 65.75 422 ARG A N 1
ATOM 3466 C CA . ARG A 1 422 ? 33.930 13.473 -124.807 1.00 65.75 422 ARG A CA 1
ATOM 3467 C C . ARG A 1 422 ? 35.099 14.382 -124.393 1.00 65.75 422 ARG A C 1
ATOM 3469 O O . ARG A 1 422 ? 35.162 14.793 -123.234 1.00 65.75 422 ARG A O 1
ATOM 3476 N N . PRO A 1 423 ? 36.014 14.748 -125.316 1.00 64.69 423 PRO A N 1
ATOM 3477 C CA . PRO A 1 423 ? 37.059 15.732 -125.036 1.00 64.69 423 PRO A CA 1
ATOM 3478 C C . PRO A 1 423 ? 36.467 17.080 -124.600 1.00 64.69 423 PRO A C 1
ATOM 3480 O O . PRO A 1 423 ? 35.416 17.476 -125.092 1.00 64.69 423 PRO A O 1
ATOM 3483 N N . VAL A 1 424 ? 37.174 17.809 -123.727 1.00 51.50 424 VAL A N 1
ATOM 3484 C CA . VAL A 1 424 ? 36.822 19.172 -123.256 1.00 51.50 424 VAL A CA 1
ATOM 3485 C C . VAL A 1 424 ? 35.594 19.237 -122.324 1.00 51.50 424 VAL A C 1
ATOM 3487 O O . VAL A 1 424 ? 35.304 20.290 -121.766 1.00 51.50 424 VAL A O 1
ATOM 3490 N N . VAL A 1 425 ? 34.927 18.112 -122.044 1.00 66.38 425 VAL A N 1
ATOM 3491 C CA . VAL A 1 425 ? 33.850 18.035 -121.044 1.00 66.38 425 VAL A CA 1
ATOM 3492 C C . VAL A 1 425 ? 34.406 17.536 -119.710 1.00 66.38 425 VAL A C 1
ATOM 3494 O O . VAL A 1 425 ? 35.030 16.477 -119.643 1.00 66.38 425 VAL A O 1
ATOM 3497 N N . LEU A 1 426 ? 34.171 18.292 -118.633 1.00 60.44 426 LEU A N 1
ATOM 3498 C CA . LEU A 1 426 ? 34.462 17.842 -117.273 1.00 60.44 426 LEU A CA 1
ATOM 3499 C C . LEU A 1 426 ? 33.383 16.846 -116.837 1.00 60.44 426 LEU A C 1
ATOM 3501 O O . LEU A 1 426 ? 32.207 17.195 -116.773 1.00 60.44 426 LEU A O 1
ATOM 3505 N N . ILE A 1 427 ? 33.787 15.615 -116.533 1.00 71.62 427 ILE A N 1
ATOM 3506 C CA . ILE A 1 427 ? 32.873 14.549 -116.116 1.00 71.62 427 ILE A CA 1
ATOM 3507 C C . ILE A 1 427 ? 33.103 14.251 -114.635 1.00 71.62 427 ILE A C 1
ATOM 3509 O O . ILE A 1 427 ? 34.234 14.017 -114.209 1.00 71.62 427 ILE A O 1
ATOM 3513 N N . ALA A 1 428 ? 32.022 14.260 -113.855 1.00 72.88 428 ALA A N 1
ATOM 3514 C CA . ALA A 1 428 ? 32.029 13.943 -112.431 1.00 72.88 428 ALA A CA 1
ATOM 3515 C C . ALA A 1 428 ? 31.394 12.566 -112.191 1.00 72.88 428 ALA A C 1
ATOM 3517 O O . ALA A 1 428 ? 30.297 12.291 -112.669 1.00 72.88 428 ALA A O 1
ATOM 3518 N N . SER A 1 429 ? 32.074 11.706 -111.429 1.00 68.31 429 SER A N 1
ATOM 3519 C CA . SER A 1 429 ? 31.525 10.428 -110.966 1.00 68.31 429 SER A CA 1
ATOM 3520 C C . SER A 1 429 ? 31.029 10.591 -109.530 1.00 68.31 429 SER A C 1
ATOM 3522 O O . SER A 1 429 ? 31.826 10.837 -108.623 1.00 68.31 429 SER A O 1
ATOM 3524 N N . MET A 1 430 ? 29.716 10.480 -109.322 1.00 72.50 430 MET A N 1
ATOM 3525 C CA . MET A 1 430 ? 29.072 10.599 -108.009 1.00 72.50 430 MET A CA 1
ATOM 3526 C C . MET A 1 430 ? 28.410 9.282 -107.599 1.00 72.50 430 MET A C 1
ATOM 3528 O O . MET A 1 430 ? 28.008 8.488 -108.441 1.00 72.50 430 MET A O 1
ATOM 3532 N N . GLY A 1 431 ? 28.331 9.035 -106.293 1.00 71.44 431 GLY A N 1
ATOM 3533 C CA . GLY A 1 431 ? 27.788 7.804 -105.714 1.00 71.44 431 GLY A CA 1
ATOM 3534 C C . GLY A 1 431 ? 28.305 7.590 -104.293 1.00 71.44 431 GLY A C 1
ATOM 3535 O O . GLY A 1 431 ? 29.225 8.288 -103.861 1.00 71.44 431 GLY A O 1
ATOM 3536 N N . VAL A 1 432 ? 27.757 6.615 -103.572 1.00 61.22 432 VAL A N 1
ATOM 3537 C CA . VAL A 1 432 ? 28.171 6.279 -102.195 1.00 61.22 432 VAL A CA 1
ATOM 3538 C C . VAL A 1 432 ? 29.607 5.736 -102.143 1.00 61.22 432 VAL A C 1
ATOM 3540 O O . VAL A 1 432 ? 30.126 5.233 -103.148 1.00 61.22 432 VAL A O 1
ATOM 3543 N N . SER A 1 433 ? 30.313 5.900 -101.021 1.00 58.66 433 SER A N 1
ATOM 3544 C CA . 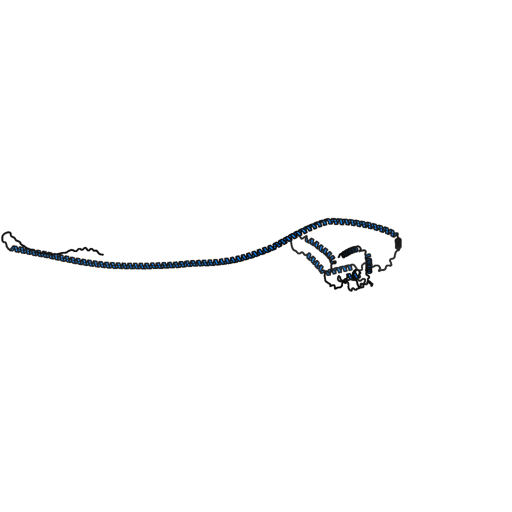SER A 1 433 ? 31.656 5.311 -100.862 1.00 58.66 433 SER A CA 1
ATOM 3545 C C . SER A 1 433 ? 31.590 3.786 -100.961 1.00 58.66 433 SER A C 1
ATOM 3547 O O . SER A 1 433 ? 30.581 3.188 -100.614 1.00 58.66 433 SER A O 1
ATOM 3549 N N . GLY A 1 434 ? 32.616 3.169 -101.548 1.00 65.50 434 GLY A N 1
ATOM 3550 C CA . GLY A 1 434 ? 32.622 1.732 -101.852 1.00 65.50 434 GLY A CA 1
ATOM 3551 C C . GLY A 1 434 ? 31.907 1.322 -103.149 1.00 65.50 434 GLY A C 1
ATOM 3552 O O . GLY A 1 434 ? 32.150 0.224 -103.630 1.00 65.50 434 GLY A O 1
ATOM 3553 N N . ALA A 1 435 ? 31.138 2.200 -103.810 1.00 72.94 435 ALA A N 1
ATOM 3554 C CA . ALA A 1 435 ? 30.422 1.876 -105.062 1.00 72.94 435 ALA A CA 1
ATOM 3555 C C . ALA A 1 435 ? 31.318 1.640 -106.304 1.00 72.94 435 ALA A C 1
ATOM 3557 O O . ALA A 1 435 ? 30.826 1.609 -107.428 1.00 72.94 435 ALA A O 1
ATOM 3558 N N . GLY A 1 436 ? 32.641 1.565 -106.142 1.00 73.25 436 GLY A N 1
ATOM 3559 C CA . GLY A 1 436 ? 33.572 1.341 -107.251 1.00 73.25 436 GLY A CA 1
ATOM 3560 C C . GLY A 1 436 ? 33.936 2.584 -108.077 1.00 73.25 436 GLY A C 1
ATOM 3561 O O . GLY A 1 436 ? 34.550 2.441 -109.128 1.00 73.25 436 GLY A O 1
ATOM 3562 N N . LYS A 1 437 ? 33.633 3.812 -107.621 1.00 79.12 437 LYS A N 1
ATOM 3563 C CA . LYS A 1 437 ? 33.957 5.067 -108.351 1.00 79.12 437 LYS A CA 1
ATOM 3564 C C . LYS A 1 437 ? 35.453 5.226 -108.640 1.00 79.12 437 LYS A C 1
ATOM 3566 O O . LYS A 1 437 ? 35.856 5.425 -109.784 1.00 79.12 437 LYS A O 1
ATOM 3571 N N . THR A 1 438 ? 36.281 5.098 -107.602 1.00 77.06 438 THR A N 1
ATOM 3572 C CA . THR A 1 438 ? 37.745 5.141 -107.732 1.00 77.06 438 THR A CA 1
ATOM 3573 C C . THR A 1 438 ? 38.241 3.950 -108.549 1.00 77.06 438 THR A C 1
ATOM 3575 O O . THR A 1 438 ? 39.078 4.114 -109.429 1.00 77.06 438 THR A O 1
ATOM 3578 N N . THR A 1 439 ? 37.639 2.772 -108.355 1.00 78.88 439 THR A N 1
ATOM 3579 C CA . THR A 1 439 ? 37.955 1.553 -109.111 1.00 78.88 439 THR A CA 1
ATOM 3580 C C . THR A 1 439 ? 37.689 1.709 -110.612 1.00 78.88 439 THR A C 1
ATOM 3582 O O . THR A 1 439 ? 38.519 1.292 -111.415 1.00 78.88 439 THR A O 1
ATOM 3585 N N . LEU A 1 440 ? 36.592 2.361 -111.013 1.00 79.94 440 LEU A N 1
ATOM 3586 C CA . LEU A 1 440 ? 36.275 2.656 -112.413 1.00 79.94 440 LEU A CA 1
ATOM 3587 C C . LEU A 1 440 ? 37.312 3.603 -113.026 1.00 79.94 440 LEU A C 1
ATOM 3589 O O . LEU A 1 440 ? 37.822 3.345 -114.118 1.00 79.94 440 LEU A O 1
ATOM 3593 N N . MET A 1 441 ? 37.674 4.664 -112.298 1.00 79.19 441 MET A N 1
ATOM 3594 C CA . MET A 1 441 ? 38.716 5.596 -112.734 1.00 79.19 441 MET A CA 1
ATOM 3595 C C . MET A 1 441 ? 40.086 4.915 -112.846 1.00 79.19 441 MET A C 1
ATOM 3597 O O . MET A 1 441 ? 40.821 5.182 -113.795 1.00 79.19 441 MET A O 1
ATOM 3601 N N . ASP A 1 442 ? 40.416 3.986 -111.950 1.00 77.75 442 ASP A N 1
ATOM 3602 C CA . ASP A 1 442 ? 41.675 3.236 -111.991 1.00 77.75 442 ASP A CA 1
ATOM 3603 C C . ASP A 1 442 ? 41.748 2.254 -113.159 1.00 77.75 442 ASP A C 1
ATOM 3605 O O . ASP A 1 442 ? 42.802 2.132 -113.789 1.00 77.75 442 ASP A O 1
ATOM 3609 N N . VAL A 1 443 ? 40.639 1.598 -113.507 1.00 78.19 443 VAL A N 1
ATOM 3610 C CA . VAL A 1 443 ? 40.560 0.726 -114.690 1.00 78.19 443 VAL A CA 1
ATOM 3611 C C . VAL A 1 443 ? 40.702 1.550 -115.978 1.00 78.19 443 VAL A C 1
ATOM 3613 O O . VAL A 1 443 ? 41.505 1.198 -116.850 1.00 78.19 443 VAL A O 1
ATOM 3616 N N . LEU A 1 444 ? 40.025 2.703 -116.083 1.00 77.56 444 LEU A N 1
ATOM 3617 C CA . LEU A 1 444 ? 40.153 3.610 -117.235 1.00 77.56 444 LEU A CA 1
ATOM 3618 C C . LEU A 1 444 ? 41.557 4.225 -117.344 1.00 77.56 444 LEU A C 1
ATOM 3620 O O . LEU A 1 444 ? 42.123 4.258 -118.439 1.00 77.56 444 LEU A O 1
ATOM 3624 N N . ALA A 1 445 ? 42.173 4.612 -116.225 1.00 73.25 445 ALA A N 1
ATOM 3625 C CA . ALA A 1 445 ? 43.536 5.147 -116.171 1.00 73.25 445 ALA A CA 1
ATOM 3626 C C . ALA A 1 445 ? 44.629 4.072 -116.328 1.00 73.25 445 ALA A C 1
ATOM 3628 O O . ALA A 1 445 ? 45.789 4.405 -116.561 1.00 73.25 445 ALA A O 1
ATOM 3629 N N . GLY A 1 446 ? 44.274 2.786 -116.237 1.00 70.88 446 GLY A N 1
ATOM 3630 C CA . GLY A 1 446 ? 45.237 1.684 -116.293 1.00 70.88 446 GLY A CA 1
ATOM 3631 C C . GLY A 1 446 ? 46.105 1.557 -115.035 1.00 70.88 446 GLY A C 1
ATOM 3632 O O . GLY A 1 446 ? 47.225 1.065 -115.113 1.00 70.88 446 GLY A O 1
ATOM 3633 N N . ARG A 1 447 ? 45.604 2.013 -113.882 1.00 69.69 447 ARG A N 1
ATOM 3634 C CA . ARG A 1 447 ? 46.294 1.952 -112.582 1.00 69.69 447 ARG A CA 1
ATOM 3635 C C . ARG A 1 447 ? 45.959 0.707 -111.758 1.00 69.69 447 ARG A C 1
ATOM 3637 O O . ARG A 1 447 ? 46.631 0.446 -110.770 1.00 69.69 447 ARG A O 1
ATOM 3644 N N . LYS A 1 448 ? 44.938 -0.068 -112.137 1.00 71.88 448 LYS A N 1
ATOM 3645 C CA . LYS A 1 448 ? 44.579 -1.304 -111.428 1.00 71.88 448 LYS A CA 1
ATOM 3646 C C . LYS A 1 448 ? 45.551 -2.432 -111.807 1.00 71.88 448 LYS A C 1
ATOM 3648 O O . LYS A 1 448 ? 45.569 -2.853 -112.959 1.00 71.88 448 LYS A O 1
ATOM 3653 N N . THR A 1 449 ? 46.352 -2.891 -110.844 1.00 57.41 449 THR A N 1
ATOM 3654 C CA . THR A 1 449 ? 47.430 -3.888 -111.021 1.00 57.41 449 THR A CA 1
ATOM 3655 C C . THR A 1 449 ? 47.042 -5.328 -110.656 1.00 57.41 449 THR A C 1
ATOM 3657 O O . THR A 1 449 ? 47.828 -6.234 -110.899 1.00 57.41 449 THR A O 1
ATOM 3660 N N . GLY A 1 450 ? 45.838 -5.566 -110.117 1.00 59.12 450 GLY A N 1
ATOM 3661 C CA . GLY A 1 450 ? 45.354 -6.901 -109.738 1.00 59.12 450 GLY A CA 1
ATOM 3662 C C . GLY A 1 450 ? 43.869 -7.124 -110.049 1.00 59.12 450 GLY A C 1
ATOM 3663 O O . GLY A 1 450 ? 43.080 -6.174 -110.027 1.00 59.12 450 GLY A O 1
ATOM 3664 N N . GLY A 1 451 ? 43.501 -8.384 -110.313 1.00 70.00 451 GLY A N 1
ATOM 3665 C CA . GLY A 1 451 ? 42.158 -8.826 -110.724 1.00 70.00 451 GLY A CA 1
ATOM 3666 C C . GLY A 1 451 ? 42.006 -9.034 -112.240 1.00 70.00 451 GLY A C 1
ATOM 3667 O O . GLY A 1 451 ? 42.870 -8.642 -113.020 1.00 70.00 451 GLY A O 1
ATOM 3668 N N . TYR A 1 452 ? 40.898 -9.651 -112.662 1.00 71.94 452 TYR A N 1
ATOM 3669 C CA . TYR A 1 452 ? 40.564 -9.868 -114.078 1.00 71.94 452 TYR A CA 1
ATOM 3670 C C . TYR A 1 452 ? 39.619 -8.767 -114.578 1.00 71.94 452 TYR A C 1
ATOM 3672 O O . TYR A 1 452 ? 38.590 -8.506 -113.955 1.00 71.94 452 TYR A O 1
ATOM 3680 N N . VAL A 1 453 ? 39.953 -8.130 -115.703 1.00 73.25 453 VAL A N 1
ATOM 3681 C CA . VAL A 1 453 ? 39.109 -7.118 -116.360 1.00 73.25 453 VAL A CA 1
ATOM 3682 C C . VAL A 1 453 ? 38.591 -7.698 -117.671 1.00 73.25 453 VAL A C 1
ATOM 3684 O O . VAL A 1 453 ? 39.380 -7.972 -118.569 1.00 73.25 453 VAL A O 1
ATOM 3687 N N . ASN A 1 454 ? 37.272 -7.856 -117.782 1.00 72.69 454 ASN A N 1
ATOM 3688 C CA . ASN A 1 454 ? 36.599 -8.330 -118.993 1.00 72.69 454 ASN A CA 1
ATOM 3689 C C . ASN A 1 454 ? 35.773 -7.193 -119.619 1.00 72.69 454 ASN A C 1
ATOM 3691 O O . ASN A 1 454 ? 35.091 -6.464 -118.898 1.00 72.69 454 ASN A O 1
ATOM 3695 N N . GLY A 1 455 ? 35.820 -7.063 -120.949 1.00 78.81 455 GLY A N 1
ATOM 3696 C CA . GLY A 1 455 ? 35.105 -6.044 -121.731 1.00 78.81 455 GLY A CA 1
ATOM 3697 C C . GLY A 1 455 ? 36.022 -5.205 -122.631 1.00 78.81 455 GLY A C 1
ATOM 3698 O O . GLY A 1 455 ? 37.245 -5.271 -122.523 1.00 78.81 455 GLY A O 1
ATOM 3699 N N . ASP A 1 456 ? 35.422 -4.389 -123.503 1.00 76.56 456 ASP A N 1
ATOM 3700 C CA . ASP A 1 456 ? 36.141 -3.574 -124.489 1.00 76.56 456 ASP A CA 1
ATOM 3701 C C . ASP A 1 456 ? 36.267 -2.110 -124.050 1.00 76.56 456 ASP A C 1
ATOM 3703 O O . ASP A 1 456 ? 35.273 -1.415 -123.844 1.00 76.56 456 ASP A O 1
ATOM 3707 N N . ILE A 1 457 ? 37.500 -1.599 -123.979 1.00 78.25 457 ILE A N 1
ATOM 3708 C CA . ILE A 1 457 ? 37.783 -0.181 -123.706 1.00 78.25 457 ILE A CA 1
ATOM 3709 C C . ILE A 1 457 ? 38.480 0.429 -124.923 1.00 78.25 457 ILE A C 1
ATOM 3711 O O . ILE A 1 457 ? 39.553 -0.026 -125.327 1.00 78.25 457 ILE A O 1
ATOM 3715 N N . LYS A 1 458 ? 37.898 1.496 -125.486 1.00 75.25 458 LYS A N 1
ATOM 3716 C CA . LYS A 1 458 ? 38.444 2.218 -126.646 1.00 75.25 458 LYS A CA 1
ATOM 3717 C C . LYS A 1 458 ? 38.828 3.651 -126.278 1.00 75.25 458 LYS A C 1
ATOM 3719 O O . LYS A 1 458 ? 38.081 4.338 -125.589 1.00 75.25 458 LYS A O 1
ATOM 3724 N N . ILE A 1 459 ? 39.977 4.122 -126.763 1.00 73.62 459 ILE A N 1
ATOM 3725 C CA . ILE A 1 459 ? 40.455 5.504 -126.591 1.00 73.62 459 ILE A CA 1
ATOM 3726 C C . ILE A 1 459 ? 40.676 6.102 -127.977 1.00 73.62 459 ILE A C 1
ATOM 3728 O O . ILE A 1 459 ? 41.452 5.563 -128.764 1.00 73.62 459 ILE A O 1
ATOM 3732 N N . ALA A 1 460 ? 39.979 7.201 -128.285 1.00 65.75 460 ALA A N 1
ATOM 3733 C CA . ALA A 1 460 ? 39.968 7.810 -129.620 1.00 65.75 460 ALA A CA 1
ATOM 3734 C C . ALA A 1 460 ? 39.627 6.807 -130.750 1.00 65.75 460 ALA A C 1
ATOM 3736 O O . ALA A 1 460 ? 40.189 6.878 -131.837 1.00 65.75 460 ALA A O 1
ATOM 3737 N N . GLY A 1 461 ? 38.736 5.845 -130.470 1.00 67.25 461 GLY A N 1
ATOM 3738 C CA . GLY A 1 461 ? 38.279 4.825 -131.425 1.00 67.25 461 GLY A CA 1
ATOM 3739 C C . GLY A 1 461 ? 39.102 3.530 -131.471 1.00 67.25 461 GLY A C 1
ATOM 3740 O O . GLY A 1 461 ? 38.621 2.543 -132.021 1.00 67.25 461 GLY A O 1
ATOM 3741 N N . TYR A 1 462 ? 40.283 3.477 -130.844 1.00 71.00 462 TYR A N 1
ATOM 3742 C CA . TYR A 1 462 ? 41.181 2.312 -130.883 1.00 71.00 462 TYR A CA 1
ATOM 3743 C C . TYR A 1 462 ? 41.164 1.509 -129.572 1.00 71.00 462 TYR A C 1
ATOM 3745 O O . TYR A 1 462 ? 41.048 2.121 -128.506 1.00 71.00 462 TYR A O 1
ATOM 3753 N N . PRO A 1 463 ? 41.316 0.168 -129.607 1.00 71.50 463 PRO A N 1
ATOM 3754 C CA . PRO A 1 463 ? 41.353 -0.659 -128.402 1.00 71.50 463 PRO A CA 1
ATOM 3755 C C . PRO A 1 463 ? 42.547 -0.292 -127.511 1.00 71.50 463 PRO A C 1
ATOM 3757 O O . PRO A 1 463 ? 43.680 -0.131 -127.977 1.00 71.50 463 PRO A O 1
ATOM 3760 N N . LYS A 1 464 ? 42.290 -0.139 -126.212 1.00 74.75 464 LYS A N 1
ATOM 3761 C CA . LYS A 1 464 ? 43.296 0.242 -125.217 1.00 74.75 464 LYS A CA 1
ATOM 3762 C C . LYS A 1 464 ? 44.267 -0.921 -124.964 1.00 74.75 464 LYS A C 1
ATOM 3764 O O . LYS A 1 464 ? 43.888 -1.926 -124.377 1.00 74.75 464 LYS A O 1
ATOM 3769 N N . LYS A 1 465 ? 45.543 -0.748 -125.328 1.00 67.25 465 LYS A N 1
ATOM 3770 C CA . LYS A 1 465 ? 46.656 -1.613 -124.892 1.00 67.25 465 LYS A CA 1
ATOM 3771 C C . LYS A 1 465 ? 47.322 -1.015 -123.647 1.00 67.25 465 LYS A C 1
ATOM 3773 O O . LYS A 1 465 ? 47.707 0.155 -123.653 1.00 67.25 465 LYS A O 1
ATOM 3778 N N . GLN A 1 466 ? 47.428 -1.804 -122.579 1.00 62.78 466 GLN A N 1
ATOM 3779 C CA . GLN A 1 466 ? 47.793 -1.322 -121.241 1.00 62.78 466 GLN A CA 1
ATOM 3780 C C . GLN A 1 466 ? 49.205 -0.706 -121.177 1.00 62.78 466 GLN A C 1
ATOM 3782 O O . GLN A 1 466 ? 49.369 0.399 -120.660 1.00 62.78 466 GLN A O 1
ATOM 3787 N N . GLU A 1 467 ? 50.206 -1.366 -121.763 1.00 59.06 467 GLU A N 1
ATOM 3788 C CA . GLU A 1 467 ? 51.617 -0.944 -121.721 1.00 59.06 467 GLU A CA 1
ATOM 3789 C C . GLU A 1 467 ? 51.854 0.399 -122.433 1.00 59.06 467 GLU A C 1
ATOM 3791 O O . GLU A 1 467 ? 52.485 1.311 -121.898 1.00 59.06 467 GLU A O 1
ATOM 3796 N N . THR A 1 468 ? 51.250 0.582 -123.609 1.00 60.69 468 THR A N 1
ATOM 3797 C CA . THR A 1 468 ? 51.408 1.797 -124.429 1.00 60.69 468 THR A CA 1
ATOM 3798 C C . THR A 1 468 ? 50.638 2.997 -123.872 1.00 60.69 468 THR A C 1
ATOM 3800 O O . THR A 1 468 ? 51.004 4.150 -124.130 1.00 60.69 468 THR A O 1
ATOM 3803 N N . PHE A 1 469 ? 49.565 2.763 -123.110 1.00 63.06 469 PHE A N 1
ATOM 3804 C CA . PHE A 1 469 ? 48.744 3.829 -122.535 1.00 63.06 469 PHE A CA 1
ATOM 3805 C C . PHE A 1 469 ? 49.445 4.541 -121.370 1.00 63.06 469 PHE A C 1
ATOM 3807 O O . PHE A 1 469 ? 49.517 5.775 -121.352 1.00 63.06 469 PHE A O 1
ATOM 3814 N N . VAL A 1 470 ? 50.023 3.775 -120.440 1.00 57.56 470 VAL A N 1
ATOM 3815 C CA . VAL A 1 470 ? 50.763 4.317 -119.286 1.00 57.56 470 VAL A CA 1
ATOM 3816 C C . VAL A 1 470 ? 51.991 5.101 -119.755 1.00 57.56 470 VAL A C 1
ATOM 3818 O O . VAL A 1 470 ? 52.271 6.189 -119.247 1.00 57.56 470 VAL A O 1
ATOM 3821 N N . GLU A 1 471 ? 52.690 4.610 -120.779 1.00 56.94 471 GLU A N 1
ATOM 3822 C CA . GLU A 1 471 ? 53.868 5.275 -121.334 1.00 56.94 471 GLU A CA 1
ATOM 3823 C C . GLU A 1 471 ? 53.525 6.605 -122.035 1.00 56.94 471 GLU A C 1
ATOM 3825 O O . GLU A 1 471 ? 54.183 7.626 -121.793 1.00 56.94 471 GLU A O 1
ATOM 3830 N N . LYS A 1 472 ? 52.438 6.649 -122.825 1.00 59.44 472 LYS A N 1
ATOM 3831 C CA . LYS A 1 472 ? 51.924 7.898 -123.426 1.00 59.44 472 LYS A CA 1
ATOM 3832 C C . LYS A 1 472 ? 51.524 8.921 -122.362 1.00 59.44 472 LYS A C 1
ATOM 3834 O O . LYS A 1 472 ? 51.822 10.109 -122.524 1.00 59.44 472 LYS A O 1
ATOM 3839 N N . MET A 1 473 ? 50.896 8.478 -121.271 1.00 55.56 473 MET A N 1
ATOM 3840 C CA . MET A 1 473 ? 50.496 9.359 -120.171 1.00 55.56 473 MET A CA 1
ATOM 3841 C C . MET A 1 473 ? 51.722 9.911 -119.425 1.00 55.56 473 MET A C 1
ATOM 3843 O O . MET A 1 473 ? 51.839 11.128 -119.275 1.00 55.56 473 MET A O 1
ATOM 3847 N N . LYS A 1 474 ? 52.704 9.058 -119.089 1.00 51.50 474 LYS A N 1
ATOM 3848 C CA . LYS A 1 474 ? 53.993 9.460 -118.484 1.00 51.50 474 LYS A CA 1
ATOM 3849 C C . LYS A 1 474 ? 54.775 10.439 -119.367 1.00 51.50 474 LYS A C 1
ATOM 3851 O O . LYS A 1 474 ? 55.393 11.375 -118.856 1.00 51.50 474 LYS A O 1
ATOM 3856 N N . LYS A 1 475 ? 54.765 10.255 -120.693 1.00 54.34 475 LYS A N 1
ATOM 3857 C CA . LYS A 1 475 ? 55.429 11.159 -121.654 1.00 54.34 475 LYS A CA 1
ATOM 3858 C C . LYS A 1 475 ? 54.727 12.518 -121.745 1.00 54.34 475 LYS A C 1
ATOM 3860 O O . LYS A 1 475 ? 55.397 13.535 -121.905 1.00 54.34 475 LYS A O 1
ATOM 3865 N N . ARG A 1 476 ? 53.395 12.551 -121.611 1.00 51.69 476 ARG A N 1
ATOM 3866 C CA . ARG A 1 476 ? 52.604 13.790 -121.574 1.00 51.69 476 ARG A CA 1
ATOM 3867 C C . ARG A 1 476 ? 52.812 14.542 -120.258 1.00 51.69 476 ARG A C 1
ATOM 3869 O O . ARG A 1 476 ? 53.155 15.714 -120.313 1.00 51.69 476 ARG A O 1
ATOM 3876 N N . MET A 1 477 ? 52.738 13.860 -119.112 1.00 44.19 477 MET A N 1
ATOM 3877 C CA . MET A 1 477 ? 52.992 14.448 -117.787 1.00 44.19 477 MET A CA 1
ATOM 3878 C C . MET A 1 477 ? 54.405 15.035 -117.672 1.00 44.19 477 MET A C 1
ATOM 3880 O O . MET A 1 477 ? 54.546 16.185 -117.269 1.00 44.19 477 MET A O 1
ATOM 3884 N N . ARG A 1 478 ? 55.443 14.313 -118.127 1.00 47.53 478 ARG A N 1
ATOM 3885 C CA . ARG A 1 478 ? 56.828 14.830 -118.150 1.00 47.53 478 ARG A CA 1
ATOM 3886 C C . ARG A 1 478 ? 57.004 16.074 -119.030 1.00 47.53 478 ARG A C 1
ATOM 3888 O O . ARG A 1 478 ? 57.865 16.894 -118.737 1.00 47.53 478 ARG A O 1
ATOM 3895 N N . ARG A 1 479 ? 56.205 16.238 -120.092 1.00 47.78 479 ARG A N 1
ATOM 3896 C CA . ARG A 1 479 ? 56.214 17.454 -120.929 1.00 47.78 479 ARG A CA 1
ATOM 3897 C C . ARG A 1 479 ? 55.493 18.625 -120.263 1.00 47.78 479 ARG A C 1
ATOM 3899 O O . ARG A 1 479 ? 55.945 19.752 -120.409 1.00 47.78 479 ARG A O 1
ATOM 3906 N N . THR A 1 480 ? 54.416 18.366 -119.522 1.00 44.72 480 THR A N 1
ATOM 3907 C CA . THR A 1 480 ? 53.682 19.409 -118.789 1.00 44.72 480 THR A CA 1
ATOM 3908 C C . THR A 1 480 ? 54.451 19.888 -117.552 1.00 44.72 480 THR A C 1
ATOM 3910 O O . THR A 1 480 ? 54.485 21.084 -117.290 1.00 44.72 480 THR A O 1
ATOM 3913 N N . LEU A 1 481 ? 55.122 18.977 -116.834 1.00 42.25 481 LEU A N 1
ATOM 3914 C CA . LEU A 1 481 ? 55.899 19.280 -115.622 1.00 42.25 481 LEU A CA 1
ATOM 3915 C C . LEU A 1 481 ? 57.236 19.984 -115.914 1.00 42.25 481 LEU A C 1
ATOM 3917 O O . LEU A 1 481 ? 57.618 20.873 -115.164 1.00 42.25 481 LEU A O 1
ATOM 3921 N N . LYS A 1 482 ? 57.906 19.698 -117.043 1.00 45.56 482 LYS A N 1
ATOM 3922 C CA . LYS A 1 482 ? 59.148 20.403 -117.438 1.00 45.56 482 LYS A CA 1
ATOM 3923 C C . LYS A 1 482 ? 58.982 21.913 -117.681 1.00 45.56 482 LYS A C 1
ATOM 3925 O O . LYS A 1 482 ? 59.976 22.629 -117.673 1.00 45.56 482 LYS A O 1
ATOM 3930 N N . ASN A 1 483 ? 57.754 22.398 -117.877 1.00 42.59 483 ASN A N 1
ATOM 3931 C CA . ASN A 1 483 ? 57.463 23.811 -118.147 1.00 42.59 483 ASN A CA 1
ATOM 3932 C C . ASN A 1 483 ? 56.948 24.583 -116.916 1.00 42.59 483 ASN A C 1
ATOM 3934 O O . ASN A 1 483 ? 56.625 25.764 -117.030 1.00 42.59 483 ASN A O 1
ATOM 3938 N N . VAL A 1 484 ? 56.894 23.950 -115.739 1.00 42.44 484 VAL A N 1
ATOM 3939 C CA . VAL A 1 484 ? 56.470 24.577 -114.479 1.00 42.44 484 VAL A CA 1
ATOM 3940 C C . VAL A 1 484 ? 57.663 24.586 -113.519 1.00 42.44 484 VAL A C 1
ATOM 3942 O O . VAL A 1 484 ? 57.801 23.721 -112.668 1.00 42.44 484 VAL A O 1
ATOM 3945 N N . LYS A 1 485 ? 58.548 25.582 -113.659 1.00 41.44 485 LYS A N 1
ATOM 3946 C CA . LYS A 1 485 ? 59.749 25.802 -112.816 1.00 41.44 485 LYS A CA 1
ATOM 3947 C C . LYS A 1 485 ? 59.452 26.222 -111.358 1.00 41.44 485 LYS A C 1
ATOM 3949 O O . LYS A 1 485 ? 60.308 26.788 -110.692 1.00 41.44 485 LYS A O 1
ATOM 3954 N N . ILE A 1 486 ? 58.242 25.986 -110.853 1.00 42.09 486 ILE A N 1
ATOM 3955 C CA . ILE A 1 486 ? 57.806 26.402 -109.510 1.00 42.09 486 ILE A CA 1
ATOM 3956 C C . ILE A 1 486 ? 57.100 25.218 -108.851 1.00 42.09 486 ILE A C 1
ATOM 3958 O O . ILE A 1 486 ? 55.903 25.281 -108.610 1.00 42.09 486 ILE A O 1
ATOM 3962 N N . LEU A 1 487 ? 57.801 24.097 -108.655 1.00 40.47 487 LEU A N 1
ATOM 3963 C CA . LEU A 1 487 ? 57.322 23.013 -107.781 1.00 40.47 487 LEU A CA 1
ATOM 3964 C C . LEU A 1 487 ? 58.383 21.961 -107.393 1.00 40.47 487 LEU A C 1
ATOM 3966 O O . LEU A 1 487 ? 58.023 20.971 -106.765 1.00 40.47 487 LEU A O 1
ATOM 3970 N N . ASP A 1 488 ? 59.679 22.182 -107.658 1.00 38.50 488 ASP A N 1
ATOM 3971 C CA . ASP A 1 488 ? 60.740 21.238 -107.244 1.00 38.50 488 ASP A CA 1
ATOM 3972 C C . ASP A 1 488 ? 60.860 21.101 -105.711 1.00 38.50 488 ASP A C 1
ATOM 3974 O O . ASP A 1 488 ? 61.242 20.048 -105.215 1.00 38.50 488 ASP A O 1
ATOM 3978 N N . GLY A 1 489 ? 60.446 22.109 -104.933 1.00 45.16 489 GLY A N 1
ATOM 3979 C CA . GLY A 1 489 ? 60.402 22.018 -103.465 1.00 45.16 489 GLY A CA 1
ATOM 3980 C C . GLY A 1 489 ? 59.166 21.304 -102.899 1.00 45.16 489 GLY A C 1
ATOM 3981 O O . GLY A 1 489 ? 59.223 20.752 -101.806 1.00 45.16 489 GLY A O 1
ATOM 3982 N N . PHE A 1 490 ? 58.050 21.275 -103.634 1.00 37.84 490 PHE A N 1
ATOM 3983 C CA . PHE A 1 490 ? 56.800 20.663 -103.160 1.00 37.84 490 PHE A CA 1
ATOM 3984 C C . PHE A 1 490 ? 56.679 19.189 -103.573 1.00 37.84 490 PHE A C 1
ATOM 3986 O O . PHE A 1 490 ? 56.011 18.418 -102.892 1.00 37.84 490 PHE A O 1
ATOM 3993 N N . CYS A 1 491 ? 57.341 18.774 -104.659 1.00 36.75 491 CYS A N 1
ATOM 3994 C CA . CYS A 1 491 ? 57.352 17.376 -105.090 1.00 36.75 491 CYS A CA 1
ATOM 3995 C C . CYS A 1 491 ? 58.239 16.475 -104.217 1.00 36.75 491 CYS A C 1
ATOM 3997 O O . CYS A 1 491 ? 57.887 15.313 -104.058 1.00 36.75 491 CYS A O 1
ATOM 3999 N N . ASN A 1 492 ? 59.303 16.993 -103.593 1.00 40.75 492 ASN A N 1
ATOM 4000 C CA . ASN A 1 492 ? 60.129 16.197 -102.673 1.00 40.75 492 ASN A CA 1
ATOM 4001 C C . ASN A 1 492 ? 59.420 15.972 -101.329 1.00 40.75 492 ASN A C 1
ATOM 4003 O O . ASN A 1 492 ? 59.350 14.846 -100.856 1.00 40.75 492 ASN A O 1
ATOM 4007 N N . LEU A 1 493 ? 58.733 16.992 -100.801 1.00 39.75 493 LEU A N 1
ATOM 4008 C CA . LEU A 1 493 ? 57.939 16.858 -99.575 1.00 39.75 493 LEU A CA 1
ATOM 4009 C C . LEU A 1 493 ? 56.725 15.920 -99.751 1.00 39.75 493 LEU A C 1
ATOM 4011 O O . LEU A 1 493 ? 56.301 15.263 -98.807 1.00 39.75 493 LEU A O 1
ATOM 4015 N N . PHE A 1 494 ? 56.167 15.833 -100.964 1.00 33.56 494 PHE A N 1
ATOM 4016 C CA . PHE A 1 494 ? 55.051 14.932 -101.276 1.00 33.56 494 PHE A CA 1
ATOM 4017 C C . PHE A 1 494 ? 55.507 13.507 -101.637 1.00 33.56 494 PHE A C 1
ATOM 4019 O O . PHE A 1 494 ? 54.708 12.581 -101.536 1.00 33.56 494 PHE A O 1
ATOM 4026 N N . TRP A 1 495 ? 56.765 13.317 -102.050 1.00 36.06 495 TRP A N 1
ATOM 4027 C CA . TRP A 1 495 ? 57.349 11.995 -102.303 1.00 36.06 495 TRP A CA 1
ATOM 4028 C C . TRP A 1 495 ? 57.817 11.337 -100.997 1.00 36.06 495 TRP A C 1
ATOM 4030 O O . TRP A 1 495 ? 57.476 10.182 -100.756 1.00 36.06 495 TRP A O 1
ATOM 4040 N N . ASP A 1 496 ? 58.424 12.105 -100.086 1.00 39.22 496 ASP A N 1
ATOM 4041 C CA . ASP A 1 496 ? 58.862 11.611 -98.770 1.00 39.22 496 ASP A CA 1
ATOM 4042 C C . ASP A 1 496 ? 57.675 11.214 -97.868 1.00 39.22 496 ASP A C 1
ATOM 4044 O O . ASP A 1 496 ? 57.725 10.212 -97.156 1.00 39.22 496 ASP A O 1
ATOM 4048 N N . ILE A 1 497 ? 56.547 11.931 -97.958 1.00 36.50 497 ILE A N 1
ATOM 4049 C CA . ILE A 1 497 ? 55.308 11.578 -97.238 1.00 36.50 497 ILE A CA 1
ATOM 4050 C C . ILE A 1 497 ? 54.600 10.359 -97.877 1.00 36.50 497 ILE A C 1
ATOM 4052 O O . ILE A 1 497 ? 53.889 9.629 -97.191 1.00 36.50 497 ILE A O 1
ATOM 4056 N N . PHE A 1 498 ? 54.822 10.080 -99.168 1.00 36.00 498 PHE A N 1
ATOM 4057 C CA . PHE A 1 498 ? 54.223 8.938 -99.882 1.00 36.00 498 PHE A CA 1
ATOM 4058 C C . PHE A 1 498 ? 55.047 7.637 -99.757 1.00 36.00 498 PHE A C 1
ATOM 4060 O O . PHE A 1 498 ? 54.514 6.539 -99.950 1.00 36.00 498 PHE A O 1
ATOM 4067 N N . GLU A 1 499 ? 56.332 7.738 -99.407 1.00 36.19 499 GLU A N 1
ATOM 4068 C CA . GLU A 1 499 ? 57.237 6.597 -99.189 1.00 36.19 499 GLU A CA 1
ATOM 4069 C C . GLU A 1 499 ? 57.172 6.059 -97.741 1.00 36.19 499 GLU A C 1
ATOM 4071 O O . GLU A 1 499 ? 57.335 4.858 -97.506 1.00 36.19 499 GLU A O 1
ATOM 4076 N N . ILE A 1 500 ? 56.784 6.906 -96.780 1.00 37.00 500 ILE A N 1
ATOM 4077 C CA . ILE A 1 500 ? 56.524 6.505 -95.384 1.00 37.00 500 ILE A CA 1
ATOM 4078 C C . ILE A 1 500 ? 55.181 5.753 -95.245 1.00 37.00 500 ILE A C 1
ATOM 4080 O O . ILE A 1 500 ? 55.075 4.808 -94.465 1.00 37.00 500 ILE A O 1
ATOM 4084 N N . ASP A 1 501 ? 54.172 6.071 -96.065 1.00 32.09 501 ASP A N 1
ATOM 4085 C CA . ASP A 1 501 ? 52.853 5.412 -95.993 1.00 32.09 501 ASP A CA 1
ATOM 4086 C C . ASP A 1 501 ? 52.815 4.035 -96.708 1.00 32.09 501 ASP A C 1
ATOM 4088 O O . ASP A 1 501 ? 51.993 3.172 -96.394 1.00 32.09 501 ASP A O 1
ATOM 4092 N N . ASN A 1 502 ? 53.750 3.771 -97.634 1.00 37.09 502 ASN A N 1
ATOM 4093 C CA . ASN A 1 502 ? 53.896 2.457 -98.286 1.00 37.09 502 ASN A CA 1
ATOM 4094 C C . ASN A 1 502 ? 54.811 1.481 -97.525 1.00 37.09 502 ASN A C 1
ATOM 4096 O O . ASN A 1 502 ? 54.746 0.278 -97.775 1.00 37.09 502 ASN A O 1
ATOM 4100 N N . THR A 1 503 ? 55.622 1.952 -96.575 1.00 36.41 503 THR A N 1
ATOM 4101 C CA . THR A 1 503 ? 56.480 1.085 -95.745 1.00 36.41 503 THR A CA 1
ATOM 4102 C C . THR A 1 503 ? 55.772 0.569 -94.486 1.00 36.41 503 THR A C 1
ATOM 4104 O O . THR A 1 503 ? 56.092 -0.523 -94.023 1.00 36.41 503 THR A O 1
ATOM 4107 N N . MET A 1 504 ? 54.720 1.243 -93.997 1.00 32.97 504 MET A N 1
ATOM 4108 C CA . MET A 1 504 ? 53.876 0.742 -92.892 1.00 32.97 504 MET A CA 1
ATOM 4109 C C . MET A 1 504 ? 52.728 -0.199 -93.314 1.00 32.97 504 MET A C 1
ATOM 4111 O O . MET A 1 504 ? 52.073 -0.779 -92.453 1.00 32.97 504 MET A O 1
ATOM 4115 N N . LYS A 1 505 ? 52.501 -0.423 -94.617 1.00 35.56 505 LYS A N 1
ATOM 4116 C CA . LYS A 1 505 ? 51.495 -1.379 -95.145 1.00 35.56 505 LYS A CA 1
ATOM 4117 C C . LYS A 1 505 ? 52.073 -2.706 -95.658 1.00 35.56 505 LYS A C 1
ATOM 4119 O O . LYS A 1 505 ? 51.350 -3.498 -96.249 1.00 35.56 505 LYS A O 1
ATOM 4124 N N . LEU A 1 506 ? 53.363 -2.942 -95.423 1.00 35.59 506 LEU A N 1
ATOM 4125 C CA . LEU A 1 506 ? 54.075 -4.194 -95.721 1.00 35.59 506 LEU A CA 1
ATOM 4126 C C . LEU A 1 506 ? 54.582 -4.910 -94.447 1.00 35.59 506 LEU A C 1
ATOM 4128 O O . LEU A 1 506 ? 55.326 -5.880 -94.544 1.00 35.59 506 LEU A O 1
ATOM 4132 N N . MET A 1 507 ? 54.152 -4.458 -93.260 1.00 37.62 507 MET A N 1
ATOM 4133 C CA . MET A 1 507 ? 54.365 -5.113 -91.953 1.00 37.62 507 MET A CA 1
ATOM 4134 C C . MET A 1 507 ? 53.044 -5.306 -91.171 1.00 37.62 507 MET A C 1
ATOM 4136 O O . MET A 1 507 ? 52.976 -5.102 -89.961 1.00 37.62 507 MET A O 1
ATOM 4140 N N . SER A 1 508 ? 51.991 -5.691 -91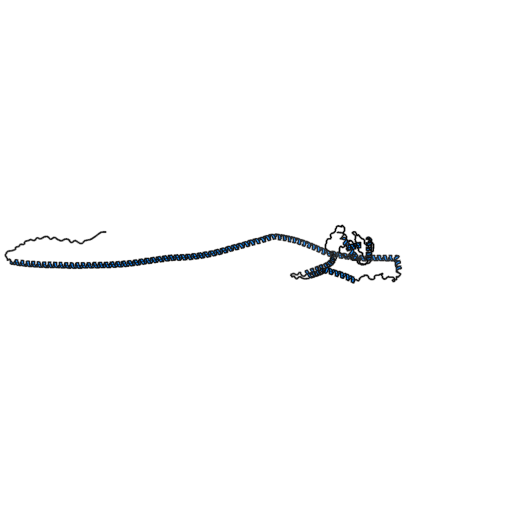.895 1.00 31.42 508 SER A N 1
ATOM 4141 C CA . SER A 1 508 ? 50.689 -6.237 -91.467 1.00 31.42 508 SER A CA 1
ATOM 4142 C C . SER A 1 508 ? 50.126 -6.979 -92.676 1.00 31.42 508 SER A C 1
ATOM 4144 O O . SER A 1 508 ? 49.578 -8.090 -92.507 1.00 31.42 508 SER A O 1
#

Mean predicted aligned error: 24.09 Å

Sequence (508 aa):
MTVGQEKNFTNLSKFPHGHSKKVHAKKSGRDSNRDISVLVLIRTIRRLTKDKVQMASEVSSMLRNQVAERASAKEESNILQAELDLRTRRLETEKNELQSVLEKELDRRSSNWSLKLEKYQIEQHRLRERARELVEQNVSLQREENYLEKVKELKSENLLTTVLREKLYSEEMDIKQLQADLAAAVRGNDILKCEVQNVLDALFCATPKLKYLELQVLKKDENINQLTNDLQECMKELGVVKGILPKVFQERDFMWEEVKSYSEMNMLLNYEINMLKRKEFAEAYKSFHVGEKLANELATPYDESKSHPAALSTKKYCIGMKQMFKACAEREFLLMKRSAFVYILKMFQIVQTVLPSRTSTPDGIGIVQIHWRWESLAYNLDHLHRFYYLYFLELYSLEEIKYQASTEDRLVLLKGVSGDFRPVVLIASMGVSGAGKTTLMDVLAGRKTGGYVNGDIKIAGYPKKQETFVEKMKKRMRRTLKNVKILDGFCNLFWDIFEIDNTMKLMS

InterPro domains:
  IPR027417 P-loop containing nucleoside triphosphate hydrolase [G3DSA:3.40.50.300] (399-484)
  IPR027417 P-loop containing nucleoside triphosphate hydrolase [SSF52540] (412-484)

Organism: Capsicum baccatum (NCBI:txid33114)

Solvent-accessible surface area (backbone atoms only — not comparable to full-atom values): 31082 Å² total; per-residue (Å²): 137,83,85,88,80,88,82,85,90,82,87,90,82,82,88,87,84,90,80,79,89,84,89,87,82,83,92,86,90,83,79,81,89,83,92,84,74,76,70,62,62,57,54,52,53,51,49,56,50,50,52,50,52,48,52,50,50,51,52,49,49,51,50,50,49,54,51,49,52,53,51,51,53,50,49,52,50,49,50,52,50,51,52,48,53,52,49,50,52,51,52,50,51,52,51,51,51,52,49,53,52,50,51,52,52,50,52,52,49,50,52,52,51,49,54,49,49,51,52,52,51,51,51,52,50,52,52,53,49,52,52,49,53,52,52,53,50,50,54,50,50,52,51,52,50,51,50,51,51,51,51,52,51,53,51,53,51,49,53,49,52,51,53,52,50,53,49,52,52,52,52,52,51,53,51,52,49,51,53,52,52,50,53,51,51,50,52,52,49,54,51,51,52,51,52,52,48,54,50,51,53,52,48,62,63,44,50,60,56,50,55,53,51,51,54,49,50,54,54,48,49,54,51,51,52,50,53,51,51,54,50,53,49,53,50,51,52,50,50,52,49,63,64,46,49,60,55,53,50,51,52,52,54,52,52,49,52,51,53,49,51,53,50,55,52,50,50,53,53,53,50,52,55,54,50,52,55,49,52,56,50,53,56,54,42,61,74,32,77,64,46,51,50,51,60,63,62,69,73,62,90,85,82,81,90,80,78,66,97,82,77,67,82,92,66,97,65,99,70,61,71,69,60,56,52,49,56,53,51,56,52,53,56,54,54,53,67,75,51,46,70,61,57,55,51,53,54,51,55,56,54,61,75,70,59,83,81,89,76,91,73,96,70,98,70,75,70,68,64,56,57,60,47,53,56,51,49,51,52,53,50,54,49,48,57,48,41,60,58,50,55,72,72,68,79,77,78,80,88,83,82,90,77,85,80,73,96,63,105,66,91,80,70,78,81,90,84,84,87,87,84,64,86,98,58,90,81,85,89,83,78,66,89,88,69,31,65,68,58,52,51,26,57,75,68,64,67,64,89,76,85,89,85,86,85,90,55,66,59,99,86,39,77,69,53,70,76,66,50,53,50,52,49,54,56,49,50,55,59,61,53,74,73,51,94,82,44,78,76,56,53,53,61,56,46,58,59,54,54,56,63,60,59,67,68,76,79,120

Radius of gyration: 112.94 Å; Cα contacts (8 Å, |Δi|>4): 32; chains: 1; bounding box: 177×73×330 Å

Foldseek 3Di:
DDDDDDDDDDDDDDDDDDDDDDDDDDDDDDDDDDDDDDPVVVVVVVVVVVVVVVVVVVVVVVVVVVVVVVVVVVVVVVVVVVVVVVVVVVVVVVVVVVVVVVVVVVVVVVVVVVVVVVVVVVVVVVVVVVVVVVVVVVVVVVVVVVVVVVVVVVVVVVVVVVVVVVVVVVVVVVVVVVVVVVVVVVVVVVVVVVVVVVVVVVVVVVVVVVVVVVVVVVVVVVVVVVVVVVVVVVVVVVVVVVVVVVVVVVVVVVVVVVVVVVVVVVVVVVVVVVVVVVVVVVVVLCPDPVSVVVVVVVPDDDDDPDDDPVPDDPDPDDDDPVVVVVVVVVVVVVVCVVPVVVVVVVVVVVVVVPDDDDDDDDDPPPPPVVVVVVVVVVVVVVVVVVCVVVVVVPPDDDDDDDDDDDDDPDDDQDDDDDDDDDPPDDDDDDDHPSNCSVVVVCVLQLNDPDDDDDDFDDDPRHTDDNVVSNVVVVVVVVVVVVPPPPCPPPVVVVVVVVVVVVVVVVVD

pLDDT: mean 70.05, std 23.5, range [21.47, 97.94]

Secondary structure (DSSP, 8-state):
-------------------------------------THHHHHHHHHHHHHHHHHHHHHHHHHHHHHHHHHHHHHHHHHHHHHHHHHHHHHHHHHHHHHHHHHHHHHHHHHHHHHHHHHHHHHHHHHHHHHHHHHHHHHHHHHHHHHHHHHHHHHHHHHHHHHHHHHHHHHHHHHHHHHHHHHHHHHHHHHHHHHHHHHHHHHHHHHHHHHHHHHHHHHHHHHHHHHHHHHHHHHHHHHHHHHHHHHHHHHHHHHHHHHHHHHHHHHHHHHHHHHHHHHHHHHHHHTSHHHHHHHHHTTS----TT--TTS--S-S-SS-HHHHHHHHHHHHHHHHHHSHHHHHHHHHHHHHHHS-------S---SHHHHHHHHHHHHHHHHHHHHHHHTTT--S----------S-SS--S--S------TT--------TTSSHHHHHHHHHT---SS---S--EETTEE--HHHHHHHHHHHHHHHHTT--S-HHHHHHHHHHHHHHHHTTS--